Protein AF-A0A2H4VMV7-F1 (afdb_monomer_lite)

Organism: NCBI:txid59277

Foldseek 3Di:
DQDPQDADPLLQVLCVVLQKHFPGFDPLQVLQSLADDDPVVVQLLVVCVLAFPQVVLVVVLNSNQNDDDPVPDPPDCPSPPPVVPVQGDDDWFKWWAADPPPRHTQDIDIPVPDPQPDQDWGQDPPPRDTDRDHPVNIDGSDPPDPVVVVVVVVVCVVVPQKDWFKWWAFPPPRDIDGDDPPDDDQADPVRGGTDIDTDIGGPDPPPVPNPPDDDFSVQLSVLQVLVVLQAVRKGAQTWIWHDDPNDIDIDTFGIWGQDPVRFIETEAEEEDDDDADDLVSVVCQLVCQVSGRYYEYEYLAQDHDPVSLVVVCVSHPDRYHYQYNVNSCCVRQALVSLVVCCVPVHLVSSLSSLQNHDLVSVLVNLVVLLVVCLVCLNLDLSSLQSNLCSLVSDDPVLVSCVVVVVSLLRSLLSLLVCLVVVHSQLSSLSSLLSVCVRDVPCSCVRDDPLVLLLSLLVQLALDPPPRPSNNVSSLVSLLVNLVPPDDPCVSYDLVSLASSLLSLLSVCVSDLDLVSNLSSLSSNVSSLVSDDLVSLQSNLVSLLVLLPDPPRDPSSNVSSLVSCVVCLVVHDPVSNVSNVVSND

Sequence (584 aa):
MLRANVPDRRIVRKLTEQNLNVIGYSAIGTSMNGFKTNPASNRKLFSFLIENNLNRYLFGVLLRIGNLDIDNIAFQEELFNPNQIKQIVKESFIKKFSCNTCDHLLFRRHLPEIKYNYDYEFTCPICDKIYKFNYHDLEDDFDINRNDLTKFLERLHKIGIIDKNLKYVCPSCKHEEEFSDDGLEIECECGSTRELKFQYSFLDDFFGTNLRFRDGRWFEWYVYEICQSIYDHVDHNLLIKYEKSGLERQAELDVVFLAENDDLTVYECKDYLKGNLTLRELQNLPKISSFLDNISVVSSSKHLKNQMKIDINELCDNEIKFIEGVDLEELFLSEKRVLDVFDTSGVEKGIFLFQKLNDIKKMNISTTVLDRIISSNAEDADQINLMSEIIGKTKNICTLLDSEIDKLKISTSYCFENIKNDRFVADSTIYLRSIFTIFKEDLFEIIDLNEFFENATRYLSPIPEVGYNKRRPFYYFLCAIVNSTGIDVSFLKQETMESFILKFIPMLDVYYGNISRENTLMVIKDLWSFKTEEIEIKLIEQIETLLSDTSTSRNSKLIMSRFLERNYPHFSINAQNKIDTVIN

InterPro domains:
  IPR011335 Restriction endonuclease type II-like [SSF52980] (188-287)
  IPR011856 tRNA endonuclease-like domain superfamily [G3DSA:3.40.1350.10] (207-340)
  IPR015093 Card1, endonuclease domain [PF09002] (211-305)

Secondary structure (DSSP, 8-state):
----S---HHHHHHHHHTT-EEEEE-HHHHHHHT-PPPTTTHHHHHHHHHH-TTHHHHHHHHHHHT---GGG----TTTT-HHHHTTS-----EEEEE-TTT--EEEEEEGGG--TTS-EEEE-TTT--EEEE-GGGPEES-SS-HHHHHHHHHHHHHTTSSEEEEEEE-TTT--EEE--SS---SB-TTS-B-EEEEEEE-SSSTHHHHTT----HHHHHHHHHHHHTT-SSEEEEEEEEEEETTEEEEEEEEEEEE-TTS-EEEEEEE--SSSPPPGGGGTTHHHHGGG-SEEEEEESSS---HHHHHHHHHH-SSPPEEE-HHHHHHHHS-HHHHHHHHHHT-HHHHHHHHHTS-HHHHHHHHHHHHHHHHHTTT--HHHHHHHHHHHHH-TTHHHHHGGGHHHHHHHHHHHHHHHHTTSSHHHHHHHHHHHHTT-HHHHHHHS-HHHHHHHHHHH----TTS-HHHHHHHHHHHHHHHHSTT--GGGS-HHHHHHHHHHHTTHHHH--SHHHHHHHHHHHHHTGGG--HHHHHHHHHHHHHHHH-TTS-HHHHHHHHHHHHHHGGGS-HHHHHHHHHHH-

pLDDT: mean 72.82, std 19.32, range [26.55, 96.94]

Structure (mmCIF, N/CA/C/O backbone):
data_AF-A0A2H4VMV7-F1
#
_entry.id   AF-A0A2H4VMV7-F1
#
loop_
_atom_site.group_PDB
_atom_site.id
_atom_site.type_symbol
_atom_site.label_atom_id
_atom_site.label_alt_id
_atom_site.label_comp_id
_atom_site.label_asym_id
_atom_site.label_entity_id
_atom_site.label_seq_id
_atom_site.pdbx_PDB_ins_code
_atom_site.Cartn_x
_atom_site.Cartn_y
_atom_site.Cartn_z
_atom_site.occupancy
_atom_site.B_iso_or_equiv
_atom_site.auth_seq_id
_atom_site.auth_comp_id
_atom_site.auth_asym_id
_atom_site.auth_atom_id
_atom_site.pdbx_PDB_model_num
ATOM 1 N N . MET A 1 1 ? -0.366 -15.370 -8.486 1.00 29.69 1 MET A N 1
ATOM 2 C CA . MET A 1 1 ? -0.837 -16.108 -9.680 1.00 29.69 1 MET A CA 1
AT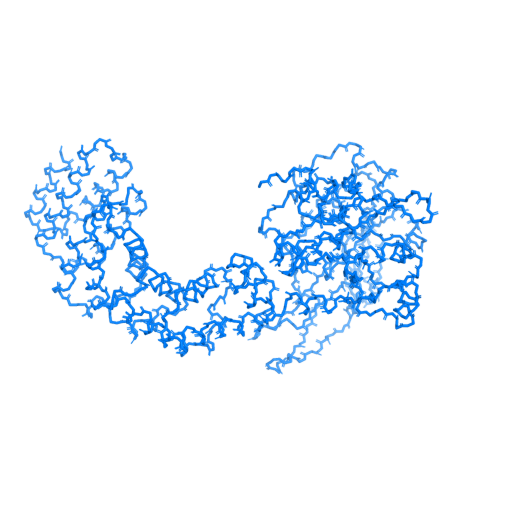OM 3 C C . MET A 1 1 ? 0.341 -16.264 -10.625 1.00 29.69 1 MET A C 1
ATOM 5 O O . MET A 1 1 ? 1.014 -15.273 -10.860 1.00 29.69 1 MET A O 1
ATOM 9 N N . LEU A 1 2 ? 0.627 -17.474 -11.117 1.00 30.31 2 LEU A N 1
ATOM 10 C CA . LEU A 1 2 ? 1.564 -17.668 -12.231 1.00 30.31 2 LEU A CA 1
ATOM 11 C C . LEU A 1 2 ? 0.947 -16.977 -13.453 1.00 30.31 2 LEU A C 1
ATOM 13 O O . LEU A 1 2 ? -0.100 -17.428 -13.917 1.00 30.31 2 LEU A O 1
ATOM 17 N N . ARG A 1 3 ? 1.527 -15.874 -13.941 1.00 46.19 3 ARG A N 1
ATOM 18 C CA . ARG A 1 3 ? 1.170 -15.403 -15.282 1.00 46.19 3 ARG A CA 1
ATOM 19 C C . ARG A 1 3 ? 1.661 -16.479 -16.246 1.00 46.19 3 ARG A C 1
ATOM 21 O O . ARG A 1 3 ? 2.806 -16.916 -16.160 1.00 46.19 3 ARG A O 1
ATOM 28 N N . ALA A 1 4 ? 0.764 -16.997 -17.079 1.00 48.56 4 ALA A N 1
ATOM 29 C CA . ALA A 1 4 ? 1.173 -17.869 -18.170 1.00 48.56 4 ALA A CA 1
ATOM 30 C C . ALA A 1 4 ? 2.183 -17.103 -19.046 1.00 48.56 4 ALA A C 1
ATOM 32 O O . ALA A 1 4 ? 2.072 -15.885 -19.143 1.00 48.56 4 ALA A O 1
ATOM 33 N N . ASN A 1 5 ? 3.129 -17.802 -19.684 1.00 64.94 5 ASN A N 1
ATOM 34 C CA . ASN A 1 5 ? 4.051 -17.262 -20.703 1.00 64.94 5 ASN A CA 1
ATOM 35 C C . ASN A 1 5 ? 3.291 -16.816 -21.974 1.00 64.94 5 ASN A C 1
ATOM 37 O O . ASN A 1 5 ? 3.580 -17.263 -23.082 1.00 64.94 5 ASN A O 1
ATOM 41 N N . VAL A 1 6 ? 2.254 -16.000 -21.814 1.00 79.88 6 VAL A N 1
ATOM 42 C CA . VAL A 1 6 ? 1.335 -15.564 -22.855 1.00 79.88 6 VAL A CA 1
ATOM 43 C C . VAL A 1 6 ? 1.258 -14.041 -22.783 1.00 79.88 6 VAL A C 1
ATOM 45 O O . VAL A 1 6 ? 0.782 -13.536 -21.765 1.00 79.88 6 VAL A O 1
ATOM 48 N N . PRO A 1 7 ? 1.692 -13.340 -23.845 1.00 86.38 7 PRO A N 1
ATOM 49 C CA . PRO A 1 7 ? 1.578 -11.891 -23.946 1.00 86.38 7 PRO A CA 1
ATOM 50 C C . PRO A 1 7 ? 0.155 -11.370 -23.724 1.00 86.38 7 PRO A C 1
ATOM 52 O O . PRO A 1 7 ? -0.832 -12.056 -24.029 1.00 86.38 7 PRO A O 1
ATOM 55 N N . ASP A 1 8 ? 0.046 -10.143 -23.220 1.00 89.25 8 ASP A N 1
ATOM 56 C CA . ASP A 1 8 ? -1.229 -9.482 -22.967 1.00 89.25 8 ASP A CA 1
ATOM 57 C C . ASP A 1 8 ? -2.043 -9.361 -24.265 1.00 89.25 8 ASP A C 1
ATOM 59 O O . ASP A 1 8 ? -1.598 -8.821 -25.280 1.00 89.25 8 ASP A O 1
ATOM 63 N N . ARG A 1 9 ? -3.283 -9.863 -24.243 1.00 89.88 9 ARG A N 1
ATOM 64 C CA . ARG A 1 9 ? -4.120 -9.959 -25.448 1.00 89.88 9 ARG A CA 1
ATOM 65 C C . ARG A 1 9 ? -4.470 -8.599 -26.048 1.00 89.88 9 ARG A C 1
ATOM 67 O O . ARG A 1 9 ? -4.648 -8.521 -27.264 1.00 89.88 9 ARG A O 1
ATOM 74 N N . ARG A 1 10 ? -4.625 -7.551 -25.232 1.00 90.31 10 ARG A N 1
ATOM 75 C CA . ARG A 1 10 ? -4.949 -6.211 -25.735 1.00 90.31 10 ARG A CA 1
ATOM 76 C C . ARG A 1 10 ? -3.729 -5.576 -26.385 1.00 90.31 10 ARG A C 1
ATOM 78 O O . ARG A 1 10 ? -3.874 -5.032 -27.478 1.00 90.31 10 ARG A O 1
ATOM 85 N N . ILE A 1 11 ? -2.553 -5.730 -25.776 1.00 92.62 11 ILE A N 1
ATOM 86 C CA . ILE A 1 11 ? -1.282 -5.276 -26.358 1.00 92.62 11 ILE A CA 1
ATOM 87 C C . ILE A 1 11 ? -0.999 -6.007 -27.674 1.00 92.62 11 ILE A C 1
ATOM 89 O O . ILE A 1 11 ? -0.742 -5.357 -28.683 1.00 92.62 11 ILE A O 1
ATOM 93 N N . VAL A 1 12 ? -1.141 -7.339 -27.713 1.00 92.88 12 VAL A N 1
ATOM 94 C CA . VAL A 1 12 ? -0.962 -8.133 -28.945 1.00 92.88 12 VAL A CA 1
ATOM 95 C C . VAL A 1 12 ? -1.894 -7.656 -30.055 1.00 92.88 12 VAL A C 1
ATOM 97 O O . VAL A 1 12 ? -1.461 -7.492 -31.196 1.00 92.88 12 VAL A O 1
ATOM 100 N N . ARG A 1 13 ? -3.172 -7.414 -29.737 1.00 92.56 13 ARG A N 1
ATOM 101 C CA . ARG A 1 13 ? -4.145 -6.916 -30.716 1.00 92.56 13 ARG A CA 1
ATOM 102 C C . ARG A 1 13 ? -3.730 -5.549 -31.266 1.00 92.56 13 ARG A C 1
ATOM 104 O O . ARG A 1 13 ? -3.721 -5.385 -32.480 1.00 92.56 13 ARG A O 1
ATOM 111 N N . LYS A 1 14 ? -3.349 -4.609 -30.395 1.00 93.06 14 LYS A N 1
ATOM 112 C CA . LYS A 1 14 ? -2.920 -3.256 -30.785 1.00 93.06 14 LYS A CA 1
ATOM 113 C C . LYS A 1 14 ? -1.651 -3.256 -31.636 1.00 93.06 14 LYS A C 1
ATOM 115 O O . LYS A 1 14 ? -1.624 -2.621 -32.683 1.00 93.06 14 LYS A O 1
ATOM 120 N N . LEU A 1 15 ? -0.650 -4.048 -31.256 1.00 92.50 15 LEU A N 1
ATOM 121 C CA . LEU A 1 15 ? 0.554 -4.256 -32.063 1.00 92.50 15 LEU A CA 1
ATOM 122 C C . LEU A 1 15 ? 0.211 -4.835 -33.446 1.00 92.50 15 LEU A C 1
ATOM 124 O O . LEU A 1 15 ? 0.725 -4.369 -34.460 1.00 92.50 15 LEU A O 1
ATOM 128 N N . THR A 1 16 ? -0.718 -5.794 -33.512 1.00 92.31 16 THR A N 1
ATOM 129 C CA . THR A 1 16 ? -1.156 -6.391 -34.786 1.00 92.31 16 THR A CA 1
ATOM 130 C C . THR A 1 16 ? -1.885 -5.374 -35.675 1.00 92.31 16 THR A C 1
ATOM 132 O O . THR A 1 16 ? -1.638 -5.343 -36.879 1.00 92.31 16 THR A O 1
ATOM 135 N N . GLU A 1 17 ? -2.734 -4.509 -35.101 1.00 91.62 17 GLU A N 1
ATOM 136 C CA . GLU A 1 17 ? -3.374 -3.380 -35.808 1.00 91.62 17 GLU A CA 1
ATOM 137 C C . GLU A 1 17 ? -2.332 -2.431 -36.436 1.00 91.62 17 GLU A C 1
ATOM 139 O O . GLU A 1 17 ? -2.579 -1.856 -37.494 1.00 91.62 17 GLU A O 1
ATOM 144 N N . GLN A 1 18 ? -1.145 -2.331 -35.830 1.00 89.38 18 GLN A N 1
ATOM 145 C CA . GLN A 1 18 ? 0.000 -1.543 -36.297 1.00 89.38 18 GLN A CA 1
ATOM 146 C C . GLN A 1 18 ? 0.987 -2.333 -37.184 1.00 89.38 18 GLN A C 1
ATOM 148 O O . GLN A 1 18 ? 2.090 -1.866 -37.457 1.00 89.38 18 GLN A O 1
ATOM 153 N N . ASN A 1 19 ? 0.607 -3.517 -37.683 1.00 89.31 19 ASN A N 1
ATOM 154 C CA . ASN A 1 19 ? 1.451 -4.417 -38.490 1.00 89.31 19 ASN A CA 1
ATOM 155 C C . ASN A 1 19 ? 2.699 -4.966 -37.768 1.00 89.31 19 ASN A C 1
ATOM 157 O O . ASN A 1 19 ? 3.676 -5.367 -38.408 1.00 89.31 19 ASN A O 1
ATOM 161 N N . LEU A 1 20 ? 2.660 -5.037 -36.437 1.00 91.12 20 LEU A N 1
ATOM 162 C CA . LEU A 1 20 ? 3.686 -5.654 -35.601 1.00 91.12 20 LEU A CA 1
ATOM 163 C C . LEU A 1 20 ? 3.149 -6.975 -35.032 1.00 91.12 20 LEU A C 1
ATOM 165 O O . LEU A 1 20 ? 2.360 -7.004 -34.091 1.00 91.12 20 LEU A O 1
ATOM 169 N N . ASN A 1 21 ? 3.582 -8.104 -35.594 1.00 92.44 21 ASN A N 1
ATOM 170 C CA . ASN A 1 21 ? 3.126 -9.419 -35.145 1.00 92.44 21 ASN A CA 1
ATOM 171 C C . ASN A 1 21 ? 3.951 -9.892 -33.943 1.00 92.44 21 ASN A C 1
ATOM 173 O O . ASN A 1 21 ? 5.157 -10.107 -34.069 1.00 92.44 21 ASN A O 1
ATOM 177 N N . VAL A 1 22 ? 3.310 -10.106 -32.793 1.00 92.38 22 VAL A N 1
ATOM 178 C CA . VAL A 1 22 ? 3.973 -10.662 -31.604 1.00 92.38 22 VAL A CA 1
ATOM 179 C C . VAL A 1 22 ? 4.174 -12.163 -31.790 1.00 92.38 22 VAL A C 1
ATOM 181 O O . VAL A 1 22 ? 3.211 -12.909 -31.959 1.00 92.38 22 VAL A O 1
ATOM 184 N N . ILE A 1 23 ? 5.427 -12.614 -31.746 1.00 91.56 23 ILE A N 1
ATOM 185 C CA . ILE A 1 23 ? 5.788 -14.034 -31.897 1.00 91.56 23 ILE A CA 1
ATOM 186 C C . ILE A 1 23 ? 6.138 -14.708 -30.564 1.00 91.56 23 ILE A C 1
ATOM 188 O O . ILE A 1 23 ? 6.339 -15.920 -30.523 1.00 91.56 23 ILE A O 1
ATOM 192 N N . GLY A 1 24 ? 6.161 -13.941 -29.473 1.00 89.88 24 GLY A N 1
ATOM 193 C CA . GLY A 1 24 ? 6.326 -14.429 -28.109 1.00 89.88 24 GLY A CA 1
ATOM 194 C C . GLY A 1 24 ? 7.152 -13.471 -27.260 1.00 89.88 24 GLY A C 1
ATOM 195 O O . GLY A 1 24 ? 7.322 -12.302 -27.600 1.00 89.88 24 GLY A O 1
ATOM 196 N N . TYR A 1 25 ? 7.688 -13.995 -26.166 1.00 84.31 25 TYR A N 1
ATOM 197 C CA . TYR A 1 25 ? 8.692 -13.312 -25.361 1.00 84.31 25 TYR A CA 1
ATOM 198 C C . TYR A 1 25 ? 10.090 -13.578 -25.911 1.00 84.31 25 TYR A C 1
ATOM 200 O O . TYR A 1 25 ? 10.371 -14.669 -26.415 1.00 84.31 25 TYR A O 1
ATOM 208 N N . SER A 1 26 ? 10.995 -12.614 -25.760 1.00 81.44 26 SER A N 1
ATOM 209 C CA . SER A 1 26 ? 12.420 -12.872 -25.948 1.00 81.44 26 SER A CA 1
ATOM 210 C C . SER A 1 26 ? 12.943 -13.864 -24.897 1.00 81.44 26 SER A C 1
ATOM 212 O O . SER A 1 26 ? 12.251 -14.240 -23.939 1.00 81.44 26 SER A O 1
ATOM 214 N N . ALA A 1 27 ? 14.199 -14.298 -25.036 1.00 69.62 27 ALA A N 1
ATOM 215 C CA . ALA A 1 27 ? 14.848 -15.117 -24.008 1.00 69.62 27 ALA A CA 1
ATOM 216 C C . ALA A 1 27 ? 14.898 -14.395 -22.642 1.00 69.62 27 ALA A C 1
ATOM 218 O O . ALA A 1 27 ? 14.833 -15.038 -21.591 1.00 69.62 27 ALA A O 1
ATOM 219 N N . ILE A 1 28 ? 14.972 -13.058 -22.660 1.00 68.56 28 ILE A N 1
ATOM 220 C CA . ILE A 1 28 ? 14.928 -12.209 -21.466 1.00 68.56 28 ILE A CA 1
ATOM 221 C C . ILE A 1 28 ? 13.516 -12.224 -20.878 1.00 68.56 28 ILE A C 1
ATOM 223 O O . ILE A 1 28 ? 13.359 -12.583 -19.710 1.00 68.56 28 ILE A O 1
ATOM 227 N N . GLY A 1 29 ? 12.490 -11.965 -21.696 1.00 69.69 29 GLY A N 1
ATOM 228 C CA . GLY A 1 29 ? 11.092 -11.988 -21.248 1.00 69.69 29 GLY A CA 1
ATOM 229 C C . GLY A 1 29 ? 10.673 -13.336 -20.656 1.00 69.69 29 GLY A C 1
ATOM 230 O O . GLY A 1 29 ? 10.061 -13.394 -19.592 1.00 69.69 29 GLY A O 1
ATOM 231 N N . THR A 1 30 ? 11.111 -14.440 -21.269 1.00 71.62 30 THR A N 1
ATOM 232 C CA . THR A 1 30 ? 10.862 -15.798 -20.753 1.00 71.62 30 THR A CA 1
ATOM 233 C C . THR A 1 30 ? 11.496 -16.013 -19.373 1.00 71.62 30 THR A C 1
ATOM 235 O O . THR A 1 30 ? 10.893 -16.652 -18.511 1.00 71.62 30 THR A O 1
ATOM 238 N N . SER A 1 31 ? 12.691 -15.459 -19.142 1.00 61.62 31 SER A N 1
ATOM 239 C CA . SER A 1 31 ? 13.378 -15.543 -17.845 1.00 61.62 31 SER A CA 1
ATOM 240 C C . SER A 1 31 ? 12.656 -14.718 -16.773 1.00 61.62 31 SER A C 1
ATOM 242 O O . SER A 1 31 ? 12.464 -15.191 -15.656 1.00 61.62 31 SER A O 1
ATOM 244 N N . MET A 1 32 ? 12.200 -13.510 -17.119 1.00 66.69 32 MET A N 1
ATOM 245 C CA . MET A 1 32 ? 11.460 -12.629 -16.208 1.00 66.69 32 MET A CA 1
ATOM 246 C C . MET A 1 32 ? 10.108 -13.215 -15.782 1.00 66.69 32 MET A C 1
ATOM 248 O O . MET A 1 32 ? 9.769 -13.147 -14.604 1.00 66.69 32 MET A O 1
ATOM 252 N N . ASN A 1 33 ? 9.375 -13.877 -16.682 1.00 63.91 33 ASN A N 1
ATOM 253 C CA . ASN A 1 33 ? 8.112 -14.547 -16.341 1.00 63.91 33 ASN A CA 1
ATOM 254 C C . ASN A 1 33 ? 8.277 -15.692 -15.322 1.00 63.91 33 ASN A C 1
ATOM 256 O O . ASN A 1 33 ? 7.343 -16.022 -14.589 1.00 63.91 33 ASN A O 1
ATOM 260 N N . GLY A 1 34 ? 9.465 -16.306 -15.263 1.00 52.31 34 GLY A N 1
ATOM 261 C CA . GLY A 1 34 ? 9.808 -17.342 -14.287 1.00 52.31 34 GLY A CA 1
ATOM 262 C C . GLY A 1 34 ? 10.160 -16.807 -12.894 1.00 52.31 34 GLY A C 1
ATOM 263 O O . GLY A 1 34 ? 10.273 -17.594 -11.951 1.00 52.31 34 GLY A O 1
ATOM 264 N N . PHE A 1 35 ? 10.322 -15.490 -12.740 1.00 47.81 35 PHE A N 1
ATOM 265 C CA . PHE A 1 35 ? 10.787 -14.865 -11.507 1.00 47.81 35 PHE A CA 1
ATOM 266 C C . PHE A 1 35 ? 9.647 -14.676 -10.498 1.00 47.81 35 PHE A C 1
ATOM 268 O O . PHE A 1 35 ? 8.767 -13.831 -10.665 1.00 47.81 35 PHE A O 1
ATOM 275 N N . LYS A 1 36 ? 9.647 -15.469 -9.417 1.00 46.59 36 LYS A N 1
ATOM 276 C CA . LYS A 1 36 ? 8.661 -15.345 -8.333 1.00 46.59 36 LYS A CA 1
ATOM 277 C C . LYS A 1 36 ? 9.158 -14.367 -7.274 1.00 46.59 36 LYS A C 1
ATOM 279 O O . LYS A 1 36 ? 10.145 -14.635 -6.595 1.00 46.59 36 LYS A O 1
ATOM 284 N N . THR A 1 37 ? 8.432 -13.272 -7.071 1.00 45.28 37 THR A N 1
ATOM 285 C CA . THR A 1 37 ? 8.752 -12.287 -6.032 1.00 45.28 37 THR A CA 1
ATOM 286 C C . THR A 1 37 ? 7.827 -12.405 -4.819 1.00 45.28 37 THR A C 1
ATOM 288 O O . THR A 1 37 ? 6.629 -12.663 -4.932 1.00 45.28 37 THR A O 1
ATOM 291 N N . ASN A 1 38 ? 8.397 -12.219 -3.625 1.00 40.38 38 ASN A N 1
ATOM 292 C CA . ASN A 1 38 ? 7.638 -11.957 -2.405 1.00 40.38 38 ASN A CA 1
ATOM 293 C C . ASN A 1 38 ? 7.397 -10.431 -2.311 1.00 40.38 38 ASN A C 1
ATOM 295 O O . ASN A 1 38 ? 8.380 -9.681 -2.318 1.00 40.38 38 ASN A O 1
ATOM 299 N N . PRO A 1 39 ? 6.144 -9.945 -2.182 1.00 37.53 39 PRO A N 1
ATOM 300 C CA . PRO A 1 39 ? 5.818 -8.512 -2.167 1.00 37.53 39 PRO A CA 1
ATOM 301 C C . PRO A 1 39 ? 6.568 -7.674 -1.117 1.00 37.53 39 PRO A C 1
ATOM 303 O O . PRO A 1 39 ? 6.785 -6.477 -1.319 1.00 37.53 39 PRO A O 1
ATOM 306 N N . ALA A 1 40 ? 6.984 -8.279 0.003 1.00 34.34 40 ALA A N 1
ATOM 307 C CA . ALA A 1 40 ? 7.737 -7.595 1.057 1.00 34.34 40 ALA A CA 1
ATOM 308 C C . ALA A 1 40 ? 9.228 -7.400 0.710 1.00 34.34 40 ALA A C 1
ATOM 310 O O . ALA A 1 40 ? 9.827 -6.399 1.110 1.00 34.34 40 ALA A O 1
ATOM 311 N N . SER A 1 41 ? 9.815 -8.315 -0.068 1.00 35.28 41 SER A N 1
ATOM 312 C CA . SER A 1 41 ? 11.228 -8.290 -0.475 1.00 35.28 41 SER A CA 1
ATOM 313 C C . SER A 1 41 ? 11.499 -7.278 -1.598 1.00 35.28 41 SER A C 1
ATOM 315 O O . SER A 1 41 ? 12.585 -6.701 -1.656 1.00 35.28 41 SER A O 1
ATOM 317 N N . ASN A 1 42 ? 10.487 -6.979 -2.425 1.00 38.91 42 ASN A N 1
ATOM 318 C CA . ASN A 1 42 ? 10.567 -6.024 -3.541 1.00 38.91 42 ASN A CA 1
ATOM 319 C C . ASN A 1 42 ? 10.926 -4.589 -3.112 1.00 38.91 42 ASN A C 1
ATOM 321 O O . ASN A 1 42 ? 11.581 -3.864 -3.854 1.00 38.91 42 ASN A O 1
ATOM 325 N N . ARG A 1 43 ? 10.511 -4.159 -1.914 1.00 37.16 43 ARG A N 1
ATOM 326 C CA . ARG A 1 43 ? 10.579 -2.743 -1.501 1.00 37.16 43 ARG A CA 1
ATOM 327 C C . ARG A 1 43 ? 11.970 -2.283 -1.074 1.00 37.16 43 ARG A C 1
ATOM 329 O O . ARG A 1 43 ? 12.338 -1.148 -1.338 1.00 37.16 43 ARG A O 1
ATOM 336 N N . LYS A 1 44 ? 12.735 -3.154 -0.410 1.00 40.56 44 LYS A N 1
ATOM 337 C CA . LYS A 1 44 ? 14.085 -2.837 0.093 1.00 40.56 44 LYS A CA 1
ATOM 338 C C . LYS A 1 44 ? 15.159 -3.038 -0.976 1.00 40.56 44 LYS A C 1
ATOM 340 O O . LYS A 1 44 ? 16.134 -2.299 -1.016 1.00 40.56 44 LYS A O 1
ATOM 345 N N . LEU A 1 45 ? 14.949 -4.008 -1.865 1.00 39.16 45 LEU A N 1
ATOM 346 C CA . LEU A 1 45 ? 15.833 -4.317 -2.987 1.00 39.16 45 LEU A CA 1
ATOM 347 C C . LEU A 1 45 ? 15.878 -3.179 -4.027 1.00 39.16 45 LEU A C 1
ATOM 349 O O . LEU A 1 45 ? 16.897 -2.971 -4.667 1.00 39.16 45 LEU A O 1
ATOM 353 N N . PHE A 1 46 ? 14.803 -2.402 -4.158 1.00 39.75 46 PHE A N 1
ATOM 354 C CA . PHE A 1 46 ? 14.681 -1.307 -5.121 1.00 39.75 46 PHE A CA 1
ATOM 355 C C . PHE A 1 46 ? 15.676 -0.145 -4.892 1.00 39.75 46 PHE A C 1
ATOM 357 O O . PHE A 1 46 ? 16.538 0.090 -5.740 1.00 39.75 46 PHE A O 1
ATOM 364 N N . SER A 1 47 ? 15.623 0.533 -3.738 1.00 37.12 47 SER A N 1
ATOM 365 C CA . SER A 1 47 ? 16.559 1.623 -3.399 1.00 37.12 47 SER A CA 1
ATOM 366 C C . SER A 1 47 ? 18.007 1.123 -3.375 1.00 37.12 47 SER A C 1
ATOM 368 O O . SER A 1 47 ? 18.910 1.747 -3.927 1.00 37.12 47 SER A O 1
ATOM 370 N N . PHE A 1 48 ? 18.216 -0.100 -2.874 1.00 40.38 48 PHE A N 1
ATOM 371 C CA . PHE A 1 48 ? 19.511 -0.775 -2.907 1.00 40.38 48 PHE A CA 1
ATOM 372 C C . PHE A 1 48 ? 20.164 -0.807 -4.288 1.00 40.38 48 PHE A C 1
ATOM 374 O O . PHE A 1 48 ? 21.346 -0.499 -4.398 1.00 40.38 48 PHE A O 1
ATOM 381 N N . LEU A 1 49 ? 19.424 -1.219 -5.324 1.00 40.38 49 LEU A N 1
ATOM 382 C CA . LEU A 1 49 ? 19.959 -1.505 -6.661 1.00 40.38 49 LEU A CA 1
ATOM 383 C C . LEU A 1 49 ? 20.292 -0.238 -7.454 1.00 40.38 49 LEU A C 1
ATOM 385 O O . LEU A 1 49 ? 21.250 -0.231 -8.238 1.00 40.38 49 LEU A O 1
ATOM 389 N N . ILE A 1 50 ? 19.526 0.833 -7.229 1.00 36.69 50 ILE A N 1
ATOM 390 C CA . ILE A 1 50 ? 19.819 2.164 -7.771 1.00 36.69 50 ILE A CA 1
ATOM 391 C C . ILE A 1 50 ? 21.118 2.686 -7.163 1.00 36.69 50 ILE A C 1
ATOM 393 O O . ILE A 1 50 ? 21.979 3.190 -7.884 1.00 36.69 50 ILE A O 1
ATOM 397 N N . GLU A 1 51 ? 21.286 2.499 -5.856 1.00 33.50 51 GLU A N 1
ATOM 398 C CA . GLU A 1 51 ? 22.376 3.116 -5.114 1.00 33.50 51 GLU A CA 1
ATOM 399 C C . GLU A 1 51 ? 23.642 2.257 -5.113 1.00 33.50 51 GLU A C 1
ATOM 401 O O . GLU A 1 51 ? 24.711 2.822 -4.938 1.00 33.50 51 GLU A O 1
ATOM 406 N N . ASN A 1 52 ? 23.556 0.940 -5.379 1.00 37.59 52 ASN A N 1
ATOM 407 C CA . ASN A 1 52 ? 24.674 -0.001 -5.265 1.00 37.59 52 ASN A CA 1
ATOM 408 C C . ASN A 1 52 ? 24.959 -0.846 -6.519 1.00 37.59 52 ASN A C 1
ATOM 410 O O . ASN A 1 52 ? 24.225 -1.780 -6.850 1.00 37.59 52 ASN A O 1
ATOM 414 N N . ASN A 1 53 ? 26.135 -0.641 -7.118 1.00 41.28 53 ASN A N 1
ATOM 415 C CA . ASN A 1 53 ? 26.592 -1.343 -8.330 1.00 41.28 53 ASN A CA 1
ATOM 416 C C . ASN A 1 53 ? 26.749 -2.872 -8.211 1.00 41.28 53 ASN A C 1
ATOM 418 O O . ASN A 1 53 ? 26.664 -3.562 -9.225 1.00 41.28 53 ASN A O 1
ATOM 422 N N . LEU A 1 54 ? 26.958 -3.424 -7.010 1.00 40.31 54 LEU A N 1
ATOM 423 C CA . LEU A 1 54 ? 27.144 -4.871 -6.824 1.00 40.31 54 LEU A CA 1
ATOM 424 C C . LEU A 1 54 ? 25.849 -5.676 -6.956 1.00 40.31 54 LEU A C 1
ATOM 426 O O . LEU A 1 54 ? 25.837 -6.817 -7.417 1.00 40.31 54 LEU A O 1
ATOM 430 N N . ASN A 1 55 ? 24.732 -5.079 -6.567 1.00 45.31 55 ASN A N 1
ATOM 431 C CA . ASN A 1 55 ? 23.500 -5.833 -6.370 1.00 45.31 55 ASN A CA 1
ATOM 432 C C . ASN A 1 55 ? 22.746 -6.072 -7.679 1.00 45.31 55 ASN A C 1
ATOM 434 O O . ASN A 1 55 ? 21.928 -6.983 -7.752 1.00 45.31 55 ASN A O 1
ATOM 438 N N . ARG A 1 56 ? 23.093 -5.334 -8.742 1.00 47.00 56 ARG A N 1
ATOM 439 C CA . ARG A 1 56 ? 22.583 -5.531 -10.109 1.00 47.00 56 ARG A CA 1
ATOM 440 C C . ARG A 1 56 ? 22.990 -6.894 -10.678 1.00 47.00 56 ARG A C 1
ATOM 442 O O . ARG A 1 56 ? 22.187 -7.552 -11.334 1.00 47.00 56 ARG A O 1
ATOM 449 N N . TYR A 1 57 ? 24.201 -7.359 -10.355 1.00 47.31 57 TYR A N 1
ATOM 450 C CA . TYR A 1 57 ? 24.663 -8.702 -10.714 1.00 47.31 57 TYR A CA 1
ATOM 451 C C . TYR A 1 57 ? 23.936 -9.791 -9.917 1.00 47.31 57 TYR A C 1
ATOM 453 O O . TYR A 1 57 ? 23.439 -10.756 -10.500 1.00 47.31 57 TYR A O 1
ATOM 461 N N . LEU A 1 58 ? 23.829 -9.607 -8.595 1.00 47.06 58 LEU A N 1
ATOM 462 C CA . LEU A 1 58 ? 23.095 -10.519 -7.718 1.00 47.06 58 LEU A CA 1
ATOM 463 C C . LEU A 1 58 ? 21.642 -10.658 -8.192 1.00 47.06 58 LEU A C 1
ATOM 465 O O . LEU A 1 58 ? 21.140 -11.768 -8.314 1.00 47.06 58 LEU A O 1
ATOM 469 N N . PHE A 1 59 ? 21.006 -9.554 -8.582 1.00 49.28 59 PHE A N 1
ATOM 470 C CA . PHE A 1 59 ? 19.665 -9.556 -9.153 1.00 49.28 59 PHE A CA 1
ATOM 471 C C . PHE A 1 59 ? 19.580 -10.303 -10.490 1.00 49.28 59 PHE A C 1
ATOM 473 O O . PHE A 1 59 ? 18.677 -11.110 -10.670 1.00 49.28 59 PHE A O 1
ATOM 480 N N . GLY A 1 60 ? 20.542 -10.119 -11.401 1.00 50.31 60 GLY A N 1
ATOM 481 C CA . GLY A 1 60 ? 20.606 -10.886 -12.652 1.00 50.31 60 GLY A CA 1
ATOM 482 C C . GLY A 1 60 ? 20.755 -12.399 -12.433 1.00 50.31 60 GLY A C 1
ATOM 483 O O . GLY A 1 60 ? 20.200 -13.198 -13.187 1.00 50.31 60 GLY A O 1
ATOM 484 N N . VAL A 1 61 ? 21.466 -12.813 -11.381 1.00 49.72 61 VAL A N 1
ATOM 485 C CA . VAL A 1 61 ? 21.568 -14.221 -10.964 1.00 49.72 61 VAL A CA 1
ATOM 486 C C . VAL A 1 61 ? 20.247 -14.716 -10.362 1.00 49.72 61 VAL A C 1
ATOM 488 O O . VAL A 1 61 ? 19.766 -15.773 -10.763 1.00 49.72 61 VAL A O 1
ATOM 491 N N . LEU A 1 62 ? 19.613 -13.939 -9.480 1.00 49.62 62 LEU A N 1
ATOM 492 C CA . LEU A 1 62 ? 18.323 -14.285 -8.867 1.00 49.62 62 LEU A CA 1
ATOM 493 C C . LEU A 1 62 ? 17.188 -14.350 -9.906 1.00 49.62 62 LEU A C 1
ATOM 495 O O . LEU A 1 62 ? 16.367 -15.262 -9.840 1.00 49.62 62 LEU A O 1
ATOM 499 N N . LEU A 1 63 ? 17.182 -13.460 -10.907 1.00 48.22 63 LEU A N 1
ATOM 500 C CA . LEU A 1 63 ? 16.261 -13.491 -12.053 1.00 48.22 63 LEU A CA 1
ATOM 501 C C . LEU A 1 63 ? 16.376 -14.800 -12.844 1.00 48.22 63 LEU A C 1
ATOM 503 O O . LEU A 1 63 ? 15.362 -15.385 -13.207 1.00 48.22 63 LEU A O 1
ATOM 507 N N . ARG A 1 64 ? 17.603 -15.286 -13.084 1.00 50.47 64 ARG A N 1
ATOM 508 C CA . ARG A 1 64 ? 17.850 -16.557 -13.792 1.00 50.47 64 ARG A CA 1
ATOM 509 C C . ARG A 1 64 ? 17.468 -17.787 -12.963 1.00 50.47 64 ARG A C 1
ATOM 511 O O . ARG A 1 64 ? 17.056 -18.792 -13.529 1.00 50.47 64 ARG A O 1
ATOM 518 N N . ILE A 1 65 ? 17.614 -17.708 -11.641 1.00 48.28 65 ILE A N 1
ATOM 519 C CA . ILE A 1 65 ? 17.289 -18.790 -10.697 1.00 48.28 65 ILE A CA 1
ATOM 520 C C . ILE A 1 65 ? 15.786 -18.824 -10.368 1.00 48.28 65 ILE A C 1
ATOM 522 O O . ILE A 1 65 ? 15.251 -19.874 -10.018 1.00 48.28 65 ILE A O 1
ATOM 526 N N . GLY A 1 66 ? 15.087 -17.692 -10.486 1.00 43.78 66 GLY A N 1
ATOM 527 C CA . GLY A 1 66 ? 13.653 -17.585 -10.220 1.00 43.78 66 GLY A CA 1
ATOM 528 C C . GLY A 1 66 ? 13.274 -17.482 -8.734 1.00 43.78 66 GLY A C 1
ATOM 529 O O . GLY A 1 66 ? 12.086 -17.571 -8.418 1.00 43.78 66 GLY A O 1
ATOM 530 N N . ASN A 1 67 ? 14.245 -17.318 -7.819 1.00 42.31 67 ASN A N 1
ATOM 531 C CA . ASN A 1 67 ? 14.030 -17.287 -6.363 1.00 42.31 67 ASN A CA 1
ATOM 532 C C . ASN A 1 67 ? 14.976 -16.291 -5.655 1.00 42.31 67 ASN A C 1
ATOM 534 O O . ASN A 1 67 ? 16.134 -16.165 -6.042 1.00 42.31 67 ASN A O 1
ATOM 538 N N . LEU A 1 68 ? 14.477 -15.608 -4.615 1.00 41.97 68 LEU A N 1
ATOM 539 C CA . LEU A 1 68 ? 15.187 -14.615 -3.789 1.00 41.97 68 LEU A CA 1
ATOM 540 C C . LEU A 1 68 ? 15.803 -15.195 -2.495 1.00 41.97 68 LEU A C 1
ATOM 542 O O . LEU A 1 68 ? 16.523 -14.481 -1.802 1.00 41.97 68 LEU A O 1
ATOM 546 N N . ASP A 1 69 ? 15.514 -16.451 -2.146 1.00 45.03 69 ASP A N 1
ATOM 547 C CA . ASP A 1 69 ? 16.013 -17.110 -0.930 1.00 45.03 69 ASP A CA 1
ATOM 548 C C . ASP A 1 69 ? 17.329 -17.867 -1.190 1.00 45.03 69 ASP A C 1
ATOM 550 O O . ASP A 1 69 ? 17.337 -18.898 -1.866 1.00 45.03 69 ASP A O 1
ATOM 554 N N . ILE A 1 70 ? 18.436 -17.345 -0.645 1.00 42.75 70 ILE A N 1
ATOM 555 C CA . ILE A 1 70 ? 19.807 -17.846 -0.855 1.00 42.75 70 ILE A CA 1
ATOM 556 C C . ILE A 1 70 ? 19.990 -19.272 -0.312 1.00 42.75 70 ILE A C 1
ATOM 558 O O . ILE A 1 70 ? 20.752 -20.052 -0.894 1.00 42.75 70 ILE A O 1
ATOM 562 N N . ASP A 1 71 ? 19.276 -19.642 0.753 1.00 40.91 71 ASP A N 1
ATOM 563 C CA . ASP A 1 71 ? 19.392 -20.961 1.387 1.00 40.91 71 ASP A CA 1
ATOM 564 C C . ASP A 1 71 ? 18.716 -22.067 0.561 1.00 40.91 71 ASP A C 1
ATOM 566 O O . ASP A 1 71 ? 19.060 -23.244 0.679 1.00 40.91 71 ASP A O 1
ATOM 570 N N . ASN A 1 72 ? 17.808 -21.684 -0.339 1.00 42.16 72 ASN A N 1
ATOM 571 C CA . ASN A 1 72 ? 17.060 -22.583 -1.217 1.00 42.16 72 ASN A CA 1
ATOM 572 C C . ASN A 1 72 ? 17.658 -22.711 -2.632 1.00 42.16 72 ASN A C 1
ATOM 574 O O . ASN A 1 72 ? 17.059 -23.341 -3.508 1.00 42.16 72 ASN A O 1
ATOM 578 N N . ILE A 1 73 ? 18.840 -22.136 -2.880 1.00 49.19 73 ILE A N 1
ATOM 579 C CA . ILE A 1 73 ? 19.527 -22.233 -4.173 1.00 49.19 73 ILE A CA 1
ATOM 580 C C . ILE A 1 73 ? 20.277 -23.570 -4.254 1.00 49.19 73 ILE A C 1
ATOM 582 O O . ILE A 1 73 ? 21.281 -23.784 -3.572 1.00 49.19 73 ILE A O 1
ATOM 586 N N . ALA A 1 74 ? 19.820 -24.479 -5.119 1.00 45.97 74 ALA A N 1
ATOM 587 C CA . ALA A 1 74 ? 20.527 -25.724 -5.406 1.00 45.97 74 ALA A CA 1
ATOM 588 C C . ALA A 1 74 ? 21.780 -25.443 -6.260 1.00 45.97 74 ALA A C 1
ATOM 590 O O . ALA A 1 74 ? 21.693 -25.201 -7.462 1.00 45.97 74 ALA A O 1
ATOM 591 N N . PHE A 1 75 ? 22.956 -25.484 -5.631 1.00 42.97 75 PHE A N 1
ATOM 592 C CA . PHE A 1 75 ? 24.260 -25.372 -6.293 1.00 42.97 75 PHE A CA 1
ATOM 593 C C . PHE A 1 75 ? 24.592 -26.681 -7.027 1.00 42.97 75 PHE A C 1
ATOM 595 O O . PHE A 1 75 ? 25.352 -27.505 -6.526 1.00 42.97 75 PHE A O 1
ATOM 602 N N . GLN A 1 76 ? 23.976 -26.909 -8.186 1.00 43.44 76 GLN A N 1
ATOM 603 C CA . GLN A 1 76 ? 24.368 -27.990 -9.095 1.00 43.44 76 GLN A CA 1
ATOM 604 C C . GLN A 1 76 ? 25.396 -27.488 -10.120 1.00 43.44 76 GLN A C 1
ATOM 606 O O . GLN A 1 76 ? 25.383 -26.318 -10.507 1.00 43.44 76 GLN A O 1
ATOM 611 N N . GLU A 1 77 ? 26.292 -28.383 -10.544 1.00 40.06 77 GLU A N 1
ATOM 612 C CA . GLU A 1 77 ? 27.535 -28.103 -11.287 1.00 40.06 77 GLU A CA 1
ATOM 613 C C . GLU A 1 77 ? 27.356 -27.343 -12.620 1.00 40.06 77 GLU A C 1
ATOM 615 O O . GLU A 1 77 ? 28.298 -26.699 -13.083 1.00 40.06 77 GLU A O 1
ATOM 620 N N . GLU A 1 78 ? 26.161 -27.342 -13.221 1.00 40.50 78 GLU A N 1
ATOM 621 C CA . GLU A 1 78 ? 25.887 -26.614 -14.472 1.00 40.50 78 GLU A CA 1
ATOM 622 C C . GLU A 1 78 ? 25.637 -25.110 -14.278 1.00 40.50 78 GLU A C 1
ATOM 624 O O . GLU A 1 78 ? 26.112 -24.312 -15.080 1.00 40.50 78 GLU A O 1
ATOM 629 N N . LEU A 1 79 ? 24.949 -24.695 -13.206 1.00 40.34 79 LEU A N 1
ATOM 630 C CA . LEU A 1 79 ? 24.592 -23.284 -12.953 1.00 40.34 79 LEU A CA 1
ATOM 631 C C . LEU A 1 79 ? 25.787 -22.435 -12.492 1.00 40.34 79 LEU A C 1
ATOM 633 O O . LEU A 1 79 ? 25.752 -21.209 -12.602 1.00 40.34 79 LEU A O 1
ATOM 637 N N . PHE A 1 80 ? 26.838 -23.091 -11.985 1.00 40.50 80 PHE A N 1
ATOM 638 C CA . PHE A 1 80 ? 28.040 -22.453 -11.450 1.00 40.50 80 PHE A CA 1
ATOM 639 C C . PHE A 1 80 ? 29.346 -22.976 -12.069 1.00 40.50 80 PHE A C 1
ATOM 641 O O . PHE A 1 80 ? 30.395 -22.976 -11.424 1.00 40.50 80 PHE A O 1
ATOM 648 N N . ASN A 1 81 ? 29.308 -23.399 -13.337 1.00 41.31 81 ASN A N 1
ATOM 649 C CA . ASN A 1 81 ? 30.503 -23.826 -14.060 1.00 41.31 81 ASN A CA 1
ATOM 650 C C . ASN A 1 81 ? 31.550 -22.685 -14.095 1.00 41.31 81 ASN A C 1
ATOM 652 O O . ASN A 1 81 ? 31.246 -21.597 -14.601 1.00 41.31 81 ASN A O 1
ATOM 656 N N . PRO A 1 82 ? 32.798 -22.910 -13.637 1.00 33.50 82 PRO A N 1
ATOM 657 C CA . PRO A 1 82 ? 33.859 -21.903 -13.641 1.00 33.50 82 PRO A CA 1
ATOM 658 C C . PRO A 1 82 ? 34.096 -21.265 -15.016 1.00 33.50 82 PRO A C 1
ATOM 660 O O . PRO A 1 82 ? 34.433 -20.092 -15.094 1.00 33.50 82 PRO A O 1
ATOM 663 N N . ASN A 1 83 ? 33.876 -21.988 -16.118 1.00 36.28 83 ASN A N 1
ATOM 664 C CA . ASN A 1 83 ? 34.008 -21.457 -17.479 1.00 36.28 83 ASN A CA 1
ATOM 665 C C . ASN A 1 83 ? 32.867 -20.510 -17.898 1.00 36.28 83 ASN A C 1
ATOM 667 O O . ASN A 1 83 ? 33.073 -19.691 -18.790 1.00 36.28 83 ASN A O 1
ATOM 671 N N . GLN A 1 84 ? 31.703 -20.583 -17.245 1.00 36.66 84 GLN A N 1
ATOM 672 C CA . GLN A 1 84 ? 30.564 -19.681 -17.462 1.00 36.66 84 GLN A CA 1
ATOM 673 C C . GLN A 1 84 ? 30.555 -18.509 -16.465 1.00 36.66 84 GLN A C 1
ATOM 675 O O . GLN A 1 84 ? 30.228 -17.386 -16.837 1.00 36.66 84 GLN A O 1
ATOM 680 N N . ILE A 1 85 ? 31.002 -18.727 -15.224 1.00 31.59 85 ILE A N 1
ATOM 681 C CA . ILE A 1 85 ? 31.113 -17.673 -14.199 1.00 31.59 85 ILE A CA 1
ATOM 682 C C . ILE A 1 85 ? 32.309 -16.736 -14.431 1.00 31.59 85 ILE A C 1
ATOM 684 O O . ILE A 1 85 ? 32.225 -15.555 -14.084 1.00 31.59 85 ILE A O 1
ATOM 688 N N . LYS A 1 86 ? 33.365 -17.205 -15.123 1.00 33.28 86 LYS A N 1
ATOM 689 C CA . LYS A 1 86 ? 34.488 -16.403 -15.672 1.00 33.28 86 LYS A CA 1
ATOM 690 C C . LYS A 1 86 ? 34.056 -15.157 -16.468 1.00 33.28 86 LYS A C 1
ATOM 692 O O . LYS A 1 86 ? 34.900 -14.323 -16.783 1.00 33.28 86 LYS A O 1
ATOM 697 N N . GLN A 1 87 ? 32.769 -15.020 -16.800 1.00 34.94 87 GLN A N 1
ATOM 698 C CA . GLN A 1 87 ? 32.228 -13.923 -17.594 1.00 34.94 87 GLN A CA 1
ATOM 699 C C . GLN A 1 87 ? 31.571 -12.771 -16.795 1.00 34.94 87 GLN A C 1
ATOM 701 O O . GLN A 1 87 ? 31.299 -11.755 -17.428 1.00 34.94 87 GLN A O 1
ATOM 706 N N . ILE A 1 88 ? 31.263 -12.861 -15.479 1.00 35.75 88 ILE A N 1
ATOM 707 C CA . ILE A 1 88 ? 30.207 -11.965 -14.920 1.00 35.75 88 ILE A CA 1
ATOM 708 C C . ILE A 1 88 ? 30.362 -11.395 -13.471 1.00 35.75 88 ILE A C 1
ATOM 710 O O . ILE A 1 88 ? 29.348 -11.029 -12.902 1.00 35.75 88 ILE A O 1
ATOM 714 N N . VAL A 1 89 ? 31.522 -11.209 -12.807 1.00 30.86 89 VAL A N 1
ATOM 715 C CA . VAL A 1 89 ? 31.500 -10.693 -11.387 1.00 30.86 89 VAL A CA 1
ATOM 716 C C . VAL A 1 89 ? 32.503 -9.585 -11.030 1.00 30.86 89 VAL A C 1
ATOM 718 O O . VAL A 1 89 ? 33.673 -9.740 -11.356 1.00 30.86 89 VAL A O 1
ATOM 721 N N . LYS A 1 90 ? 32.069 -8.535 -10.279 1.00 37.78 90 LYS A N 1
ATOM 722 C CA . LYS A 1 90 ? 32.851 -7.789 -9.238 1.00 37.78 90 LYS A CA 1
ATOM 723 C C . LYS A 1 90 ? 32.001 -6.913 -8.264 1.00 37.78 90 LYS A C 1
ATOM 725 O O . LYS A 1 90 ? 30.956 -6.415 -8.666 1.00 37.78 90 LYS A O 1
ATOM 730 N N . GLU A 1 91 ? 32.511 -6.731 -7.023 1.00 26.55 91 GLU A N 1
ATOM 731 C CA . GLU A 1 91 ? 31.921 -6.298 -5.709 1.00 26.55 91 GLU A CA 1
ATOM 732 C C . GLU A 1 91 ? 31.686 -4.791 -5.366 1.00 26.55 91 GLU A C 1
ATOM 734 O O . GLU A 1 91 ? 32.333 -3.921 -5.943 1.00 26.55 91 GLU A O 1
ATOM 739 N N . SER A 1 92 ? 30.799 -4.472 -4.382 1.00 35.19 92 SER A N 1
ATOM 740 C CA . SER A 1 92 ? 30.574 -3.162 -3.703 1.00 35.19 92 SER A CA 1
ATOM 741 C C . SER A 1 92 ? 29.581 -3.201 -2.496 1.00 35.19 92 SER A C 1
ATOM 743 O O . SER A 1 92 ? 28.514 -3.799 -2.611 1.00 35.19 92 SER A O 1
ATOM 745 N N . PHE A 1 93 ? 29.877 -2.485 -1.392 1.00 40.12 93 PHE A N 1
ATOM 746 C CA . PHE A 1 93 ? 29.002 -2.256 -0.209 1.00 40.12 93 PHE A CA 1
ATOM 747 C C . PHE A 1 93 ? 28.689 -0.755 0.006 1.00 40.12 93 PHE A C 1
ATOM 749 O O . PHE A 1 93 ? 29.530 0.089 -0.335 1.00 40.12 93 PHE A O 1
ATOM 756 N N . ILE A 1 94 ? 27.534 -0.429 0.618 1.00 41.69 94 ILE A N 1
ATOM 757 C CA . ILE A 1 94 ? 27.129 0.936 1.029 1.00 41.69 94 ILE A CA 1
ATOM 758 C C . ILE A 1 94 ? 26.897 1.057 2.528 1.00 41.69 94 ILE A C 1
ATOM 760 O O . ILE A 1 94 ? 26.278 0.204 3.159 1.00 41.69 94 ILE A O 1
ATOM 764 N N . LYS A 1 95 ? 27.360 2.197 3.039 1.00 48.44 95 LYS A N 1
ATOM 765 C CA . LYS A 1 95 ? 27.222 2.669 4.410 1.00 48.44 95 LYS A CA 1
ATOM 766 C C . LYS A 1 95 ? 26.401 3.967 4.435 1.00 48.44 95 LYS A C 1
ATOM 768 O O . LYS A 1 95 ? 26.538 4.793 3.524 1.00 48.44 95 LYS A O 1
ATOM 773 N N . LYS A 1 96 ? 25.575 4.154 5.465 1.00 57.16 96 LYS A N 1
ATOM 774 C CA . LYS A 1 96 ? 24.785 5.372 5.704 1.00 57.16 96 LYS A CA 1
ATOM 775 C C . LYS A 1 96 ? 25.181 6.066 7.004 1.00 57.16 96 LYS A C 1
ATOM 777 O O . LYS A 1 96 ? 25.669 5.424 7.927 1.00 57.16 96 LYS A O 1
ATOM 782 N N . PHE A 1 97 ? 24.939 7.369 7.072 1.00 57.84 97 PHE A N 1
ATOM 783 C CA . PHE A 1 97 ? 25.045 8.167 8.290 1.00 57.84 97 PHE A CA 1
ATOM 784 C C . PHE A 1 97 ? 23.805 9.043 8.421 1.00 57.84 97 PHE A C 1
ATOM 786 O O . PHE A 1 97 ? 23.513 9.840 7.523 1.00 57.84 97 PHE A O 1
ATOM 793 N N . SER A 1 98 ? 23.096 8.906 9.535 1.00 66.94 98 SER A N 1
ATOM 794 C CA . SER A 1 98 ? 21.912 9.704 9.842 1.00 66.94 98 SER A CA 1
ATOM 795 C C . SER A 1 98 ? 22.196 10.698 10.961 1.00 66.94 98 SER A C 1
ATOM 797 O O . SER A 1 98 ? 22.993 10.463 11.868 1.00 66.94 98 SER A O 1
ATOM 799 N N . CYS A 1 99 ? 21.520 11.835 10.889 1.00 61.81 99 CYS A N 1
ATOM 800 C CA . CYS A 1 99 ? 21.524 12.869 11.902 1.00 61.81 99 CYS A CA 1
ATOM 801 C C . CYS A 1 99 ? 20.898 12.327 13.180 1.00 61.81 99 CYS A C 1
ATOM 803 O O . CYS A 1 99 ? 19.687 12.199 13.249 1.00 61.81 99 CYS A O 1
ATOM 805 N N . ASN A 1 100 ? 21.679 12.087 14.229 1.00 68.56 100 ASN A N 1
ATOM 806 C CA . ASN A 1 100 ? 21.147 11.572 15.501 1.00 68.56 100 ASN A CA 1
ATOM 807 C C . ASN A 1 100 ? 20.166 12.511 16.246 1.00 68.56 100 ASN A C 1
ATOM 809 O O . ASN A 1 100 ? 19.882 12.296 17.418 1.00 68.56 100 ASN A O 1
ATOM 813 N N . THR A 1 101 ? 19.759 13.629 15.643 1.00 64.44 101 THR A N 1
ATOM 814 C CA . THR A 1 101 ? 18.854 14.624 16.242 1.00 64.44 101 THR A CA 1
ATOM 815 C C . THR A 1 101 ? 17.556 14.790 15.466 1.00 64.44 101 THR A C 1
ATOM 817 O O . THR A 1 101 ? 16.539 15.072 16.083 1.00 64.44 101 THR A O 1
ATOM 820 N N . CYS A 1 102 ? 17.562 14.609 14.145 1.00 58.25 102 CYS A N 1
ATOM 821 C CA . CYS A 1 102 ? 16.339 14.683 13.334 1.00 58.25 102 CYS A CA 1
ATOM 822 C C . CYS A 1 102 ? 16.189 13.505 12.366 1.00 58.25 102 CYS A C 1
ATOM 824 O O . CYS A 1 102 ? 15.390 13.579 11.441 1.00 58.25 102 CYS A O 1
ATOM 826 N N . ASP A 1 103 ? 17.016 12.469 12.522 1.00 57.69 103 ASP A N 1
ATOM 827 C CA . ASP A 1 103 ? 17.107 11.259 11.694 1.00 57.69 103 ASP A CA 1
ATOM 828 C C . ASP A 1 103 ? 17.286 11.492 10.187 1.00 57.69 103 ASP A C 1
ATOM 830 O O . ASP A 1 103 ? 17.333 10.549 9.397 1.00 57.69 103 ASP A O 1
ATOM 834 N N . HIS A 1 104 ? 17.482 12.748 9.780 1.00 57.09 104 HIS A N 1
ATOM 835 C CA . HIS A 1 104 ? 17.784 13.125 8.415 1.00 57.09 104 HIS A CA 1
ATOM 836 C C . HIS A 1 104 ? 19.044 12.402 7.939 1.00 57.09 104 HIS A C 1
ATOM 838 O O . HIS A 1 104 ? 20.093 12.476 8.579 1.00 57.09 104 HIS A O 1
ATOM 844 N N . LEU A 1 105 ? 18.951 11.706 6.808 1.00 52.75 105 LEU A N 1
ATOM 845 C CA . LEU A 1 105 ? 20.082 11.015 6.203 1.00 52.75 105 LEU A CA 1
ATOM 846 C C . LEU A 1 105 ? 21.114 12.048 5.726 1.00 52.75 105 LEU A C 1
ATOM 848 O O . LEU A 1 105 ? 20.910 12.722 4.721 1.00 52.75 105 LEU A O 1
ATOM 852 N N . LEU A 1 106 ? 22.226 12.164 6.451 1.00 48.62 106 LEU A N 1
ATOM 853 C CA . LEU A 1 106 ? 23.272 13.157 6.197 1.00 48.62 106 LEU A CA 1
ATOM 854 C C . LEU A 1 106 ? 24.239 12.705 5.108 1.00 48.62 106 LEU A C 1
ATOM 856 O O . LEU A 1 106 ? 24.781 13.526 4.371 1.00 48.62 106 LEU A O 1
ATOM 860 N N . PHE A 1 107 ? 24.494 11.397 5.023 1.00 51.47 107 PHE A N 1
ATOM 861 C CA . PHE A 1 107 ? 25.505 10.868 4.120 1.00 51.47 107 PHE A CA 1
ATOM 862 C C . PHE A 1 107 ? 25.207 9.439 3.673 1.00 51.47 107 PHE A C 1
ATOM 864 O O . PHE A 1 107 ? 24.809 8.583 4.464 1.00 51.47 107 PHE A O 1
ATOM 871 N N . ARG A 1 108 ? 25.477 9.170 2.392 1.00 47.56 108 ARG A N 1
ATOM 872 C CA . ARG A 1 108 ? 25.401 7.840 1.788 1.00 47.56 108 ARG A CA 1
ATOM 873 C C . ARG A 1 108 ? 26.465 7.709 0.705 1.00 47.56 108 ARG A C 1
ATOM 875 O O . ARG A 1 108 ? 26.403 8.410 -0.304 1.00 47.56 108 ARG A O 1
ATOM 882 N N . ARG A 1 109 ? 27.464 6.845 0.906 1.00 44.34 109 ARG A N 1
ATOM 883 C CA . ARG A 1 109 ? 28.515 6.607 -0.100 1.00 44.34 109 ARG A CA 1
ATOM 884 C C . ARG A 1 109 ? 28.933 5.150 -0.211 1.00 44.34 109 ARG A C 1
ATOM 886 O O . ARG A 1 109 ? 28.903 4.379 0.746 1.00 44.34 109 ARG A O 1
ATOM 893 N N . HIS A 1 110 ? 29.396 4.832 -1.414 1.00 40.62 110 HIS A N 1
ATOM 894 C CA . HIS A 1 110 ? 30.139 3.632 -1.751 1.00 40.62 110 HIS A CA 1
ATOM 895 C C . HIS A 1 110 ? 31.523 3.626 -1.082 1.00 40.62 110 HIS A C 1
ATOM 897 O O . HIS A 1 110 ? 32.242 4.622 -1.146 1.00 40.62 110 HIS A O 1
ATOM 903 N N . LEU A 1 111 ? 31.931 2.489 -0.502 1.00 38.06 111 LEU A N 1
ATOM 904 C CA . LEU A 1 111 ? 33.245 2.321 0.149 1.00 38.06 111 LEU A CA 1
ATOM 905 C C . LEU A 1 111 ? 34.452 2.767 -0.718 1.00 38.06 111 LEU A C 1
ATOM 907 O O . LEU A 1 111 ? 35.341 3.423 -0.179 1.00 38.06 111 LEU A O 1
ATOM 911 N N . PRO A 1 112 ? 34.491 2.519 -2.047 1.00 39.12 112 PRO A N 1
ATOM 912 C CA . PRO A 1 112 ? 35.559 3.030 -2.916 1.00 39.12 112 PRO A CA 1
ATOM 913 C C . PRO A 1 112 ? 35.641 4.564 -3.048 1.00 39.12 112 PRO A C 1
ATOM 915 O O . PRO A 1 112 ? 36.653 5.079 -3.515 1.00 39.12 112 PRO A O 1
ATOM 918 N N . GLU A 1 113 ? 34.590 5.306 -2.684 1.00 35.84 113 GLU A N 1
ATOM 919 C CA . GLU A 1 113 ? 34.481 6.763 -2.882 1.00 35.84 113 GLU A CA 1
ATOM 920 C C . GLU A 1 113 ? 34.758 7.581 -1.608 1.00 35.84 113 GLU A C 1
ATOM 922 O O . GLU A 1 113 ? 34.662 8.815 -1.619 1.00 35.84 113 GLU A O 1
ATOM 927 N N . ILE A 1 114 ? 35.098 6.916 -0.501 1.00 42.31 114 ILE A N 1
ATOM 928 C CA . ILE A 1 114 ? 35.394 7.548 0.786 1.00 42.31 114 ILE A CA 1
ATOM 929 C C . ILE A 1 114 ? 36.918 7.597 0.974 1.00 42.31 114 ILE A C 1
ATOM 931 O O . ILE A 1 114 ? 37.588 6.573 1.087 1.00 42.31 114 ILE A O 1
ATOM 935 N N . LYS A 1 115 ? 37.491 8.807 1.025 1.00 42.91 115 LYS A N 1
ATOM 936 C CA . LYS A 1 115 ? 38.882 9.017 1.462 1.00 42.91 115 LYS A CA 1
ATOM 937 C C . LYS A 1 115 ? 38.920 8.935 2.993 1.00 42.91 115 LYS A C 1
ATOM 939 O O . LYS A 1 115 ? 38.688 9.930 3.666 1.00 42.91 115 LYS A O 1
ATOM 944 N N . TYR A 1 116 ? 39.185 7.746 3.525 1.00 41.03 116 TYR A N 1
ATOM 945 C CA . TYR A 1 116 ? 39.003 7.348 4.933 1.00 41.03 116 TYR A CA 1
ATOM 946 C C . TYR A 1 116 ? 39.860 8.033 6.022 1.00 41.03 116 TYR A C 1
ATOM 948 O O . TYR A 1 116 ? 39.866 7.556 7.151 1.00 41.03 116 TYR A O 1
ATOM 956 N N . ASN A 1 117 ? 40.554 9.138 5.738 1.00 43.94 117 ASN A N 1
ATOM 957 C CA . ASN A 1 117 ? 41.523 9.734 6.673 1.00 43.94 117 ASN A CA 1
ATOM 958 C C . ASN A 1 117 ? 41.155 11.142 7.175 1.00 43.94 117 ASN A C 1
ATOM 960 O O . ASN A 1 117 ? 42.040 11.872 7.611 1.00 43.94 117 ASN A O 1
ATOM 964 N N . TYR A 1 118 ? 39.886 11.549 7.124 1.00 48.88 118 TYR A N 1
ATOM 965 C CA . TYR A 1 118 ? 39.492 12.880 7.590 1.00 48.88 118 TYR A CA 1
ATOM 966 C C . TYR A 1 118 ? 38.269 12.806 8.496 1.00 48.88 118 TYR A C 1
ATOM 968 O O . TYR A 1 118 ? 37.261 12.219 8.106 1.00 48.88 118 TYR A O 1
ATOM 976 N N . ASP A 1 119 ? 38.364 13.438 9.670 1.00 55.75 119 ASP A N 1
ATOM 977 C CA . ASP A 1 119 ? 37.199 13.880 10.434 1.00 55.75 119 ASP A CA 1
ATOM 978 C C . ASP A 1 119 ? 36.380 14.778 9.509 1.00 55.75 119 ASP A C 1
ATOM 980 O O . ASP A 1 119 ? 36.770 15.910 9.204 1.00 55.75 119 ASP A O 1
ATOM 984 N N . TYR A 1 120 ? 35.294 14.230 8.971 1.00 56.91 120 TYR A N 1
ATOM 985 C CA . TYR A 1 120 ? 34.452 14.965 8.048 1.00 56.91 120 TYR A CA 1
ATOM 986 C C . TYR A 1 120 ? 33.444 15.755 8.869 1.00 56.91 120 TYR A C 1
ATOM 988 O O . TYR A 1 120 ? 32.582 15.186 9.541 1.00 56.91 120 TYR A O 1
ATOM 996 N N . GLU A 1 121 ? 33.605 17.076 8.850 1.00 62.28 121 GLU A N 1
ATOM 997 C CA . GLU A 1 121 ? 32.682 17.995 9.495 1.00 62.28 121 GLU A CA 1
ATOM 998 C C . GLU A 1 121 ? 31.557 18.336 8.514 1.00 62.28 121 GLU A C 1
ATOM 1000 O O . GLU A 1 121 ? 31.796 18.877 7.432 1.00 62.28 121 GLU A O 1
ATOM 1005 N N . PHE A 1 122 ? 30.331 17.969 8.876 1.00 60.66 122 PHE A N 1
ATOM 1006 C CA . PHE A 1 122 ? 29.138 18.181 8.068 1.00 60.66 122 PHE A CA 1
ATOM 1007 C C . PHE A 1 122 ? 28.035 18.803 8.915 1.00 60.66 122 PHE A C 1
ATOM 1009 O O . PHE A 1 122 ? 27.672 18.276 9.967 1.00 60.66 122 PHE A O 1
ATOM 1016 N N . THR A 1 123 ? 27.472 19.909 8.446 1.00 68.06 123 THR A N 1
ATOM 1017 C CA . THR A 1 123 ? 26.322 20.546 9.088 1.00 68.06 123 THR A CA 1
ATOM 1018 C C . THR A 1 123 ? 25.041 19.933 8.543 1.00 68.06 123 THR A C 1
ATOM 1020 O O . THR A 1 123 ? 24.814 19.948 7.334 1.00 68.06 123 THR A O 1
ATOM 1023 N N . CYS A 1 124 ? 24.199 19.393 9.425 1.00 57.53 124 CYS A N 1
ATOM 1024 C CA . CYS A 1 124 ? 22.884 18.898 9.043 1.00 57.53 124 CYS A CA 1
ATOM 1025 C C . CYS A 1 124 ? 22.054 20.031 8.425 1.00 57.53 124 CYS A C 1
ATOM 1027 O O . CYS A 1 124 ? 21.807 21.015 9.116 1.00 57.53 124 CYS A O 1
ATOM 1029 N N . PRO A 1 125 ? 21.560 19.889 7.184 1.00 51.72 125 PRO A N 1
ATOM 1030 C CA . PRO A 1 125 ? 20.822 20.956 6.510 1.00 51.72 125 PRO A CA 1
ATOM 1031 C C . PRO A 1 125 ? 19.411 21.182 7.076 1.00 51.72 125 PRO A C 1
ATOM 1033 O O . PRO A 1 125 ? 18.763 22.151 6.703 1.00 51.72 125 PRO A O 1
ATOM 1036 N N . ILE A 1 126 ? 18.917 20.281 7.935 1.00 65.06 126 ILE A N 1
ATOM 1037 C CA . ILE A 1 126 ? 17.577 20.368 8.534 1.00 65.06 126 ILE A CA 1
ATOM 1038 C C . ILE A 1 126 ? 17.607 21.006 9.924 1.00 65.06 126 ILE A C 1
ATOM 1040 O O . ILE A 1 126 ? 16.692 21.740 10.280 1.00 65.06 126 ILE A O 1
ATOM 1044 N N . CYS A 1 127 ? 18.630 20.714 10.730 1.00 70.25 127 CYS A N 1
ATOM 1045 C CA . CYS A 1 127 ? 18.667 21.133 12.135 1.00 70.25 127 CYS A CA 1
ATOM 1046 C C . CYS A 1 127 ? 19.939 21.899 12.517 1.00 70.25 127 CYS A C 1
ATOM 1048 O O . CYS A 1 127 ? 20.208 22.062 13.706 1.00 70.25 127 CYS A O 1
ATOM 1050 N N . ASP A 1 128 ? 20.762 22.270 11.532 1.00 74.75 128 ASP A N 1
ATOM 1051 C CA . ASP A 1 128 ? 22.028 23.010 11.652 1.00 74.75 128 ASP A CA 1
ATOM 1052 C C . ASP A 1 128 ? 23.063 22.415 12.619 1.00 74.75 128 ASP A C 1
ATOM 1054 O O . ASP A 1 128 ? 24.093 23.017 12.930 1.00 74.75 128 ASP A O 1
ATOM 1058 N N . LYS A 1 129 ? 22.826 21.188 13.090 1.00 76.62 129 LYS A N 1
ATOM 1059 C CA . LYS A 1 129 ? 23.734 20.504 13.997 1.00 76.62 129 LYS A CA 1
ATOM 1060 C C . LYS A 1 129 ? 24.966 20.060 13.227 1.00 76.62 129 LYS A C 1
ATOM 1062 O O . LYS A 1 129 ? 24.866 19.395 12.196 1.00 76.62 129 LYS A O 1
ATOM 1067 N N . ILE A 1 130 ? 26.126 20.429 13.750 1.00 77.31 130 ILE A N 1
ATOM 1068 C CA . ILE A 1 130 ? 27.419 20.070 13.182 1.00 77.31 130 ILE A CA 1
ATOM 1069 C C . ILE A 1 130 ? 27.792 18.668 13.658 1.00 77.31 130 ILE A C 1
ATOM 1071 O O . ILE A 1 130 ? 27.832 18.390 14.858 1.00 77.31 130 ILE A O 1
ATOM 1075 N N . TYR A 1 131 ? 28.079 17.796 12.701 1.00 62.84 131 TYR A N 1
ATOM 1076 C CA . TYR A 1 131 ? 28.520 16.431 12.919 1.00 62.84 131 TYR A CA 1
ATOM 1077 C C . TYR A 1 131 ? 29.978 16.289 12.529 1.00 62.84 131 TYR A C 1
ATOM 1079 O O . TYR A 1 131 ? 30.362 16.652 11.421 1.00 62.84 131 TYR A O 1
ATOM 1087 N N . LYS A 1 132 ? 30.767 15.705 13.429 1.00 63.47 132 LYS A N 1
ATOM 1088 C CA . LYS A 1 132 ? 32.064 15.115 13.105 1.00 63.47 132 LYS A CA 1
ATOM 1089 C C . LYS A 1 132 ? 31.871 13.614 13.152 1.00 63.47 132 LYS A C 1
ATOM 1091 O O . LYS A 1 132 ? 31.548 13.097 14.218 1.00 63.47 132 LYS A O 1
ATOM 1096 N N . PHE A 1 133 ? 31.994 12.951 12.010 1.00 56.41 133 PHE A N 1
ATOM 1097 C CA . PHE A 1 133 ? 31.822 11.505 11.934 1.00 56.41 133 PHE A CA 1
ATOM 1098 C C . PHE A 1 133 ? 33.013 10.843 11.248 1.00 56.41 133 PHE A C 1
ATOM 1100 O O . PHE A 1 133 ? 33.637 11.413 10.348 1.00 56.41 133 PHE A O 1
ATOM 1107 N N . ASN A 1 134 ? 33.319 9.628 11.693 1.00 55.84 134 ASN A N 1
ATOM 1108 C CA . ASN A 1 134 ? 34.317 8.745 11.111 1.00 55.84 134 ASN A CA 1
ATOM 1109 C C . ASN A 1 134 ? 33.662 7.436 10.628 1.00 55.84 134 ASN A C 1
ATOM 1111 O O . ASN A 1 134 ? 32.444 7.274 10.632 1.00 55.84 134 ASN A O 1
ATOM 1115 N N . TYR A 1 135 ? 34.476 6.490 10.157 1.00 48.19 135 TYR A N 1
ATOM 1116 C CA . TYR A 1 135 ? 33.994 5.222 9.603 1.00 48.19 135 TYR A CA 1
ATOM 1117 C C . TYR A 1 135 ? 33.102 4.405 10.553 1.00 48.19 135 TYR A C 1
ATOM 1119 O O . TYR A 1 135 ? 32.190 3.727 10.083 1.00 48.19 135 TYR A O 1
ATOM 1127 N N . HIS A 1 136 ? 33.370 4.441 11.859 1.00 52.78 136 HIS A N 1
ATOM 1128 C CA . HIS A 1 136 ? 32.660 3.632 12.852 1.00 52.78 136 HIS A CA 1
ATOM 1129 C C . HIS A 1 136 ? 31.270 4.169 13.185 1.00 52.78 136 HIS A C 1
ATOM 1131 O O . HIS A 1 136 ? 30.449 3.421 13.707 1.00 52.78 136 HIS A O 1
ATOM 1137 N N . ASP A 1 137 ? 30.997 5.422 12.825 1.00 53.72 137 ASP A N 1
ATOM 1138 C CA . ASP A 1 137 ? 29.692 6.053 13.005 1.00 53.72 137 ASP A CA 1
ATOM 1139 C C . ASP A 1 137 ? 28.715 5.697 11.868 1.00 53.72 137 ASP A C 1
ATOM 1141 O O . ASP A 1 137 ? 27.561 6.118 11.883 1.00 53.72 137 ASP A O 1
ATOM 1145 N N . LEU A 1 138 ? 29.167 4.935 10.861 1.00 54.78 138 LEU A N 1
ATOM 1146 C CA . LEU A 1 138 ? 28.367 4.561 9.700 1.00 54.78 138 LEU A CA 1
ATOM 1147 C C . LEU A 1 138 ? 27.620 3.232 9.897 1.00 54.78 138 LEU A C 1
ATOM 1149 O O . LEU A 1 138 ? 28.219 2.197 10.199 1.00 54.78 138 LEU A O 1
ATOM 1153 N N . GLU A 1 139 ? 26.328 3.227 9.587 1.00 51.50 139 GLU A N 1
ATOM 1154 C CA . GLU A 1 139 ? 25.456 2.054 9.663 1.00 51.50 139 GLU A CA 1
ATOM 1155 C C . GLU A 1 139 ? 25.333 1.339 8.307 1.00 51.50 139 GLU A C 1
ATOM 1157 O O . GLU A 1 139 ? 25.438 1.952 7.240 1.00 51.50 139 GLU A O 1
ATOM 1162 N N . ASP A 1 140 ? 25.104 0.023 8.334 1.00 47.50 140 ASP A N 1
ATOM 1163 C CA . ASP A 1 140 ? 24.778 -0.755 7.134 1.00 47.50 140 ASP A CA 1
ATOM 1164 C C . ASP A 1 140 ? 23.310 -0.553 6.749 1.00 47.50 140 ASP A C 1
ATOM 1166 O O . ASP A 1 140 ? 22.414 -0.552 7.591 1.00 47.50 140 ASP A O 1
ATOM 1170 N N . ASP A 1 141 ? 23.046 -0.388 5.455 1.00 40.38 141 ASP A N 1
ATOM 1171 C CA . ASP A 1 141 ? 21.695 -0.098 4.966 1.00 40.38 141 ASP A CA 1
ATOM 1172 C C . ASP A 1 141 ? 20.867 -1.367 4.652 1.00 40.38 141 ASP A C 1
ATOM 1174 O O . ASP A 1 141 ? 19.692 -1.283 4.296 1.00 40.38 141 ASP A O 1
ATOM 1178 N N . PHE A 1 142 ? 21.463 -2.559 4.824 1.00 36.38 142 PHE A N 1
ATOM 1179 C CA . PHE A 1 142 ? 20.855 -3.864 4.527 1.00 36.38 142 PHE A CA 1
ATOM 1180 C C . PHE A 1 142 ? 21.048 -4.878 5.645 1.00 36.38 142 PHE A C 1
ATOM 1182 O O . PHE A 1 142 ? 22.102 -4.948 6.267 1.00 36.38 142 PHE A O 1
ATOM 1189 N N . ASP A 1 143 ? 20.041 -5.737 5.802 1.00 37.06 143 ASP A N 1
ATOM 1190 C CA . ASP A 1 143 ? 20.028 -6.876 6.724 1.00 37.06 143 ASP A CA 1
ATOM 1191 C C . ASP A 1 143 ? 20.373 -8.187 5.981 1.00 37.06 143 ASP A C 1
ATOM 1193 O O . ASP A 1 143 ? 19.734 -9.220 6.150 1.00 37.06 143 ASP A O 1
ATOM 1197 N N . ILE A 1 144 ? 21.359 -8.126 5.077 1.00 36.06 144 ILE A N 1
ATOM 1198 C CA . ILE A 1 144 ? 22.214 -9.283 4.785 1.00 36.06 144 ILE A CA 1
ATOM 1199 C C . ILE A 1 144 ? 23.405 -9.059 5.694 1.00 36.06 144 ILE A C 1
ATOM 1201 O O . ILE A 1 144 ? 24.267 -8.224 5.414 1.00 36.06 144 ILE A O 1
ATOM 1205 N N . ASN A 1 145 ? 23.403 -9.729 6.838 1.00 35.25 145 ASN A N 1
ATOM 1206 C CA . ASN A 1 145 ? 24.457 -9.508 7.808 1.00 35.25 145 ASN A CA 1
ATOM 1207 C C . ASN A 1 145 ? 25.809 -9.951 7.211 1.00 35.25 145 ASN A C 1
ATOM 1209 O O . ASN A 1 145 ? 25.903 -10.760 6.281 1.00 35.25 145 ASN A O 1
ATOM 1213 N N . ARG A 1 146 ? 26.892 -9.433 7.787 1.00 38.81 146 ARG A N 1
ATOM 1214 C CA . ARG A 1 146 ? 28.268 -9.772 7.405 1.00 38.81 146 ARG A CA 1
ATOM 1215 C C . ARG A 1 146 ? 28.522 -11.285 7.333 1.00 38.81 146 ARG A C 1
ATOM 1217 O O . ARG A 1 146 ? 29.365 -11.711 6.545 1.00 38.81 146 ARG A O 1
ATOM 1224 N N . ASN A 1 147 ? 27.808 -12.099 8.113 1.00 41.56 147 ASN A N 1
ATOM 1225 C CA . ASN A 1 147 ? 27.981 -13.551 8.131 1.00 41.56 147 ASN A CA 1
ATOM 1226 C C . ASN A 1 147 ? 27.377 -14.220 6.894 1.00 41.56 147 ASN A C 1
ATOM 1228 O O . ASN A 1 147 ? 27.966 -15.172 6.398 1.00 41.56 147 ASN A O 1
ATOM 1232 N N . ASP A 1 148 ? 26.265 -13.727 6.355 1.00 42.31 148 ASP A N 1
ATOM 1233 C CA . ASP A 1 148 ? 25.634 -14.298 5.158 1.00 42.31 148 ASP A CA 1
ATOM 1234 C C . ASP A 1 148 ? 26.449 -14.002 3.897 1.00 42.31 148 ASP A C 1
ATOM 1236 O O . ASP A 1 148 ? 26.675 -14.885 3.065 1.00 42.31 148 ASP A O 1
ATOM 1240 N N . LEU A 1 149 ? 27.035 -12.806 3.830 1.00 46.72 149 LEU A N 1
ATOM 1241 C CA . LEU A 1 149 ? 28.065 -12.487 2.848 1.00 46.72 149 LEU A CA 1
ATOM 1242 C C . LEU A 1 149 ? 29.315 -13.361 3.034 1.00 46.72 149 LEU A C 1
ATOM 1244 O O . LEU A 1 149 ? 29.834 -13.907 2.066 1.00 46.72 149 LEU A O 1
ATOM 1248 N N . THR A 1 150 ? 29.799 -13.518 4.269 1.00 46.62 150 THR A N 1
ATOM 1249 C CA . THR A 1 150 ? 30.986 -14.342 4.555 1.00 46.62 150 THR A CA 1
ATOM 1250 C C . THR A 1 150 ? 30.755 -15.796 4.138 1.00 46.62 150 THR A C 1
ATOM 1252 O O . THR A 1 150 ? 31.612 -16.368 3.474 1.00 46.62 150 THR A O 1
ATOM 1255 N N . LYS A 1 151 ? 29.576 -16.374 4.409 1.00 49.56 151 LYS A N 1
ATOM 1256 C CA . LYS A 1 151 ? 29.194 -17.717 3.937 1.00 49.56 151 LYS A CA 1
ATOM 1257 C C . LYS A 1 151 ? 29.216 -17.810 2.411 1.00 49.56 151 LYS A C 1
ATOM 1259 O O . LYS A 1 151 ? 29.651 -18.822 1.868 1.00 49.56 151 LYS A O 1
ATOM 1264 N N . PHE A 1 152 ? 28.753 -16.774 1.715 1.00 48.75 152 PHE A N 1
ATOM 1265 C CA . PHE A 1 152 ? 28.772 -16.727 0.256 1.00 48.75 152 PHE A CA 1
ATOM 1266 C C . PHE A 1 152 ? 30.208 -16.658 -0.293 1.00 48.75 152 PHE A C 1
ATOM 1268 O O . PHE A 1 152 ? 30.581 -17.487 -1.123 1.00 48.75 152 PHE A O 1
ATOM 1275 N N . LEU A 1 153 ? 31.047 -15.762 0.238 1.00 48.84 153 LEU A N 1
ATOM 1276 C CA . LEU A 1 153 ? 32.466 -15.634 -0.126 1.00 48.84 153 LEU A CA 1
ATOM 1277 C C . LEU A 1 153 ? 33.264 -16.905 0.182 1.00 48.84 153 LEU A C 1
ATOM 1279 O O . LEU A 1 153 ? 34.077 -17.348 -0.623 1.00 48.84 153 LEU A O 1
ATOM 1283 N N . GLU A 1 154 ? 32.994 -17.556 1.311 1.00 52.50 154 GLU A N 1
ATOM 1284 C CA . GLU A 1 154 ? 33.624 -18.828 1.665 1.00 52.50 154 GLU A CA 1
ATOM 1285 C C . GLU A 1 154 ? 33.232 -19.961 0.718 1.00 52.50 154 GLU A C 1
ATOM 1287 O O . GLU A 1 154 ? 34.055 -20.830 0.428 1.00 52.50 154 GLU A O 1
ATOM 1292 N N . ARG A 1 155 ? 32.002 -19.955 0.193 1.00 50.41 155 ARG A N 1
ATOM 1293 C CA . ARG A 1 155 ? 31.588 -20.906 -0.846 1.00 50.41 155 ARG A CA 1
ATOM 1294 C C . ARG A 1 155 ? 32.283 -20.617 -2.176 1.00 50.41 155 ARG A C 1
ATOM 1296 O O . ARG A 1 155 ? 32.690 -21.576 -2.819 1.00 50.41 155 ARG A O 1
ATOM 1303 N N . LEU A 1 156 ? 32.498 -19.346 -2.540 1.00 46.31 156 LEU A N 1
ATOM 1304 C CA . LEU A 1 156 ? 33.274 -18.946 -3.727 1.00 46.31 156 LEU A CA 1
ATOM 1305 C C . LEU A 1 156 ? 34.765 -19.311 -3.615 1.00 46.31 156 LEU A C 1
ATOM 1307 O O . LEU A 1 156 ? 35.363 -19.763 -4.592 1.00 46.31 156 LEU A O 1
ATOM 1311 N N . HIS A 1 157 ? 35.354 -19.174 -2.425 1.00 49.12 157 HIS A N 1
ATOM 1312 C CA . HIS A 1 157 ? 36.726 -19.603 -2.150 1.00 49.12 157 HIS A CA 1
ATOM 1313 C C . HIS A 1 157 ? 36.871 -21.130 -2.246 1.00 49.12 157 HIS A C 1
ATOM 1315 O O . HIS A 1 157 ? 37.765 -21.626 -2.926 1.00 49.12 157 HIS A O 1
ATOM 1321 N N . LYS A 1 158 ? 35.939 -21.893 -1.652 1.00 53.81 158 LYS A N 1
ATOM 1322 C CA . LYS A 1 158 ? 35.932 -23.371 -1.704 1.00 53.81 158 LYS A CA 1
ATOM 1323 C C . LYS A 1 158 ? 35.855 -23.946 -3.121 1.00 53.81 158 LYS A C 1
ATOM 1325 O O . LYS A 1 158 ? 36.274 -25.080 -3.322 1.00 53.81 158 LYS A O 1
ATOM 1330 N N . ILE A 1 159 ? 35.322 -23.187 -4.079 1.00 46.25 159 ILE A N 1
ATOM 1331 C CA . ILE A 1 159 ? 35.230 -23.584 -5.493 1.00 46.25 159 ILE A CA 1
ATOM 1332 C C . ILE A 1 159 ? 36.290 -22.909 -6.383 1.00 46.25 159 ILE A C 1
ATOM 1334 O O . ILE A 1 159 ? 36.202 -22.997 -7.605 1.00 46.25 159 ILE A O 1
ATOM 1338 N N . GLY A 1 160 ? 37.294 -22.252 -5.789 1.00 43.59 160 GLY A N 1
ATOM 1339 C CA . GLY A 1 160 ? 38.473 -21.740 -6.497 1.00 43.59 160 GLY A CA 1
ATOM 1340 C C . GLY A 1 160 ? 38.241 -20.479 -7.335 1.00 43.59 160 GLY A C 1
ATOM 1341 O O . GLY A 1 160 ? 38.956 -20.256 -8.308 1.00 43.59 160 GLY A O 1
ATOM 1342 N N . ILE A 1 161 ? 37.230 -19.669 -7.003 1.00 41.59 161 ILE A N 1
ATOM 1343 C CA . ILE A 1 161 ? 36.919 -18.419 -7.727 1.00 41.59 161 ILE A CA 1
ATOM 1344 C C . ILE A 1 161 ? 37.665 -17.216 -7.136 1.00 41.59 161 ILE A C 1
ATOM 1346 O O . ILE A 1 161 ? 37.994 -16.274 -7.858 1.00 41.59 161 ILE A O 1
ATOM 1350 N N . ILE A 1 162 ? 37.934 -17.247 -5.833 1.00 43.72 162 ILE A N 1
ATOM 1351 C CA . ILE A 1 162 ? 38.683 -16.214 -5.115 1.00 43.72 162 ILE A CA 1
ATOM 1352 C C . ILE A 1 162 ? 39.733 -16.869 -4.222 1.00 43.72 162 ILE A C 1
ATOM 1354 O O . ILE A 1 162 ? 39.471 -17.910 -3.613 1.00 43.72 162 ILE A O 1
ATOM 1358 N N . ASP A 1 163 ? 40.884 -16.221 -4.093 1.00 51.44 163 ASP A N 1
ATOM 1359 C CA . ASP A 1 163 ? 41.840 -16.508 -3.034 1.00 51.44 163 ASP A CA 1
ATOM 1360 C C . ASP A 1 163 ? 41.450 -15.759 -1.767 1.00 51.44 163 ASP A C 1
ATOM 1362 O O . ASP A 1 163 ? 40.981 -14.619 -1.804 1.00 51.44 163 ASP A O 1
ATOM 1366 N N . LYS A 1 164 ? 41.644 -16.427 -0.633 1.00 60.06 164 LYS A N 1
ATOM 1367 C CA . LYS A 1 164 ? 41.423 -15.887 0.705 1.00 60.06 164 LYS A CA 1
ATOM 1368 C C . LYS A 1 164 ? 42.776 -15.858 1.400 1.00 60.06 164 LYS A C 1
ATOM 1370 O O . LYS A 1 164 ? 43.207 -16.871 1.940 1.00 60.06 164 LYS A O 1
ATOM 1375 N N . ASN A 1 165 ? 43.415 -14.694 1.402 1.00 63.66 165 ASN A N 1
ATOM 1376 C CA . ASN A 1 165 ? 44.726 -14.506 2.011 1.00 63.66 165 ASN A CA 1
ATOM 1377 C C . ASN A 1 165 ? 44.591 -13.679 3.282 1.00 63.66 165 ASN A C 1
ATOM 1379 O O . ASN A 1 165 ? 43.872 -12.679 3.332 1.00 63.66 165 ASN A O 1
ATOM 1383 N N . LEU A 1 166 ? 45.252 -14.123 4.341 1.00 62.97 166 LEU A N 1
ATOM 1384 C CA . LEU A 1 166 ? 45.283 -13.408 5.604 1.00 62.97 166 LEU A CA 1
ATOM 1385 C C . LEU A 1 166 ? 46.436 -12.399 5.546 1.00 62.97 166 LEU A C 1
ATOM 1387 O O . LEU A 1 166 ? 47.549 -12.752 5.164 1.00 62.97 166 LEU A O 1
ATOM 1391 N N . LYS A 1 167 ? 46.165 -11.134 5.866 1.00 69.56 167 LYS A N 1
ATOM 1392 C CA . LYS A 1 167 ? 47.156 -10.055 5.811 1.00 69.56 167 LYS A CA 1
ATOM 1393 C C . LYS A 1 167 ? 47.140 -9.208 7.072 1.00 69.56 167 LYS A C 1
ATOM 1395 O O . LYS A 1 167 ? 46.085 -9.005 7.677 1.00 69.56 167 LYS A O 1
ATOM 1400 N N . TYR A 1 168 ? 48.303 -8.672 7.415 1.00 65.12 168 TYR A N 1
ATOM 1401 C CA . TYR A 1 168 ? 48.449 -7.557 8.334 1.00 65.12 168 TYR A CA 1
ATOM 1402 C C . TYR A 1 168 ? 48.231 -6.250 7.579 1.00 65.12 168 TYR A C 1
ATOM 1404 O O . TYR A 1 168 ? 48.911 -5.961 6.601 1.00 65.12 168 TYR A O 1
ATOM 1412 N N . VAL A 1 169 ? 47.280 -5.444 8.037 1.00 63.16 169 VAL A N 1
ATOM 1413 C CA . VAL A 1 169 ? 46.947 -4.155 7.431 1.00 63.16 169 VAL A CA 1
ATOM 1414 C C . VAL A 1 169 ? 47.050 -3.082 8.495 1.00 63.16 169 VAL A C 1
ATOM 1416 O O . VAL A 1 169 ? 46.325 -3.112 9.490 1.00 63.16 169 VAL A O 1
ATOM 1419 N N . CYS A 1 170 ? 47.924 -2.102 8.292 1.00 65.62 170 CYS A N 1
ATOM 1420 C CA . CYS A 1 170 ? 47.981 -0.970 9.203 1.00 65.62 170 CYS A CA 1
ATOM 1421 C C . CYS A 1 170 ? 46.781 -0.032 9.004 1.00 65.62 170 CYS A C 1
ATOM 1423 O O . CYS A 1 170 ? 46.573 0.473 7.894 1.00 65.62 170 CYS A O 1
ATOM 1425 N N . PRO A 1 171 ? 46.021 0.284 10.063 1.00 53.00 171 PRO A N 1
ATOM 1426 C CA . PRO A 1 171 ? 44.870 1.168 9.954 1.00 53.00 171 PRO A CA 1
ATOM 1427 C C . PRO A 1 171 ? 45.261 2.607 9.580 1.00 53.00 171 PRO A C 1
ATOM 1429 O O . PRO A 1 171 ? 44.528 3.225 8.804 1.00 53.00 171 PRO A O 1
ATOM 1432 N N . SER A 1 172 ? 46.418 3.107 10.039 1.00 64.00 172 SER A N 1
ATOM 1433 C CA . SER A 1 172 ? 46.919 4.463 9.740 1.00 64.00 172 SER A CA 1
ATOM 1434 C C . SER A 1 172 ? 47.582 4.572 8.365 1.00 64.00 172 SER A C 1
ATOM 1436 O O . SER A 1 172 ? 47.172 5.384 7.538 1.00 64.00 172 SER A O 1
ATOM 1438 N N . CYS A 1 173 ? 48.615 3.756 8.119 1.00 67.38 173 CYS A N 1
ATOM 1439 C CA . CYS A 1 173 ? 49.495 3.875 6.949 1.00 67.38 173 CYS A CA 1
ATOM 1440 C C . CYS A 1 173 ? 48.969 3.108 5.715 1.00 67.38 173 CYS A C 1
ATOM 1442 O O . CYS A 1 173 ? 49.456 3.326 4.610 1.00 67.38 173 CYS A O 1
ATOM 1444 N N . LYS A 1 174 ? 47.978 2.214 5.891 1.00 61.00 174 LYS A N 1
ATOM 1445 C CA . LYS A 1 174 ? 47.454 1.273 4.875 1.00 61.00 174 LYS A CA 1
ATOM 1446 C C . LYS A 1 174 ? 48.501 0.330 4.272 1.00 61.00 174 LYS A C 1
ATOM 1448 O O . LYS A 1 174 ? 48.210 -0.331 3.283 1.00 61.00 174 LYS A O 1
ATOM 1453 N N . HIS A 1 175 ? 49.695 0.253 4.860 1.00 73.19 175 HIS A N 1
ATOM 1454 C CA . HIS A 1 175 ? 50.691 -0.736 4.474 1.00 73.19 175 HIS A CA 1
ATOM 1455 C C . HIS A 1 175 ? 50.134 -2.139 4.739 1.00 73.19 175 HIS A C 1
ATOM 1457 O O . HIS A 1 175 ? 49.583 -2.388 5.819 1.00 73.19 175 HIS A O 1
ATOM 1463 N N . GLU A 1 176 ? 50.236 -3.006 3.732 1.00 71.62 176 GLU A N 1
ATOM 1464 C CA . GLU A 1 176 ? 49.754 -4.384 3.760 1.00 71.62 176 GLU A CA 1
ATOM 1465 C C . GLU A 1 176 ? 50.950 -5.334 3.709 1.00 71.62 176 GLU A C 1
ATOM 1467 O O . GLU A 1 176 ? 51.787 -5.227 2.815 1.00 71.62 176 GLU A O 1
ATOM 1472 N N . GLU A 1 177 ? 50.991 -6.288 4.629 1.00 73.00 177 GLU A N 1
ATOM 1473 C CA . GLU A 1 177 ? 51.975 -7.369 4.662 1.00 73.00 177 GLU A CA 1
ATOM 1474 C C . GLU A 1 177 ? 51.244 -8.709 4.738 1.00 73.00 177 GLU A C 1
ATOM 1476 O O . GLU A 1 177 ? 50.193 -8.825 5.374 1.00 73.00 177 GLU A O 1
ATOM 1481 N N . GLU A 1 178 ? 51.764 -9.729 4.060 1.00 72.69 178 GLU A N 1
ATOM 1482 C CA . GLU A 1 178 ? 51.203 -11.074 4.168 1.00 72.69 178 GLU A CA 1
ATOM 1483 C C . GLU A 1 178 ? 51.380 -11.615 5.584 1.00 72.69 178 GLU A C 1
ATOM 1485 O O . GLU A 1 178 ? 52.400 -11.391 6.235 1.00 72.69 178 GLU A O 1
ATOM 1490 N N . PHE A 1 179 ? 50.358 -12.311 6.079 1.00 65.88 179 PHE A N 1
ATOM 1491 C CA . PHE A 1 179 ? 50.465 -12.986 7.359 1.00 65.88 179 PHE A CA 1
ATOM 1492 C C . PHE A 1 179 ? 51.443 -14.162 7.238 1.00 65.88 179 PHE A C 1
ATOM 1494 O O . PHE A 1 179 ? 51.206 -15.083 6.457 1.00 65.88 179 PHE A O 1
ATOM 1501 N N . SER A 1 180 ? 52.506 -14.147 8.043 1.00 64.62 180 SER A N 1
ATOM 1502 C CA . SER A 1 180 ? 53.364 -15.304 8.299 1.00 64.62 180 SER A CA 1
ATOM 1503 C C . SER A 1 180 ? 53.271 -15.703 9.775 1.00 64.62 180 SER A C 1
ATOM 1505 O O . SER A 1 180 ? 53.211 -14.845 10.656 1.00 64.62 180 SER A O 1
ATOM 1507 N N . ASP A 1 181 ? 53.283 -17.010 10.053 1.00 58.12 181 ASP A N 1
ATOM 1508 C CA . ASP A 1 181 ? 53.283 -17.547 11.427 1.00 58.12 181 ASP A CA 1
ATOM 1509 C C . ASP A 1 181 ? 54.577 -17.201 12.199 1.00 58.12 181 ASP A C 1
ATOM 1511 O O . ASP A 1 181 ? 54.628 -17.276 13.429 1.00 58.12 181 ASP A O 1
ATOM 1515 N N . ASP A 1 182 ? 55.612 -16.759 11.482 1.00 54.03 182 ASP A N 1
ATOM 1516 C CA . ASP A 1 182 ? 56.917 -16.375 12.012 1.00 54.03 182 ASP A CA 1
ATOM 1517 C C . ASP A 1 182 ? 56.905 -14.925 12.534 1.00 54.03 182 ASP A C 1
ATOM 1519 O O . ASP A 1 182 ? 57.538 -14.036 11.972 1.00 54.03 182 ASP A O 1
ATOM 1523 N N . GLY A 1 183 ? 56.150 -14.692 13.613 1.00 56.00 183 GLY A N 1
ATOM 1524 C CA . GLY A 1 183 ? 56.316 -13.585 14.568 1.00 56.00 183 GLY A CA 1
ATOM 1525 C C . GLY A 1 183 ? 56.725 -12.216 14.003 1.00 56.00 183 GLY A C 1
ATOM 1526 O O . GLY A 1 183 ? 57.814 -11.732 14.310 1.00 56.00 183 GLY A O 1
ATOM 1527 N N . LEU A 1 184 ? 55.845 -11.567 13.236 1.00 54.56 184 LEU A N 1
ATOM 1528 C CA . LEU A 1 184 ? 56.020 -10.178 12.794 1.00 54.56 184 LEU A CA 1
ATOM 1529 C C . LEU A 1 184 ? 55.712 -9.168 13.913 1.00 54.56 184 LEU A C 1
ATOM 1531 O O . LEU A 1 184 ? 54.777 -9.346 14.699 1.00 54.56 184 LEU A O 1
ATOM 1535 N N . GLU A 1 185 ? 56.474 -8.068 13.952 1.00 57.47 185 GLU A N 1
ATOM 1536 C CA . GLU A 1 185 ? 56.164 -6.906 14.790 1.00 57.47 185 GLU A CA 1
ATOM 1537 C C . GLU A 1 185 ? 54.768 -6.372 14.434 1.00 57.47 185 GLU A C 1
ATOM 1539 O O . GLU A 1 185 ? 54.475 -5.997 13.296 1.00 57.47 185 GLU A O 1
ATOM 1544 N N . ILE A 1 186 ? 53.886 -6.339 15.436 1.00 62.62 186 ILE A N 1
ATOM 1545 C CA . ILE A 1 186 ? 52.486 -5.919 15.294 1.00 62.62 186 ILE A CA 1
ATOM 1546 C C . ILE A 1 186 ? 52.403 -4.405 15.000 1.00 62.62 186 ILE A C 1
ATOM 1548 O O . ILE A 1 186 ? 51.343 -3.899 14.666 1.00 62.62 186 ILE A O 1
ATOM 1552 N N . GLU A 1 187 ? 53.496 -3.650 15.073 1.00 67.19 187 GLU A N 1
ATOM 1553 C CA . GLU A 1 187 ? 53.531 -2.202 14.842 1.00 67.19 187 GLU A CA 1
ATOM 1554 C C . GLU A 1 187 ? 53.971 -1.875 13.392 1.00 67.19 187 GLU A C 1
ATOM 1556 O O . GLU A 1 187 ? 55.012 -2.338 12.939 1.00 67.19 187 GLU A O 1
ATOM 1561 N N . CYS A 1 188 ? 53.178 -1.099 12.628 1.00 69.00 188 CYS A N 1
ATOM 1562 C CA . CYS A 1 188 ? 53.606 -0.510 11.339 1.00 69.00 188 CYS A CA 1
ATOM 1563 C C . CYS A 1 188 ? 54.751 0.465 11.608 1.00 69.00 188 CYS A C 1
ATOM 1565 O O . CYS A 1 188 ? 54.762 1.130 12.640 1.00 69.00 188 CYS A O 1
ATOM 1567 N N . GLU A 1 189 ? 55.622 0.667 10.620 1.00 76.69 189 GLU A N 1
ATOM 1568 C CA . GLU A 1 189 ? 56.670 1.701 10.628 1.00 76.69 189 GLU A CA 1
ATOM 1569 C C . GLU A 1 189 ? 56.149 3.114 10.969 1.00 76.69 189 GLU A C 1
ATOM 1571 O O . GLU A 1 189 ? 56.901 3.978 11.409 1.00 76.69 189 GLU A O 1
ATOM 1576 N N . CYS A 1 190 ? 54.844 3.363 10.806 1.00 71.56 190 CYS A N 1
ATOM 1577 C CA . CYS A 1 190 ? 54.188 4.603 11.218 1.00 71.56 190 CYS A CA 1
ATOM 1578 C C . CYS A 1 190 ? 53.811 4.673 12.717 1.00 71.56 190 CYS A C 1
ATOM 1580 O O . CYS A 1 190 ? 53.094 5.596 13.104 1.00 71.56 190 CYS A O 1
ATOM 1582 N N . GLY A 1 191 ? 54.199 3.691 13.539 1.00 71.81 191 GLY A N 1
ATOM 1583 C CA . GLY A 1 191 ? 53.887 3.606 14.974 1.00 71.81 191 GLY A CA 1
ATOM 1584 C C . GLY A 1 191 ? 52.446 3.194 15.299 1.00 71.81 191 GLY A C 1
ATOM 1585 O O . GLY A 1 191 ? 51.922 3.541 16.352 1.00 71.81 191 GLY A O 1
ATOM 1586 N N . SER A 1 192 ? 51.736 2.542 14.371 1.00 71.88 192 SER A N 1
ATOM 1587 C CA . SER A 1 192 ? 50.348 2.090 14.582 1.00 71.88 192 SER A CA 1
ATOM 1588 C C . SER A 1 192 ? 50.241 0.573 14.524 1.00 71.88 192 SER A C 1
ATOM 1590 O O . SER A 1 192 ? 50.817 -0.049 13.636 1.00 71.88 192 SER A O 1
ATOM 1592 N N . THR A 1 193 ? 49.445 -0.017 15.414 1.00 69.38 193 THR A N 1
ATOM 1593 C CA . THR A 1 193 ? 49.203 -1.463 15.466 1.00 69.38 193 THR A CA 1
ATOM 1594 C C . THR A 1 193 ? 48.501 -1.958 14.195 1.00 69.38 193 THR A C 1
ATOM 1596 O O . THR A 1 193 ? 47.415 -1.496 13.852 1.00 69.38 193 THR A O 1
ATOM 1599 N N . ARG A 1 194 ? 49.124 -2.901 13.488 1.00 60.62 194 ARG A N 1
ATOM 1600 C CA . ARG A 1 194 ? 48.596 -3.621 12.327 1.00 60.62 194 ARG A CA 1
ATOM 1601 C C . ARG A 1 194 ? 47.446 -4.537 12.750 1.00 60.62 194 ARG A C 1
ATOM 1603 O O . ARG A 1 194 ? 47.489 -5.175 13.798 1.00 60.62 194 ARG A O 1
ATOM 1610 N N . GLU A 1 195 ? 46.426 -4.633 11.906 1.00 64.38 195 GLU A N 1
ATOM 1611 C CA . GLU A 1 195 ? 45.263 -5.498 12.111 1.00 64.38 195 GLU A CA 1
ATOM 1612 C C . GLU A 1 195 ? 45.309 -6.709 11.182 1.00 64.38 195 GLU A C 1
ATOM 1614 O O . GLU A 1 195 ? 45.675 -6.597 10.015 1.00 64.38 195 GLU A O 1
ATOM 1619 N N . LEU A 1 196 ? 44.854 -7.856 11.678 1.00 53.03 196 LEU A N 1
ATOM 1620 C CA . LEU A 1 196 ? 44.702 -9.086 10.907 1.00 53.03 196 LEU A CA 1
ATOM 1621 C C . LEU A 1 196 ? 43.387 -9.074 10.116 1.00 53.03 196 LEU A C 1
ATOM 1623 O O . LEU A 1 196 ? 42.303 -8.995 10.700 1.00 53.03 196 LEU A O 1
ATOM 1627 N N . LYS A 1 197 ? 43.463 -9.152 8.782 1.00 52.03 197 LYS A N 1
ATOM 1628 C CA . LYS A 1 197 ? 42.294 -9.122 7.889 1.00 52.03 197 LYS A CA 1
ATOM 1629 C C . LYS A 1 197 ? 42.390 -10.176 6.796 1.00 52.03 197 LYS A C 1
ATOM 1631 O O . LYS A 1 197 ? 43.429 -10.339 6.166 1.00 52.03 197 LYS A O 1
ATOM 1636 N N . PHE A 1 198 ? 41.274 -10.855 6.534 1.00 47.22 198 PHE A N 1
ATOM 1637 C CA . PHE A 1 198 ? 41.124 -11.641 5.313 1.00 47.22 198 PHE A CA 1
ATOM 1638 C C . PHE A 1 198 ? 40.939 -10.689 4.137 1.00 47.22 198 PHE A C 1
ATOM 1640 O O . PHE A 1 198 ? 39.942 -9.967 4.068 1.00 47.22 198 PHE A O 1
ATOM 1647 N N . GLN A 1 199 ? 41.903 -10.700 3.227 1.00 52.41 199 GLN A N 1
ATOM 1648 C CA . GLN A 1 199 ? 41.787 -10.076 1.927 1.00 52.41 199 GLN A CA 1
ATOM 1649 C C . GLN A 1 199 ? 41.361 -11.149 0.931 1.00 52.41 199 GLN A C 1
ATOM 1651 O O . GLN A 1 199 ? 41.996 -12.197 0.800 1.00 52.41 199 GLN A O 1
ATOM 1656 N N . TYR A 1 200 ? 40.254 -10.883 0.249 1.00 49.78 200 TYR A N 1
ATOM 1657 C CA . TYR A 1 200 ? 39.796 -11.716 -0.846 1.00 49.78 200 TYR A CA 1
ATOM 1658 C C . TYR A 1 200 ? 40.315 -11.103 -2.141 1.00 49.78 200 TYR A C 1
ATOM 1660 O O . TYR A 1 200 ? 39.986 -9.962 -2.468 1.00 49.78 200 TYR A O 1
ATOM 1668 N N . SER A 1 201 ? 41.163 -11.836 -2.849 1.00 44.34 201 SER A N 1
ATOM 1669 C CA . SER A 1 201 ? 41.741 -11.403 -4.118 1.00 44.34 201 SER A CA 1
ATOM 1670 C C . SER A 1 201 ? 41.372 -12.396 -5.202 1.00 44.34 201 SER A C 1
ATOM 1672 O O . SER A 1 201 ? 41.396 -13.606 -5.003 1.00 44.34 201 SER A O 1
ATOM 1674 N N . PHE A 1 202 ? 41.020 -11.883 -6.372 1.00 45.31 202 PHE A N 1
ATOM 1675 C CA . PHE A 1 202 ? 40.855 -12.729 -7.545 1.00 45.31 202 PHE A CA 1
ATOM 1676 C C . PHE A 1 202 ? 42.239 -13.136 -8.051 1.00 45.31 202 PHE A C 1
ATOM 1678 O O . PHE A 1 202 ? 43.157 -12.321 -8.036 1.00 45.31 202 PHE A O 1
ATOM 1685 N N . LEU A 1 203 ? 42.367 -14.375 -8.513 1.00 46.00 203 LEU A N 1
ATOM 1686 C CA . LEU A 1 203 ? 43.644 -14.983 -8.889 1.00 46.00 203 LEU A CA 1
ATOM 1687 C C . LEU A 1 203 ? 44.323 -14.381 -10.147 1.00 46.00 203 LEU A C 1
ATOM 1689 O O . LEU A 1 203 ? 45.465 -14.736 -10.392 1.00 46.00 203 LEU A O 1
ATOM 1693 N N . ASP A 1 204 ? 43.691 -13.475 -10.923 1.00 41.97 204 ASP A N 1
ATOM 1694 C CA . ASP A 1 204 ? 44.260 -12.960 -12.194 1.00 41.97 204 ASP A CA 1
ATOM 1695 C C . ASP A 1 204 ? 43.928 -11.485 -12.564 1.00 41.97 204 ASP A C 1
ATOM 1697 O O . ASP A 1 204 ? 42.831 -10.972 -12.307 1.00 41.97 204 ASP A O 1
ATOM 1701 N N . ASP A 1 205 ? 44.855 -10.850 -13.309 1.00 37.19 205 ASP A N 1
ATOM 1702 C CA . ASP A 1 205 ? 44.872 -9.463 -13.854 1.00 37.19 205 ASP A CA 1
ATOM 1703 C C . ASP A 1 205 ? 43.825 -9.154 -14.963 1.00 37.19 205 ASP A C 1
ATOM 1705 O O . ASP A 1 205 ? 43.826 -8.106 -15.616 1.00 37.19 205 ASP A O 1
ATOM 1709 N N . PHE A 1 206 ? 42.861 -10.048 -15.177 1.00 36.06 206 PHE A N 1
ATOM 1710 C CA . PHE A 1 206 ? 41.915 -10.072 -16.304 1.00 36.06 206 PHE A CA 1
ATOM 1711 C C . PHE A 1 206 ? 40.891 -8.909 -16.352 1.00 36.06 206 PHE A C 1
ATOM 1713 O O . PHE A 1 206 ? 40.191 -8.704 -17.347 1.00 36.06 206 PHE A O 1
ATOM 1720 N N . PHE A 1 207 ? 40.770 -8.119 -15.284 1.00 38.72 207 PHE A N 1
ATOM 1721 C CA . PHE A 1 207 ? 39.662 -7.171 -15.098 1.00 38.72 207 PHE A CA 1
ATOM 1722 C C . PHE A 1 207 ? 39.859 -5.772 -15.700 1.00 38.72 207 PHE A C 1
ATOM 1724 O O . PHE A 1 207 ? 38.888 -5.020 -15.793 1.00 38.72 207 PHE A O 1
ATOM 1731 N N . GLY A 1 208 ? 41.065 -5.416 -16.152 1.00 35.78 208 GLY A N 1
ATOM 1732 C CA . GLY A 1 208 ? 41.307 -4.134 -16.830 1.00 35.78 208 GLY A CA 1
ATOM 1733 C C . GLY A 1 208 ? 40.649 -4.024 -18.217 1.00 35.78 208 GLY A C 1
ATOM 1734 O O . GLY A 1 208 ? 40.419 -2.920 -18.706 1.00 35.78 208 GLY A O 1
ATOM 1735 N N . THR A 1 209 ? 40.314 -5.153 -18.852 1.00 34.44 209 THR A N 1
ATOM 1736 C CA . THR A 1 209 ? 39.932 -5.220 -20.275 1.00 34.44 209 THR A CA 1
ATOM 1737 C C . THR A 1 209 ? 38.443 -5.503 -20.542 1.00 34.44 209 THR A C 1
ATOM 1739 O O . THR A 1 209 ? 37.944 -5.074 -21.583 1.00 34.44 209 THR A O 1
ATOM 1742 N N . ASN A 1 210 ? 37.697 -6.136 -19.620 1.00 33.31 210 ASN A N 1
ATOM 1743 C CA . ASN A 1 210 ? 36.344 -6.678 -19.886 1.00 33.31 210 ASN A CA 1
ATOM 1744 C C . ASN A 1 210 ? 35.146 -5.925 -19.270 1.00 33.31 210 ASN A C 1
ATOM 1746 O O . ASN A 1 210 ? 34.003 -6.237 -19.597 1.00 33.31 210 ASN A O 1
ATOM 1750 N N . LEU A 1 211 ? 35.357 -4.863 -18.486 1.00 37.16 211 LEU A N 1
ATOM 1751 C CA . LEU A 1 211 ? 34.294 -3.967 -17.971 1.00 37.16 211 LEU A CA 1
ATOM 1752 C C . LEU A 1 211 ? 33.537 -3.163 -19.063 1.00 37.16 211 LEU A C 1
ATOM 1754 O O . LEU A 1 211 ? 32.833 -2.197 -18.765 1.00 37.16 211 LEU A O 1
ATOM 1758 N N . ARG A 1 212 ? 33.679 -3.530 -20.343 1.00 36.47 212 ARG A N 1
ATOM 1759 C CA . ARG A 1 212 ? 33.037 -2.865 -21.485 1.00 36.47 212 ARG A CA 1
ATOM 1760 C C . ARG A 1 212 ? 31.634 -3.395 -21.825 1.00 36.47 212 ARG A C 1
ATOM 1762 O O . ARG A 1 212 ? 30.933 -2.693 -22.544 1.00 36.47 212 ARG A O 1
ATOM 1769 N N . PHE A 1 213 ? 31.195 -4.548 -21.306 1.00 38.84 213 PHE A N 1
ATOM 1770 C CA . PHE A 1 213 ? 29.876 -5.132 -21.619 1.00 38.84 213 PHE A CA 1
ATOM 1771 C C . PHE A 1 213 ? 28.991 -5.231 -20.361 1.00 38.84 213 PHE A C 1
ATOM 1773 O O . PHE A 1 213 ? 29.379 -5.854 -19.378 1.00 38.84 213 PHE A O 1
ATOM 1780 N N . ARG A 1 214 ? 27.834 -4.551 -20.372 1.00 50.56 214 ARG A N 1
ATOM 1781 C CA . ARG A 1 214 ? 26.924 -4.318 -19.227 1.00 50.56 214 ARG A CA 1
ATOM 1782 C C . ARG A 1 214 ? 25.653 -5.179 -19.353 1.00 50.56 214 ARG A C 1
ATOM 1784 O O . ARG A 1 214 ? 25.121 -5.267 -20.454 1.00 50.56 214 ARG A O 1
ATOM 1791 N N . ASP A 1 215 ? 25.156 -5.775 -18.261 1.00 54.53 215 ASP A N 1
ATOM 1792 C CA . ASP A 1 215 ? 23.862 -6.497 -18.213 1.00 54.53 215 ASP A CA 1
ATOM 1793 C C . ASP A 1 215 ? 22.754 -5.558 -17.683 1.00 54.53 215 ASP A C 1
ATOM 1795 O O . ASP A 1 215 ? 22.743 -5.216 -16.500 1.00 54.53 215 ASP A O 1
ATOM 1799 N N . GLY A 1 216 ? 21.870 -5.085 -18.573 1.00 60.34 216 GLY A N 1
ATOM 1800 C CA . GLY A 1 216 ? 20.851 -4.052 -18.308 1.00 60.34 216 GLY A CA 1
ATOM 1801 C C . GLY A 1 216 ? 19.452 -4.567 -17.937 1.00 60.34 216 GLY A C 1
ATOM 1802 O O . GLY A 1 216 ? 18.568 -3.762 -17.656 1.00 60.34 216 GLY A O 1
ATOM 1803 N N . ARG A 1 217 ? 19.249 -5.890 -17.876 1.00 68.50 217 ARG A N 1
ATOM 1804 C CA . ARG A 1 217 ? 17.924 -6.535 -17.708 1.00 68.50 217 ARG A CA 1
ATOM 1805 C C . ARG A 1 217 ? 17.186 -6.142 -16.430 1.00 68.50 217 ARG A C 1
ATOM 1807 O O . ARG A 1 217 ? 15.961 -6.131 -16.385 1.00 68.50 217 ARG A O 1
ATOM 1814 N N . TRP A 1 218 ? 17.930 -5.828 -15.369 1.00 63.78 218 TRP A N 1
ATOM 1815 C CA . TRP A 1 218 ? 17.346 -5.362 -14.109 1.00 63.78 218 TRP A CA 1
ATOM 1816 C C . TRP A 1 218 ? 16.547 -4.066 -14.305 1.00 63.78 218 TRP A C 1
ATOM 1818 O O . TRP A 1 218 ? 15.540 -3.855 -13.632 1.00 63.78 218 TRP A O 1
ATOM 1828 N N . PHE A 1 219 ? 17.003 -3.212 -15.224 1.00 70.12 219 PHE A N 1
ATOM 1829 C CA . PHE A 1 219 ? 16.417 -1.908 -15.478 1.00 70.12 219 PHE A CA 1
ATOM 1830 C C . PHE A 1 219 ? 15.137 -2.031 -16.308 1.00 70.12 219 PHE A C 1
ATOM 1832 O O . PHE A 1 219 ? 14.142 -1.396 -15.980 1.00 70.12 219 PHE A O 1
ATOM 1839 N N . GLU A 1 220 ? 15.125 -2.918 -17.305 1.00 76.12 220 GLU A N 1
ATOM 1840 C CA . GLU A 1 220 ? 13.921 -3.287 -18.067 1.00 76.12 220 GLU A CA 1
ATOM 1841 C C . GLU A 1 220 ? 12.825 -3.843 -17.144 1.00 76.12 220 GLU A C 1
ATOM 1843 O O . GLU A 1 220 ? 11.698 -3.346 -17.144 1.00 76.12 220 GLU A O 1
ATOM 1848 N N . TRP A 1 221 ? 13.172 -4.806 -16.277 1.00 70.56 221 TRP A N 1
ATOM 1849 C CA . TRP A 1 221 ? 12.242 -5.348 -15.278 1.00 70.56 221 TRP A CA 1
ATOM 1850 C C . TRP A 1 221 ? 11.698 -4.269 -14.346 1.00 70.56 221 TRP A C 1
ATOM 1852 O O . TRP A 1 221 ? 10.504 -4.228 -14.058 1.00 70.56 221 TRP A O 1
ATOM 1862 N N . TYR A 1 222 ? 12.564 -3.366 -13.898 1.00 68.50 222 TYR A N 1
ATOM 1863 C CA . TYR A 1 222 ? 12.165 -2.274 -13.027 1.00 68.50 222 TYR A CA 1
ATOM 1864 C C . TYR A 1 222 ? 11.142 -1.338 -13.689 1.00 68.50 222 TYR A C 1
ATOM 1866 O O . TYR A 1 222 ? 10.104 -1.033 -13.093 1.00 68.50 222 TYR A O 1
ATOM 1874 N N . VAL A 1 223 ? 11.418 -0.901 -14.920 1.00 74.19 223 VAL A N 1
ATOM 1875 C CA . VAL A 1 223 ? 10.513 -0.029 -15.678 1.00 74.19 223 VAL A CA 1
ATOM 1876 C C . VAL A 1 223 ? 9.175 -0.733 -15.913 1.00 74.19 223 VAL A C 1
ATOM 1878 O O . VAL A 1 223 ? 8.123 -0.115 -15.739 1.00 74.19 223 VAL A O 1
ATOM 1881 N N . TYR A 1 224 ? 9.201 -2.032 -16.216 1.00 80.88 224 TYR A N 1
ATOM 1882 C CA . TYR A 1 224 ? 8.003 -2.857 -16.347 1.00 80.88 224 TYR A CA 1
ATOM 1883 C C . TYR A 1 224 ? 7.159 -2.882 -15.065 1.00 80.88 224 TYR A C 1
ATOM 1885 O O . TYR A 1 224 ? 5.979 -2.537 -15.118 1.00 80.88 224 TYR A O 1
ATOM 1893 N N . GLU A 1 225 ? 7.743 -3.212 -13.909 1.00 70.06 225 GLU A N 1
ATOM 1894 C CA . GLU A 1 225 ? 7.029 -3.278 -12.620 1.00 70.06 225 GLU A CA 1
ATOM 1895 C C . GLU A 1 225 ? 6.384 -1.938 -12.238 1.00 70.06 225 GLU A C 1
ATOM 1897 O O . GLU A 1 225 ? 5.263 -1.894 -11.721 1.00 70.06 225 GLU A O 1
ATOM 1902 N N . ILE A 1 226 ? 7.064 -0.818 -12.512 1.00 67.75 226 ILE A N 1
ATOM 1903 C CA . ILE A 1 226 ? 6.471 0.509 -12.317 1.00 67.75 226 ILE A CA 1
ATOM 1904 C C . ILE A 1 226 ? 5.284 0.708 -13.245 1.00 67.75 226 ILE A C 1
ATOM 1906 O O . ILE A 1 226 ? 4.218 1.102 -12.775 1.00 67.75 226 ILE A O 1
ATOM 1910 N N . CYS A 1 227 ? 5.441 0.408 -14.533 1.00 76.75 227 CYS A N 1
ATOM 1911 C CA . CYS A 1 227 ? 4.360 0.560 -15.495 1.00 76.75 227 CYS A CA 1
ATOM 1912 C C . CYS A 1 227 ? 3.141 -0.276 -15.091 1.00 76.75 227 CYS A C 1
ATOM 1914 O O . CYS A 1 227 ? 2.031 0.239 -15.146 1.00 76.75 227 CYS A O 1
ATOM 1916 N N . GLN A 1 228 ? 3.315 -1.507 -14.595 1.00 75.00 228 GLN A N 1
ATOM 1917 C CA . GLN A 1 228 ? 2.201 -2.350 -14.118 1.00 75.00 228 GLN A CA 1
ATOM 1918 C C . GLN A 1 228 ? 1.407 -1.728 -12.969 1.00 75.00 228 GLN A C 1
ATOM 1920 O O . GLN A 1 228 ? 0.234 -2.032 -12.759 1.00 75.00 228 GLN A O 1
ATOM 1925 N N . SER A 1 229 ? 2.073 -0.881 -12.193 1.00 66.50 229 SER A N 1
ATOM 1926 C CA . SER A 1 229 ? 1.471 -0.200 -11.051 1.00 66.50 229 SER A CA 1
ATOM 1927 C C . SER A 1 229 ? 0.702 1.053 -11.462 1.00 66.50 229 SER A C 1
ATOM 1929 O O . SER A 1 229 ? 0.032 1.654 -10.633 1.00 66.50 229 SER A O 1
ATOM 1931 N N . ILE A 1 230 ? 0.822 1.457 -12.727 1.00 69.19 230 ILE A N 1
ATOM 1932 C CA . ILE A 1 230 ? 0.275 2.698 -13.270 1.00 69.19 230 ILE A CA 1
ATOM 1933 C C . ILE A 1 230 ? -0.769 2.401 -14.348 1.00 69.19 230 ILE A C 1
ATOM 1935 O O . ILE A 1 230 ? -1.811 3.038 -14.373 1.00 69.19 230 ILE A O 1
ATOM 1939 N N . TYR A 1 231 ? -0.508 1.433 -15.223 1.00 81.38 231 TYR A N 1
ATOM 1940 C CA . TYR A 1 231 ? -1.350 1.108 -16.369 1.00 81.38 231 TYR A CA 1
ATOM 1941 C C . TYR A 1 231 ? -1.975 -0.276 -16.211 1.00 81.38 231 TYR A C 1
ATOM 1943 O O . TYR A 1 231 ? -1.432 -1.159 -15.544 1.00 81.38 231 TYR A O 1
ATOM 1951 N N . ASP A 1 232 ? -3.134 -0.473 -16.834 1.00 80.06 232 ASP A N 1
ATOM 1952 C CA . ASP A 1 232 ? -3.866 -1.740 -16.755 1.00 80.06 232 ASP A CA 1
ATOM 1953 C C . ASP A 1 232 ? -3.303 -2.822 -17.675 1.00 80.06 232 ASP A C 1
ATOM 1955 O O . ASP A 1 232 ? -3.324 -3.999 -17.317 1.00 80.06 232 ASP A O 1
ATOM 1959 N N . HIS A 1 233 ? -2.784 -2.428 -18.840 1.00 89.44 233 HIS A N 1
ATOM 1960 C CA . HIS A 1 233 ? -2.236 -3.345 -19.840 1.00 89.44 233 HIS A CA 1
ATOM 1961 C C . HIS A 1 233 ? -0.765 -3.018 -20.026 1.00 89.44 233 HIS A C 1
ATOM 1963 O O . HIS A 1 233 ? -0.431 -1.986 -20.609 1.00 89.44 233 HIS A O 1
ATOM 1969 N N . VAL A 1 234 ? 0.102 -3.887 -19.506 1.00 87.31 234 VAL A N 1
ATOM 1970 C CA . VAL A 1 234 ? 1.561 -3.737 -19.557 1.00 87.31 234 VAL A CA 1
ATOM 1971 C C . VAL A 1 234 ? 2.203 -5.088 -19.811 1.00 87.31 234 VAL A C 1
ATOM 1973 O O . VAL A 1 234 ? 1.901 -6.060 -19.114 1.00 87.31 234 VAL A O 1
ATOM 1976 N N . ASP A 1 235 ? 3.139 -5.114 -20.748 1.00 92.94 235 ASP A N 1
ATOM 1977 C CA . ASP A 1 235 ? 3.948 -6.267 -21.109 1.00 92.94 235 ASP A CA 1
ATOM 1978 C C . ASP A 1 235 ? 5.432 -5.886 -21.222 1.00 92.94 235 ASP A C 1
ATOM 1980 O O . ASP A 1 235 ? 5.793 -4.706 -21.170 1.00 92.94 235 ASP A O 1
ATOM 1984 N N . HIS A 1 236 ? 6.302 -6.884 -21.355 1.00 89.69 236 HIS A N 1
ATOM 1985 C CA . HIS A 1 236 ? 7.750 -6.676 -21.402 1.00 89.69 236 HIS A CA 1
ATOM 1986 C C . HIS A 1 236 ? 8.461 -7.647 -22.343 1.00 89.69 236 HIS A C 1
ATOM 1988 O O . HIS A 1 236 ? 8.014 -8.773 -22.555 1.00 89.69 236 HIS A O 1
ATOM 1994 N N . ASN A 1 237 ? 9.599 -7.210 -22.879 1.00 89.81 237 ASN A N 1
ATOM 1995 C CA . ASN A 1 237 ? 10.524 -7.975 -23.714 1.00 89.81 237 ASN A CA 1
ATOM 1996 C C . ASN A 1 237 ? 9.807 -8.791 -24.802 1.00 89.81 237 ASN A C 1
ATOM 1998 O O . ASN A 1 237 ? 10.062 -9.989 -24.992 1.00 89.81 237 ASN A O 1
ATOM 2002 N N . LEU A 1 238 ? 8.862 -8.149 -25.493 1.00 92.62 238 LEU A N 1
ATOM 2003 C CA . LEU A 1 238 ? 8.076 -8.778 -26.545 1.00 92.62 238 LEU A CA 1
ATOM 2004 C C . LEU A 1 238 ? 8.916 -8.900 -27.808 1.00 92.62 238 LEU A C 1
ATOM 2006 O O . LEU A 1 238 ? 9.440 -7.911 -28.319 1.00 92.62 238 LEU A O 1
ATOM 2010 N N . LEU A 1 239 ? 9.002 -10.114 -28.346 1.00 92.12 239 LEU A N 1
ATOM 2011 C CA . LEU A 1 239 ? 9.617 -10.346 -29.640 1.00 92.12 239 LEU A CA 1
ATOM 2012 C C . LEU A 1 239 ? 8.563 -10.135 -30.726 1.00 92.12 239 LEU A C 1
ATOM 2014 O O . LEU A 1 239 ? 7.555 -10.847 -30.794 1.00 92.12 239 LEU A O 1
ATOM 2018 N N . ILE A 1 240 ? 8.818 -9.156 -31.587 1.00 93.44 240 ILE A N 1
ATOM 2019 C CA . ILE A 1 240 ? 7.926 -8.778 -32.677 1.00 93.44 240 ILE A CA 1
ATOM 2020 C C . ILE A 1 240 ? 8.543 -9.079 -34.035 1.00 93.44 240 ILE A C 1
ATOM 2022 O O . ILE A 1 240 ? 9.763 -9.081 -34.225 1.00 93.44 240 ILE A O 1
ATOM 2026 N N . LYS A 1 241 ? 7.661 -9.290 -35.003 1.00 93.31 241 LYS A N 1
ATOM 2027 C CA . LYS A 1 241 ? 7.967 -9.550 -36.399 1.00 93.31 241 LYS A CA 1
ATOM 2028 C C . LYS A 1 241 ? 7.213 -8.552 -37.274 1.00 93.31 241 LYS A C 1
ATOM 2030 O O . LYS A 1 241 ? 5.998 -8.421 -37.146 1.00 93.31 241 LYS A O 1
ATOM 2035 N N . TYR A 1 242 ? 7.928 -7.871 -38.161 1.00 91.00 242 TYR A N 1
ATOM 2036 C CA . TYR A 1 242 ? 7.377 -6.814 -39.012 1.00 91.00 242 TYR A CA 1
ATOM 2037 C C . TYR A 1 242 ? 8.034 -6.808 -40.393 1.00 91.00 242 TYR A C 1
ATOM 2039 O O . TYR A 1 242 ? 9.120 -7.358 -40.583 1.00 91.00 242 TYR A O 1
ATOM 2047 N N . GLU A 1 243 ? 7.379 -6.173 -41.359 1.00 88.00 243 GLU A N 1
ATOM 2048 C CA . GLU A 1 243 ? 7.893 -6.005 -42.716 1.00 88.00 243 GLU A CA 1
ATOM 2049 C C . GLU A 1 243 ? 8.202 -4.526 -42.972 1.00 88.00 243 GLU A C 1
ATOM 2051 O O . GLU A 1 243 ? 7.350 -3.661 -42.781 1.00 88.00 243 GLU A O 1
ATOM 2056 N N . LYS A 1 244 ? 9.430 -4.216 -43.405 1.00 81.69 244 LYS A N 1
ATOM 2057 C CA . LYS A 1 244 ? 9.818 -2.858 -43.827 1.00 81.69 244 LYS A CA 1
ATOM 2058 C C . LYS A 1 244 ? 10.597 -2.953 -45.132 1.00 81.69 244 LYS A C 1
ATOM 2060 O O . LYS A 1 244 ? 11.625 -3.632 -45.199 1.00 81.69 244 LYS A O 1
ATOM 2065 N N . SER A 1 245 ? 10.092 -2.283 -46.168 1.00 81.31 245 SER A N 1
ATOM 2066 C CA . SER A 1 245 ? 10.648 -2.305 -47.530 1.00 81.31 245 SER A CA 1
ATOM 2067 C C . SER A 1 245 ? 10.723 -3.710 -48.151 1.00 81.31 245 SER A C 1
ATOM 2069 O O . SER A 1 245 ? 11.728 -4.055 -48.771 1.00 81.31 245 SER A O 1
ATOM 2071 N N . GLY A 1 246 ? 9.690 -4.539 -47.956 1.00 80.56 246 GLY A N 1
ATOM 2072 C CA . GLY A 1 246 ? 9.624 -5.899 -48.512 1.00 80.56 246 GLY A CA 1
ATOM 2073 C C . GLY A 1 246 ? 10.517 -6.927 -47.811 1.00 80.56 246 GLY A C 1
ATOM 2074 O O . GLY A 1 246 ? 10.636 -8.059 -48.274 1.00 80.56 246 GLY A O 1
ATOM 2075 N N . LEU A 1 247 ? 11.189 -6.537 -46.721 1.00 85.44 247 LEU A N 1
ATOM 2076 C CA . LEU A 1 247 ? 12.048 -7.413 -45.933 1.00 85.44 247 LEU A CA 1
ATOM 2077 C C . LEU A 1 247 ? 11.438 -7.655 -44.560 1.00 85.44 247 LEU A C 1
ATOM 2079 O O . LEU A 1 247 ? 11.147 -6.719 -43.810 1.00 85.44 247 LEU A O 1
ATOM 2083 N N . GLU A 1 248 ? 11.324 -8.932 -44.230 1.00 88.56 248 GLU A N 1
ATOM 2084 C CA . GLU A 1 248 ? 10.908 -9.404 -42.923 1.00 88.56 248 GLU A CA 1
ATOM 2085 C C . GLU A 1 248 ? 12.017 -9.171 -41.890 1.00 88.56 248 GLU A C 1
ATOM 2087 O O . GLU A 1 248 ? 13.186 -9.510 -42.101 1.00 88.56 248 GLU A O 1
ATOM 2092 N N . ARG A 1 249 ? 11.654 -8.558 -40.765 1.00 89.12 249 ARG A N 1
ATOM 2093 C CA . ARG A 1 249 ? 12.564 -8.179 -39.686 1.00 89.12 249 ARG A CA 1
ATOM 2094 C C . ARG A 1 249 ? 11.975 -8.560 -38.336 1.00 89.12 249 ARG A C 1
ATOM 2096 O O . ARG A 1 249 ? 10.770 -8.756 -38.189 1.00 89.12 249 ARG A O 1
ATOM 2103 N N . GLN A 1 250 ? 12.857 -8.648 -37.348 1.00 90.00 250 GLN A N 1
ATOM 2104 C CA . GLN A 1 250 ? 12.493 -8.859 -35.953 1.00 90.00 250 GLN A CA 1
ATOM 2105 C C . GLN A 1 250 ? 13.106 -7.769 -35.081 1.00 90.00 250 GLN A C 1
ATOM 2107 O O . GLN A 1 250 ? 14.180 -7.241 -35.391 1.00 90.00 250 GLN A O 1
ATOM 2112 N N . ALA A 1 251 ? 12.403 -7.428 -34.010 1.00 89.56 251 ALA A N 1
ATOM 2113 C CA . ALA A 1 251 ? 12.872 -6.534 -32.963 1.00 89.56 251 ALA A CA 1
ATOM 2114 C C . ALA A 1 251 ? 12.310 -6.991 -31.616 1.00 89.56 251 ALA A C 1
ATOM 2116 O O . ALA A 1 251 ? 11.303 -7.696 -31.564 1.00 89.56 251 ALA A O 1
ATOM 2117 N N . GLU A 1 252 ? 12.979 -6.591 -30.545 1.00 89.31 252 GLU A N 1
ATOM 2118 C CA . GLU A 1 252 ? 12.478 -6.728 -29.184 1.00 89.31 252 GLU A CA 1
ATOM 2119 C C . GLU A 1 252 ? 11.918 -5.376 -28.738 1.00 89.31 252 GLU A C 1
ATOM 2121 O O . GLU A 1 252 ? 12.485 -4.341 -29.088 1.00 89.31 252 GLU A O 1
ATOM 2126 N N . LEU A 1 253 ? 10.795 -5.398 -28.021 1.00 92.12 253 LEU A N 1
ATOM 2127 C CA . LEU A 1 253 ? 10.232 -4.240 -27.337 1.00 92.12 253 LEU A CA 1
ATOM 2128 C C . LEU A 1 253 ? 10.409 -4.440 -25.829 1.00 92.12 253 LEU A C 1
ATOM 2130 O O . LEU A 1 253 ? 9.803 -5.358 -25.272 1.00 92.12 253 LEU A O 1
ATOM 2134 N N . ASP A 1 254 ? 11.226 -3.603 -25.186 1.00 90.62 254 ASP A N 1
ATOM 2135 C CA . ASP A 1 254 ? 11.633 -3.798 -23.787 1.00 90.62 254 ASP A CA 1
ATOM 2136 C C . ASP A 1 254 ? 10.446 -3.692 -22.811 1.00 90.62 254 ASP A C 1
ATOM 2138 O O . ASP A 1 254 ? 10.192 -4.623 -22.051 1.00 90.62 254 ASP A O 1
ATOM 2142 N N . VAL A 1 255 ? 9.675 -2.597 -22.841 1.00 91.25 255 VAL A N 1
ATOM 2143 C CA . VAL A 1 255 ? 8.429 -2.445 -22.062 1.00 91.25 255 VAL A CA 1
ATOM 2144 C C . VAL A 1 255 ? 7.350 -1.825 -22.940 1.00 91.25 255 VAL A C 1
ATOM 2146 O O . VAL A 1 255 ? 7.587 -0.819 -23.606 1.00 91.25 255 VAL A O 1
ATOM 2149 N N . VAL A 1 256 ? 6.155 -2.415 -22.938 1.00 94.06 256 VAL A N 1
ATOM 2150 C CA . VAL A 1 256 ? 5.023 -1.989 -23.773 1.00 94.06 256 VAL A CA 1
ATOM 2151 C C . VAL A 1 256 ? 3.792 -1.815 -22.902 1.00 94.06 256 VAL A C 1
ATOM 2153 O O . VAL A 1 256 ? 3.493 -2.682 -22.086 1.00 94.06 256 VAL A O 1
ATOM 2156 N N . PHE A 1 257 ? 3.053 -0.724 -23.072 1.00 92.44 257 PHE A N 1
ATOM 2157 C CA . PHE A 1 257 ? 1.806 -0.505 -22.344 1.00 92.44 257 PHE A CA 1
ATOM 2158 C C . PHE A 1 257 ? 0.782 0.276 -23.163 1.00 92.44 257 PHE A C 1
ATOM 2160 O O . PHE A 1 257 ? 1.125 0.951 -24.134 1.00 92.44 257 PHE A O 1
ATOM 2167 N N . LEU A 1 258 ? -0.483 0.178 -22.752 1.00 90.12 258 LEU A N 1
ATOM 2168 C CA . LEU A 1 258 ? -1.558 1.035 -23.248 1.00 90.12 258 LEU A CA 1
ATOM 2169 C C . LEU A 1 258 ? -1.789 2.175 -22.257 1.00 90.12 258 LEU A C 1
ATOM 2171 O O . LEU A 1 258 ? -2.022 1.930 -21.070 1.00 90.12 258 LEU A O 1
ATOM 2175 N N . ALA A 1 259 ? -1.701 3.410 -22.745 1.00 83.38 259 ALA A N 1
ATOM 2176 C CA . ALA A 1 259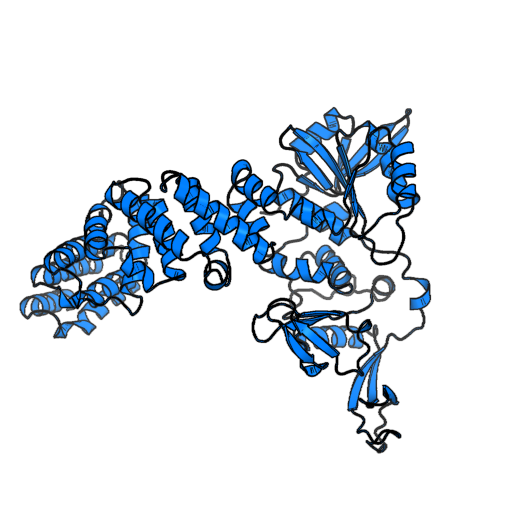 ? -2.080 4.588 -21.974 1.00 83.38 259 ALA A CA 1
ATOM 2177 C C . ALA A 1 259 ? -3.611 4.649 -21.782 1.00 83.38 259 ALA A C 1
ATOM 2179 O O . ALA A 1 259 ? -4.359 3.889 -22.394 1.00 83.38 259 ALA A O 1
ATOM 2180 N N . GLU A 1 260 ? -4.095 5.557 -20.928 1.00 75.19 260 GLU A N 1
ATOM 2181 C CA . GLU A 1 260 ? -5.532 5.689 -20.606 1.00 75.19 260 GLU A CA 1
ATOM 2182 C C . GLU A 1 260 ? -6.416 5.970 -21.837 1.00 75.19 260 GLU A C 1
ATOM 2184 O O . GLU A 1 260 ? -7.601 5.650 -21.839 1.00 75.19 260 GLU A O 1
ATOM 2189 N N . ASN A 1 261 ? -5.839 6.536 -22.898 1.00 81.50 261 ASN A N 1
ATOM 2190 C CA . ASN A 1 261 ? -6.494 6.802 -24.178 1.00 81.50 261 ASN A CA 1
ATOM 2191 C C . ASN A 1 261 ? -6.358 5.656 -25.202 1.00 81.50 261 ASN A C 1
ATOM 2193 O O . ASN A 1 261 ? -6.647 5.869 -26.375 1.00 81.50 261 ASN A O 1
ATOM 2197 N N . ASP A 1 262 ? -5.935 4.462 -24.771 1.00 82.75 262 ASP A N 1
ATOM 2198 C CA . ASP A 1 262 ? -5.640 3.289 -25.610 1.00 82.75 262 ASP A CA 1
ATOM 2199 C C . ASP A 1 262 ? -4.465 3.468 -26.603 1.00 82.75 262 ASP A C 1
ATOM 2201 O O . ASP A 1 262 ? -4.270 2.607 -27.471 1.00 82.75 262 ASP A O 1
ATOM 2205 N N . ASP A 1 263 ? -3.647 4.520 -26.460 1.00 87.81 263 ASP A N 1
ATOM 2206 C CA . ASP A 1 263 ? -2.424 4.699 -27.257 1.00 87.81 263 ASP A CA 1
ATOM 2207 C C . ASP A 1 263 ? -1.359 3.675 -26.855 1.00 87.81 263 ASP A C 1
ATOM 2209 O O . ASP A 1 263 ? -1.062 3.482 -25.666 1.00 87.81 263 ASP A O 1
ATOM 2213 N N . LEU A 1 264 ? -0.721 3.057 -27.851 1.00 90.00 264 LEU A N 1
ATOM 2214 C CA . LEU A 1 264 ? 0.367 2.121 -27.620 1.00 90.00 264 LEU A CA 1
ATOM 2215 C C . LEU A 1 264 ? 1.677 2.873 -27.375 1.00 90.00 264 LEU A C 1
ATOM 2217 O O . LEU A 1 264 ? 2.204 3.558 -28.254 1.00 90.00 264 LEU A O 1
ATOM 2221 N N . THR A 1 265 ? 2.235 2.693 -26.181 1.00 90.75 265 THR A N 1
ATOM 2222 C CA . THR A 1 265 ? 3.515 3.290 -25.800 1.00 90.75 265 THR A CA 1
ATOM 2223 C C . THR A 1 265 ? 4.574 2.221 -25.574 1.00 90.75 265 THR A C 1
ATOM 2225 O O . THR A 1 265 ? 4.333 1.215 -24.903 1.00 90.75 265 THR A O 1
ATOM 2228 N N . VAL A 1 266 ? 5.770 2.462 -26.112 1.00 92.31 266 VAL A N 1
ATOM 2229 C CA . VAL A 1 266 ? 6.947 1.609 -25.924 1.00 92.31 266 VAL A CA 1
ATOM 2230 C C . VAL A 1 266 ? 8.041 2.376 -25.195 1.00 92.31 266 VAL A C 1
ATOM 2232 O O . VAL A 1 266 ? 8.397 3.490 -25.580 1.00 92.31 266 VAL A O 1
ATOM 2235 N N . TYR A 1 267 ? 8.612 1.760 -24.167 1.00 91.19 267 TYR A N 1
ATOM 2236 C CA . TYR A 1 267 ? 9.841 2.220 -23.535 1.00 91.19 267 TYR A CA 1
ATOM 2237 C C . TYR A 1 267 ? 10.999 1.315 -23.924 1.00 91.19 267 TYR A C 1
ATOM 2239 O O . TYR A 1 267 ? 11.007 0.139 -23.578 1.00 91.19 267 TYR A O 1
ATOM 2247 N N . GLU A 1 268 ? 11.986 1.889 -24.606 1.00 90.44 268 GLU A N 1
ATOM 2248 C CA . GLU A 1 268 ? 13.294 1.283 -24.850 1.00 90.44 268 GLU A CA 1
ATOM 2249 C C . GLU A 1 268 ? 14.199 1.608 -23.659 1.00 90.44 268 GLU A C 1
ATOM 2251 O O . GLU A 1 268 ? 14.542 2.770 -23.424 1.00 90.44 268 GLU A O 1
ATOM 2256 N N . CYS A 1 269 ? 14.588 0.597 -22.890 1.00 83.75 269 CYS A N 1
ATOM 2257 C CA . CYS A 1 269 ? 15.298 0.773 -21.631 1.00 83.75 269 CYS A CA 1
ATOM 2258 C C . CYS A 1 269 ? 16.804 0.612 -21.832 1.00 83.75 269 CYS A C 1
ATOM 2260 O O . CYS A 1 269 ? 17.271 -0.309 -22.507 1.00 83.75 269 CYS A O 1
ATOM 2262 N N . LYS A 1 270 ? 17.602 1.500 -21.232 1.00 80.62 270 LYS A N 1
ATOM 2263 C CA . LYS A 1 270 ? 19.061 1.396 -21.294 1.00 80.62 270 LYS A CA 1
ATOM 2264 C C . LYS A 1 270 ? 19.754 1.764 -19.979 1.00 80.62 270 LYS A C 1
ATOM 2266 O O . LYS A 1 270 ? 19.583 2.858 -19.448 1.00 80.62 270 LYS A O 1
ATOM 2271 N N . ASP A 1 271 ? 20.593 0.861 -19.470 1.00 71.00 271 ASP A N 1
ATOM 2272 C CA . ASP A 1 271 ? 21.334 1.063 -18.217 1.00 71.00 271 ASP A CA 1
ATOM 2273 C C . ASP A 1 271 ? 22.760 1.617 -18.444 1.00 71.00 271 ASP A C 1
ATOM 2275 O O . ASP A 1 271 ? 23.594 0.963 -19.080 1.00 71.00 271 ASP A O 1
ATOM 2279 N N . TYR A 1 272 ? 23.095 2.788 -17.871 1.00 66.38 272 TYR A N 1
ATOM 2280 C CA . TYR A 1 272 ? 24.464 3.322 -17.886 1.00 66.38 272 TYR A CA 1
ATOM 2281 C C . TYR A 1 272 ? 24.932 3.973 -16.581 1.00 66.38 272 TYR A C 1
ATOM 2283 O O . TYR A 1 272 ? 24.399 4.980 -16.130 1.00 66.38 272 TYR A O 1
ATOM 2291 N N . LEU A 1 273 ? 26.075 3.483 -16.080 1.00 48.28 273 LEU A N 1
ATOM 2292 C CA . LEU A 1 273 ? 26.749 4.001 -14.882 1.00 48.28 273 LEU A CA 1
ATOM 2293 C C . LEU A 1 273 ? 27.866 5.026 -15.150 1.00 48.28 273 LEU A C 1
ATOM 2295 O O . LEU A 1 273 ? 28.011 5.971 -14.384 1.00 48.28 273 LEU A O 1
ATOM 2299 N N . LYS A 1 274 ? 28.685 4.857 -16.202 1.00 43.50 274 LYS A N 1
ATOM 2300 C CA . LYS A 1 274 ? 29.868 5.725 -16.467 1.00 43.50 274 LYS A CA 1
ATOM 2301 C C . LYS A 1 274 ? 30.246 5.892 -17.951 1.00 43.50 274 LYS A C 1
ATOM 2303 O O . LYS A 1 274 ? 31.381 6.223 -18.269 1.00 43.50 274 LYS A O 1
ATOM 2308 N N . GLY A 1 275 ? 29.343 5.583 -18.885 1.00 49.62 275 GLY A N 1
ATOM 2309 C CA . GLY A 1 275 ? 29.636 5.623 -20.329 1.00 49.62 275 GLY A CA 1
ATOM 2310 C C . GLY A 1 275 ? 28.552 6.362 -21.097 1.00 49.62 275 GLY A C 1
ATOM 2311 O O . GLY A 1 275 ? 27.396 6.296 -20.693 1.00 49.62 275 GLY A O 1
ATOM 2312 N N . ASN A 1 276 ? 28.935 7.050 -22.174 1.00 52.97 276 ASN A N 1
ATOM 2313 C CA . ASN A 1 276 ? 27.980 7.665 -23.093 1.00 52.97 276 ASN A CA 1
ATOM 2314 C C . ASN A 1 276 ? 27.258 6.555 -23.862 1.00 52.97 276 ASN A C 1
ATOM 2316 O O . ASN A 1 276 ? 27.930 5.727 -24.478 1.00 52.97 276 ASN A O 1
ATOM 2320 N N . LEU A 1 277 ? 25.925 6.573 -23.841 1.00 61.22 277 LEU A N 1
ATOM 2321 C CA . LEU A 1 277 ? 25.094 5.816 -24.773 1.00 61.22 277 LEU A CA 1
ATOM 2322 C C . LEU A 1 277 ? 25.533 6.153 -26.210 1.00 61.22 277 LEU A C 1
ATOM 2324 O O . LEU A 1 277 ? 25.812 7.311 -26.537 1.00 61.22 277 LEU A O 1
ATOM 2328 N N . THR A 1 278 ? 25.679 5.131 -27.043 1.00 66.75 278 THR A N 1
ATOM 2329 C CA . THR A 1 278 ? 26.098 5.270 -28.439 1.00 66.75 278 THR A CA 1
ATOM 2330 C C . THR A 1 278 ? 24.900 5.140 -29.372 1.00 66.75 278 THR A C 1
ATOM 2332 O O . THR A 1 278 ? 23.958 4.404 -29.091 1.00 66.75 278 THR A O 1
ATOM 2335 N N . LEU A 1 279 ? 24.957 5.786 -30.542 1.00 68.12 279 LEU A N 1
ATOM 2336 C CA . LEU A 1 279 ? 23.914 5.651 -31.573 1.00 68.12 279 LEU A CA 1
ATOM 2337 C C . LEU A 1 279 ? 23.668 4.193 -31.983 1.00 68.12 279 LEU A C 1
ATOM 2339 O O . LEU A 1 279 ? 22.545 3.808 -32.298 1.00 68.12 279 LEU A O 1
ATOM 2343 N N . ARG A 1 280 ? 24.710 3.354 -31.928 1.00 71.38 280 ARG A N 1
ATOM 2344 C CA . ARG A 1 280 ? 24.613 1.926 -32.246 1.00 71.38 280 ARG A CA 1
ATOM 2345 C C . ARG A 1 280 ? 23.665 1.180 -31.307 1.00 71.38 280 ARG A C 1
ATOM 2347 O O . ARG A 1 280 ? 23.002 0.248 -31.747 1.00 71.38 280 ARG A O 1
ATOM 2354 N N . GLU A 1 281 ? 23.598 1.571 -30.040 1.00 70.81 281 GLU A N 1
ATOM 2355 C CA . GLU A 1 281 ? 22.747 0.920 -29.036 1.00 70.81 281 GLU A CA 1
ATOM 2356 C C . GLU A 1 281 ? 21.264 1.277 -29.201 1.00 70.81 281 GLU A C 1
ATOM 2358 O O . GLU A 1 281 ? 20.414 0.539 -28.719 1.00 70.81 281 GLU A O 1
ATOM 2363 N N . LEU A 1 282 ? 20.949 2.347 -29.940 1.00 77.75 282 LEU A N 1
ATOM 2364 C CA . LEU A 1 282 ? 19.582 2.776 -30.255 1.00 77.75 282 LEU A CA 1
ATOM 2365 C C . LEU A 1 282 ? 19.192 2.562 -31.726 1.00 77.75 282 LEU A C 1
ATOM 2367 O O . LEU A 1 282 ? 18.134 2.998 -32.170 1.00 77.75 282 LEU A O 1
ATOM 2371 N N . GLN A 1 283 ? 20.016 1.852 -32.498 1.00 74.50 283 GLN A N 1
ATOM 2372 C CA . GLN A 1 283 ? 19.820 1.654 -33.941 1.00 74.50 283 GLN A CA 1
ATOM 2373 C C . GLN A 1 283 ? 18.513 0.931 -34.318 1.00 74.50 283 GLN A C 1
ATOM 2375 O O . GLN A 1 283 ? 18.184 0.827 -35.501 1.00 74.50 283 GLN A O 1
ATOM 2380 N N . ASN A 1 284 ? 17.811 0.346 -33.345 1.00 78.00 284 ASN A N 1
ATOM 2381 C CA . ASN A 1 284 ? 16.528 -0.306 -33.568 1.00 78.00 284 ASN A CA 1
ATOM 2382 C C . ASN A 1 284 ? 15.359 0.684 -33.560 1.00 78.00 284 ASN A C 1
ATOM 2384 O O . ASN A 1 284 ? 14.402 0.432 -34.287 1.00 78.00 284 ASN A O 1
ATOM 2388 N N . LEU A 1 285 ? 15.465 1.824 -32.863 1.00 84.25 285 LEU A N 1
ATOM 2389 C CA . LEU A 1 285 ? 14.389 2.821 -32.787 1.00 84.25 285 LEU A CA 1
ATOM 2390 C C . LEU A 1 285 ? 13.955 3.329 -34.172 1.00 84.25 285 LEU A C 1
ATOM 2392 O O . LEU A 1 285 ? 12.768 3.211 -34.469 1.00 84.25 285 LEU A O 1
ATOM 2396 N N . PRO A 1 286 ? 14.865 3.745 -35.085 1.00 83.38 286 PRO A N 1
ATOM 2397 C CA . PRO A 1 286 ? 14.490 4.158 -36.448 1.00 83.38 286 PRO A CA 1
ATOM 2398 C C . PRO A 1 286 ? 13.740 3.093 -37.260 1.00 83.38 286 PRO A C 1
ATOM 2400 O O . PRO A 1 286 ? 13.077 3.367 -38.264 1.00 83.38 286 PRO A O 1
ATOM 2403 N N . LYS A 1 287 ? 13.900 1.819 -36.889 1.00 84.12 287 LYS A N 1
ATOM 2404 C CA . LYS A 1 287 ? 13.308 0.706 -37.633 1.00 84.12 287 LYS A CA 1
ATOM 2405 C C . LYS A 1 287 ? 11.853 0.484 -37.247 1.00 84.12 287 LYS A C 1
ATOM 2407 O O . LYS A 1 287 ? 11.088 0.077 -38.117 1.00 84.12 287 LYS A O 1
ATOM 2412 N N . ILE A 1 288 ? 11.505 0.746 -35.986 1.00 85.38 288 ILE A N 1
ATOM 2413 C CA . ILE A 1 288 ? 10.194 0.433 -35.407 1.00 85.38 288 ILE A CA 1
ATOM 2414 C C . ILE A 1 288 ? 9.346 1.674 -35.108 1.00 85.38 288 ILE A C 1
ATOM 2416 O O . ILE A 1 288 ? 8.131 1.544 -35.010 1.00 85.38 288 ILE A O 1
ATOM 2420 N N . SER A 1 289 ? 9.948 2.863 -35.000 1.00 87.12 289 SER A N 1
ATOM 2421 C CA . SER A 1 289 ? 9.247 4.084 -34.579 1.00 87.12 289 SER A CA 1
ATOM 2422 C C . SER A 1 289 ? 8.068 4.452 -35.480 1.00 87.12 289 SER A C 1
ATOM 2424 O O . SER A 1 289 ? 7.060 4.906 -34.958 1.00 87.12 289 SER A O 1
ATOM 2426 N N . SER A 1 290 ? 8.138 4.168 -36.789 1.00 84.19 290 SER A N 1
ATOM 2427 C CA . SER A 1 290 ? 7.051 4.412 -37.758 1.00 84.19 290 SER A CA 1
ATOM 2428 C C . SER A 1 290 ? 5.733 3.717 -37.419 1.00 84.19 290 SER A C 1
ATOM 2430 O O . SER A 1 290 ? 4.685 4.121 -37.914 1.00 84.19 290 SER A O 1
ATOM 2432 N N . PHE A 1 291 ? 5.801 2.603 -36.690 1.00 84.38 291 PHE A N 1
ATOM 2433 C CA . PHE A 1 291 ? 4.648 1.746 -36.433 1.00 84.38 291 PHE A CA 1
ATOM 2434 C C . PHE A 1 291 ? 3.959 2.073 -35.108 1.00 84.38 291 PHE A C 1
ATOM 2436 O O . PHE A 1 291 ? 2.831 1.647 -34.909 1.00 84.38 291 PHE A O 1
ATOM 2443 N N . LEU A 1 292 ? 4.633 2.789 -34.206 1.00 84.94 292 LEU A N 1
ATOM 2444 C CA . LEU A 1 292 ? 4.219 2.964 -32.815 1.00 84.94 292 LEU A CA 1
ATOM 2445 C C . LEU A 1 292 ? 3.671 4.375 -32.585 1.00 84.94 292 LEU A C 1
ATOM 2447 O O . LEU A 1 292 ? 4.249 5.339 -33.086 1.00 84.94 292 LEU A O 1
ATOM 2451 N N . ASP A 1 293 ? 2.614 4.495 -31.774 1.00 83.81 293 ASP A N 1
ATOM 2452 C CA . ASP A 1 293 ? 2.004 5.797 -31.454 1.00 83.81 293 ASP A CA 1
ATOM 2453 C C . ASP A 1 293 ? 2.962 6.658 -30.624 1.00 83.81 293 ASP A C 1
ATOM 2455 O O . ASP A 1 293 ? 3.161 7.839 -30.900 1.00 83.81 293 ASP A O 1
ATOM 2459 N N . ASN A 1 294 ? 3.592 6.048 -29.615 1.00 88.25 294 ASN A N 1
ATOM 2460 C CA . ASN A 1 294 ? 4.573 6.700 -28.761 1.00 88.25 294 ASN A CA 1
ATOM 2461 C C . ASN A 1 294 ? 5.754 5.771 -28.476 1.00 88.25 294 ASN A C 1
ATOM 2463 O O . ASN A 1 294 ? 5.588 4.600 -28.129 1.00 88.25 294 ASN A O 1
ATOM 2467 N N . ILE A 1 295 ? 6.966 6.317 -28.545 1.00 90.12 295 ILE A N 1
ATOM 2468 C CA . ILE A 1 295 ? 8.175 5.612 -28.130 1.00 90.12 295 ILE A CA 1
ATOM 2469 C C . ILE A 1 295 ? 9.097 6.549 -27.350 1.00 90.12 295 ILE A C 1
ATOM 2471 O O . ILE A 1 295 ? 9.387 7.673 -27.768 1.00 90.12 295 ILE A O 1
ATOM 2475 N N . SER A 1 296 ? 9.557 6.073 -26.199 1.00 90.06 296 SER A N 1
ATOM 2476 C CA . SER A 1 296 ? 10.497 6.798 -25.351 1.00 90.06 296 SER A CA 1
ATOM 2477 C C . SER A 1 296 ? 11.718 5.943 -25.068 1.00 90.06 296 SER A C 1
ATOM 2479 O O . SER A 1 296 ? 11.623 4.732 -24.883 1.00 90.06 296 SER A O 1
ATOM 2481 N N . VAL A 1 297 ? 12.873 6.587 -24.971 1.00 87.94 297 VAL A N 1
ATOM 2482 C CA . VAL A 1 297 ? 14.078 5.980 -24.415 1.00 87.94 297 VAL A CA 1
ATOM 2483 C C . VAL A 1 297 ? 14.115 6.285 -22.932 1.00 87.94 297 VAL A C 1
ATOM 2485 O O . VAL A 1 297 ? 14.205 7.444 -22.530 1.00 87.94 297 VAL A O 1
ATOM 2488 N N . VAL A 1 298 ? 14.075 5.236 -22.125 1.00 82.25 298 VAL A N 1
ATOM 2489 C CA . VAL A 1 298 ? 14.228 5.309 -20.678 1.00 82.25 298 VAL A CA 1
ATOM 2490 C C . VAL A 1 298 ? 15.661 4.930 -20.339 1.00 82.25 298 VAL A C 1
ATOM 2492 O O . VAL A 1 298 ? 16.142 3.871 -20.735 1.00 82.25 298 VAL A O 1
ATOM 2495 N N . SER A 1 299 ? 16.371 5.795 -19.622 1.00 77.50 299 SER A N 1
ATOM 2496 C CA . SER A 1 299 ? 17.785 5.601 -19.307 1.00 77.50 299 SER A CA 1
ATOM 2497 C C . SER A 1 299 ? 18.036 5.712 -17.814 1.00 77.50 299 SER A C 1
ATOM 2499 O O . SER A 1 299 ? 17.549 6.635 -17.174 1.00 77.50 299 SER A O 1
ATOM 2501 N N . SER A 1 300 ? 18.856 4.819 -17.255 1.00 68.00 300 SER A N 1
ATOM 2502 C CA . SER A 1 300 ? 19.318 4.957 -15.865 1.00 68.00 300 SER A CA 1
ATOM 2503 C C . SER A 1 300 ? 20.387 6.052 -15.710 1.00 68.00 300 SER A C 1
ATOM 2505 O O . SER A 1 300 ? 20.755 6.423 -14.594 1.00 68.00 300 SER A O 1
ATOM 2507 N N . SER A 1 301 ? 20.908 6.577 -16.826 1.00 69.12 301 SER A N 1
ATOM 2508 C CA . SER A 1 301 ? 21.890 7.658 -16.818 1.00 69.12 301 SER A CA 1
ATOM 2509 C C . SER A 1 301 ? 21.253 8.973 -16.387 1.00 69.12 301 SER A C 1
ATOM 2511 O O . SER A 1 301 ? 20.157 9.301 -16.832 1.00 69.12 301 SER A O 1
ATOM 2513 N N . LYS A 1 302 ? 21.977 9.766 -15.587 1.00 60.41 302 LYS A N 1
ATOM 2514 C CA . LYS A 1 302 ? 21.516 11.095 -15.162 1.00 60.41 302 LYS A CA 1
ATOM 2515 C C . LYS A 1 302 ? 21.386 12.081 -16.318 1.00 60.41 302 LYS A C 1
ATOM 2517 O O . LYS A 1 302 ? 20.507 12.918 -16.244 1.00 60.41 302 LYS A O 1
ATOM 2522 N N . HIS A 1 303 ? 22.258 11.988 -17.329 1.00 66.56 303 HIS A N 1
ATOM 2523 C CA . HIS A 1 303 ? 22.252 12.876 -18.491 1.00 66.56 303 HIS A CA 1
ATOM 2524 C C . HIS A 1 303 ? 22.714 12.164 -19.761 1.00 66.56 303 HIS A C 1
ATOM 2526 O O . HIS A 1 303 ? 23.802 11.583 -19.811 1.00 66.56 303 HIS A O 1
ATOM 2532 N N . LEU A 1 304 ? 21.919 12.281 -20.821 1.00 70.31 304 LEU A N 1
ATOM 2533 C CA . LEU A 1 304 ? 22.278 11.910 -22.182 1.00 70.31 304 LEU A CA 1
ATOM 2534 C C . LEU A 1 304 ? 22.721 13.154 -22.957 1.00 70.31 304 LEU A C 1
ATOM 2536 O O . LEU A 1 304 ? 22.173 14.245 -22.810 1.00 70.31 304 LEU A O 1
ATOM 2540 N N . LYS A 1 305 ? 23.723 12.997 -23.827 1.00 76.62 305 LYS A N 1
ATOM 2541 C CA . LYS A 1 305 ? 24.236 14.106 -24.643 1.00 76.62 305 LYS A CA 1
ATOM 2542 C C . LYS A 1 305 ? 23.158 14.619 -25.603 1.00 76.62 305 LYS A C 1
ATOM 2544 O O . LYS A 1 305 ? 22.630 13.837 -26.386 1.00 76.62 305 LYS A O 1
ATOM 2549 N N . ASN A 1 306 ? 22.927 15.935 -25.629 1.00 80.19 306 ASN A N 1
ATOM 2550 C CA . ASN A 1 306 ? 21.934 16.569 -26.512 1.00 80.19 306 ASN A CA 1
ATOM 2551 C C . ASN A 1 306 ? 22.117 16.209 -27.989 1.00 80.19 306 ASN A C 1
ATOM 2553 O O . ASN A 1 306 ? 21.139 15.878 -28.647 1.00 80.19 306 ASN A O 1
ATOM 2557 N N . GLN A 1 307 ? 23.358 16.196 -28.490 1.00 80.06 307 GLN A N 1
ATOM 2558 C CA . GLN A 1 307 ? 23.628 15.810 -29.879 1.00 80.06 307 GLN A CA 1
ATOM 2559 C C . GLN A 1 307 ? 23.094 14.410 -30.195 1.00 80.06 307 GLN A C 1
ATOM 2561 O O . GLN A 1 307 ? 22.499 14.198 -31.234 1.00 80.06 307 GLN A O 1
ATOM 2566 N N . MET A 1 308 ? 23.221 13.472 -29.258 1.00 77.62 308 MET A N 1
ATOM 2567 C CA . MET A 1 308 ? 22.729 12.112 -29.443 1.00 77.62 308 MET A CA 1
ATOM 2568 C C . MET A 1 308 ? 21.193 12.053 -29.500 1.00 77.62 308 MET A C 1
ATOM 2570 O O . MET A 1 308 ? 20.636 11.262 -30.256 1.00 77.62 308 MET A O 1
ATOM 2574 N N . LYS A 1 309 ? 20.509 12.896 -28.712 1.00 83.88 309 LYS A N 1
ATOM 2575 C CA . LYS A 1 309 ? 19.045 13.036 -28.763 1.00 83.88 309 LYS A CA 1
ATOM 2576 C C . LYS A 1 309 ? 18.600 13.595 -30.117 1.00 83.88 309 LYS A C 1
ATOM 2578 O O . LYS A 1 309 ? 17.618 13.107 -30.666 1.00 83.88 309 LYS A O 1
ATOM 2583 N N . ILE A 1 310 ? 19.331 14.580 -30.647 1.00 84.62 310 ILE A N 1
ATOM 2584 C CA . ILE A 1 310 ? 19.092 15.173 -31.973 1.00 84.62 310 ILE A CA 1
ATOM 2585 C C . ILE A 1 310 ? 19.297 14.115 -33.058 1.00 84.62 310 ILE A C 1
ATOM 2587 O O . ILE A 1 310 ? 18.362 13.821 -33.792 1.00 84.62 310 ILE A O 1
ATOM 2591 N N . ASP A 1 311 ? 20.466 13.475 -33.081 1.00 83.94 311 ASP A N 1
ATOM 2592 C CA . ASP A 1 311 ? 20.837 12.476 -34.087 1.00 83.94 311 ASP A CA 1
ATOM 2593 C C . ASP A 1 311 ? 19.818 11.322 -34.161 1.00 83.94 311 ASP A C 1
ATOM 2595 O O . ASP A 1 311 ? 19.493 10.841 -35.241 1.00 83.94 311 ASP A O 1
ATOM 2599 N N . ILE A 1 312 ? 19.287 10.856 -33.023 1.00 83.81 312 ILE A N 1
ATOM 2600 C CA . ILE A 1 312 ? 18.263 9.797 -33.009 1.00 83.81 312 ILE A CA 1
ATOM 2601 C C . ILE A 1 312 ? 16.914 10.291 -33.511 1.00 83.81 312 ILE A C 1
ATOM 2603 O O . ILE A 1 312 ? 16.255 9.564 -34.254 1.00 83.81 312 ILE A O 1
ATOM 2607 N N . ASN A 1 313 ? 16.508 11.500 -33.125 1.00 87.19 313 ASN A N 1
ATOM 2608 C CA . ASN A 1 313 ? 15.264 12.094 -33.601 1.00 87.19 313 ASN A CA 1
ATOM 2609 C C . ASN A 1 313 ? 15.301 12.358 -35.111 1.00 87.19 313 ASN A C 1
ATOM 2611 O O . ASN A 1 313 ? 14.313 12.098 -35.782 1.00 87.19 313 ASN A O 1
ATOM 2615 N N . GLU A 1 314 ? 16.441 12.776 -35.667 1.00 87.31 314 GLU A N 1
ATOM 2616 C CA . GLU A 1 314 ? 16.617 12.934 -37.120 1.00 87.31 314 GLU A CA 1
ATOM 2617 C C . GLU A 1 314 ? 16.492 11.609 -37.891 1.00 87.31 314 GLU A C 1
ATOM 2619 O O . GLU A 1 314 ? 16.167 11.606 -39.078 1.00 87.31 314 GLU A O 1
ATOM 2624 N N . LEU A 1 315 ? 16.752 10.478 -37.229 1.00 85.06 315 LEU A N 1
ATOM 2625 C CA . LEU A 1 315 ? 16.659 9.144 -37.822 1.00 85.06 315 LEU A CA 1
ATOM 2626 C C 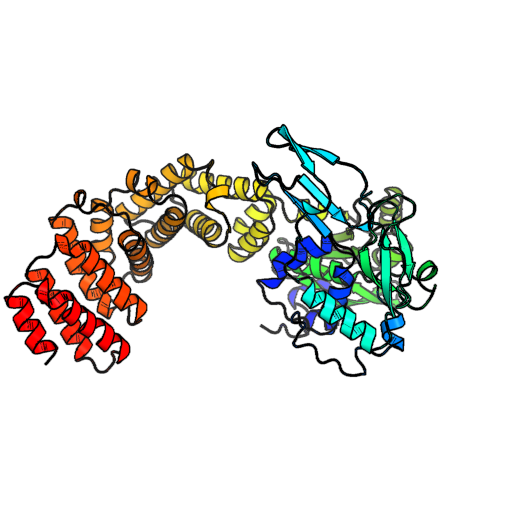. LEU A 1 315 ? 15.287 8.486 -37.628 1.00 85.06 315 LEU A C 1
ATOM 2628 O O . LEU A 1 315 ? 15.043 7.439 -38.229 1.00 85.06 315 LEU A O 1
ATOM 2632 N N . CYS A 1 316 ? 14.416 9.035 -36.782 1.00 84.50 316 CYS A N 1
ATOM 2633 C CA . CYS A 1 316 ? 13.115 8.453 -36.465 1.00 84.50 316 CYS A CA 1
ATOM 2634 C C . CYS A 1 316 ? 11.978 9.224 -37.136 1.00 84.50 316 CYS A C 1
ATOM 2636 O O . CYS A 1 316 ? 12.034 10.438 -37.278 1.00 84.50 316 CYS A O 1
ATOM 2638 N N . ASP A 1 317 ? 10.917 8.505 -37.510 1.00 78.62 317 ASP A N 1
ATOM 2639 C CA . ASP A 1 317 ? 9.737 9.125 -38.128 1.00 78.62 317 ASP A CA 1
ATOM 2640 C C . ASP A 1 317 ? 8.885 9.895 -37.097 1.00 78.62 317 ASP A C 1
ATOM 2642 O O . ASP A 1 317 ? 8.196 10.850 -37.446 1.00 78.62 317 ASP A O 1
ATOM 2646 N N . ASN A 1 318 ? 8.975 9.494 -35.823 1.00 80.50 318 ASN A N 1
ATOM 2647 C CA . ASN A 1 318 ? 8.291 10.101 -34.685 1.00 80.50 318 ASN A CA 1
ATOM 2648 C C . ASN A 1 318 ? 9.306 10.683 -33.694 1.00 80.50 318 ASN A C 1
ATOM 2650 O O . ASN A 1 318 ? 10.404 10.139 -33.533 1.00 80.50 318 ASN A O 1
ATOM 2654 N N . GLU A 1 319 ? 8.913 11.753 -32.996 1.00 85.88 319 GLU A N 1
ATOM 2655 C CA . GLU A 1 319 ? 9.726 12.348 -31.932 1.00 85.88 319 GLU A CA 1
ATOM 2656 C C . GLU A 1 319 ? 9.912 11.350 -30.778 1.00 85.88 319 GLU A C 1
ATOM 2658 O O . GLU A 1 319 ? 8.959 10.923 -30.123 1.00 85.88 319 GLU A O 1
ATOM 2663 N N . ILE A 1 320 ? 11.167 10.991 -30.522 1.00 88.00 320 ILE A N 1
ATOM 2664 C CA . ILE A 1 320 ? 11.590 10.119 -29.435 1.00 88.00 320 ILE A CA 1
ATOM 2665 C C . ILE A 1 320 ? 11.791 10.959 -28.177 1.00 88.00 320 ILE A C 1
ATOM 2667 O O . ILE A 1 320 ? 12.697 11.799 -28.099 1.00 88.00 320 ILE A O 1
ATOM 2671 N N . LYS A 1 321 ? 10.987 10.676 -27.151 1.00 87.62 321 LYS A N 1
ATOM 2672 C CA . LYS A 1 321 ? 11.157 11.275 -25.823 1.00 87.62 321 LYS A CA 1
ATOM 2673 C C . LYS A 1 321 ? 12.272 10.560 -25.067 1.00 87.62 321 LYS A C 1
ATOM 2675 O O . LYS A 1 321 ? 12.402 9.341 -25.138 1.00 87.62 321 LYS A O 1
ATOM 2680 N N . PHE A 1 322 ? 13.066 11.307 -24.309 1.00 83.44 322 PHE A N 1
ATOM 2681 C CA . PHE A 1 322 ? 14.132 10.754 -23.473 1.00 83.44 322 PHE A CA 1
ATOM 2682 C C . PHE A 1 322 ? 13.798 10.995 -22.007 1.00 83.44 322 PHE A C 1
ATOM 2684 O O . PHE A 1 322 ? 13.626 12.142 -21.605 1.00 83.44 322 PHE A O 1
ATOM 2691 N N . ILE A 1 323 ? 13.716 9.917 -21.231 1.00 77.50 323 ILE A N 1
ATOM 2692 C CA . ILE A 1 323 ? 13.448 9.941 -19.794 1.00 77.50 323 ILE A CA 1
ATOM 2693 C C . ILE A 1 323 ? 14.735 9.499 -19.095 1.00 77.50 323 ILE A C 1
ATOM 2695 O O . ILE A 1 323 ? 15.126 8.331 -19.169 1.00 77.50 323 ILE A O 1
ATOM 2699 N N . GLU A 1 324 ? 15.439 10.451 -18.488 1.00 73.81 324 GLU A N 1
ATOM 2700 C CA . GLU A 1 324 ? 16.718 10.223 -17.809 1.00 73.81 324 GLU A CA 1
ATOM 2701 C C . GLU A 1 324 ? 16.490 9.763 -16.363 1.00 73.81 324 GLU A C 1
ATOM 2703 O O . GLU A 1 324 ? 15.396 9.896 -15.820 1.00 73.81 324 GLU A O 1
ATOM 2708 N N . GLY A 1 325 ? 17.508 9.186 -15.721 1.00 59.72 325 GLY A N 1
ATOM 2709 C CA . GLY A 1 325 ? 17.320 8.417 -14.485 1.00 59.72 325 GLY A CA 1
ATOM 2710 C C . GLY A 1 325 ? 16.727 9.212 -13.317 1.00 59.72 325 GLY A C 1
ATOM 2711 O O . GLY A 1 325 ? 16.012 8.639 -12.501 1.00 59.72 325 GLY A O 1
ATOM 2712 N N . VAL A 1 326 ? 16.990 10.521 -13.248 1.00 55.03 326 VAL A N 1
ATOM 2713 C CA . VAL A 1 326 ? 16.388 11.425 -12.249 1.00 55.03 326 VAL A CA 1
ATOM 2714 C C . VAL A 1 326 ? 14.947 11.792 -12.607 1.00 55.03 326 VAL A C 1
ATOM 2716 O O . VAL A 1 326 ? 14.071 11.765 -11.746 1.00 55.03 326 VAL A O 1
ATOM 2719 N N . ASP A 1 327 ? 14.681 12.022 -13.892 1.00 60.81 327 ASP A N 1
ATOM 2720 C CA . ASP A 1 327 ? 13.351 12.355 -14.402 1.00 60.81 327 ASP A CA 1
ATOM 2721 C C . ASP A 1 327 ? 12.405 11.154 -14.313 1.00 60.81 327 ASP A C 1
ATOM 2723 O O . ASP A 1 327 ? 11.198 11.323 -14.199 1.00 60.81 327 ASP A O 1
ATOM 2727 N N . LEU A 1 328 ? 12.939 9.929 -14.337 1.00 59.59 328 LEU A N 1
ATOM 2728 C CA . LEU A 1 328 ? 12.166 8.696 -14.235 1.00 59.59 328 LEU A CA 1
ATOM 2729 C C . LEU A 1 328 ? 11.415 8.600 -12.903 1.00 59.59 328 LEU A C 1
ATOM 2731 O O . LEU A 1 328 ? 10.227 8.276 -12.869 1.00 59.59 328 LEU A O 1
ATOM 2735 N N . GLU A 1 329 ? 12.102 8.893 -11.799 1.00 54.69 329 GLU A N 1
ATOM 2736 C CA . GLU A 1 329 ? 11.471 8.922 -10.482 1.00 54.69 329 GLU A CA 1
ATOM 2737 C C . GLU A 1 329 ? 10.530 10.119 -10.342 1.00 54.69 329 GLU A C 1
ATOM 2739 O O . GLU A 1 329 ? 9.468 9.980 -9.748 1.00 54.69 329 GLU A O 1
ATOM 2744 N N . GLU A 1 330 ? 10.843 11.281 -10.913 1.00 60.44 330 GLU A N 1
ATOM 2745 C CA . GLU A 1 330 ? 9.929 12.429 -10.870 1.00 60.44 330 GLU A CA 1
ATOM 2746 C C . GLU A 1 330 ? 8.652 12.206 -11.695 1.00 60.44 330 GLU A C 1
ATOM 2748 O O . GLU A 1 330 ? 7.555 12.537 -11.240 1.00 60.44 330 GLU A O 1
ATOM 2753 N N . LEU A 1 331 ? 8.767 11.578 -12.867 1.00 65.56 331 LEU A N 1
ATOM 2754 C CA . LEU A 1 331 ? 7.647 11.273 -13.756 1.00 65.56 331 LEU A CA 1
ATOM 2755 C C . LEU A 1 331 ? 6.673 10.272 -13.117 1.00 65.56 331 LEU A C 1
ATOM 2757 O O . LEU A 1 331 ? 5.458 10.412 -13.258 1.00 65.56 331 LEU A O 1
ATOM 2761 N N . PHE A 1 332 ? 7.195 9.268 -12.404 1.00 63.56 332 PHE A N 1
ATOM 2762 C CA . PHE A 1 332 ? 6.390 8.16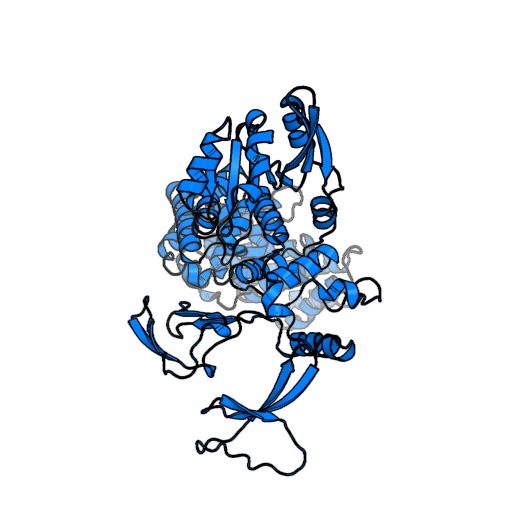9 -11.859 1.00 63.56 332 PHE A CA 1
ATOM 2763 C C . PHE A 1 332 ? 6.075 8.280 -10.366 1.00 63.56 332 PHE A C 1
ATOM 2765 O O . PHE A 1 332 ? 5.049 7.767 -9.924 1.00 63.56 332 PHE A O 1
ATOM 2772 N N . LEU A 1 333 ? 6.932 8.943 -9.590 1.00 67.12 333 LEU A N 1
ATOM 2773 C CA . LEU A 1 333 ? 6.860 9.078 -8.133 1.00 67.12 333 LEU A CA 1
ATOM 2774 C C . LEU A 1 333 ? 6.758 10.564 -7.731 1.00 67.12 333 LEU A C 1
ATOM 2776 O O . LEU A 1 333 ? 7.434 11.045 -6.810 1.00 67.12 333 LEU A O 1
ATOM 2780 N N . SER A 1 334 ? 5.910 11.315 -8.437 1.00 79.62 334 SER A N 1
ATOM 2781 C CA . SER A 1 334 ? 5.449 12.639 -8.007 1.00 79.62 334 SER A CA 1
ATOM 2782 C C . SER A 1 334 ? 4.152 12.539 -7.212 1.00 79.62 334 SER A C 1
ATOM 2784 O O . SER A 1 334 ? 3.362 11.612 -7.386 1.00 79.62 334 SER A O 1
ATOM 2786 N N . GLU A 1 335 ? 3.912 13.531 -6.357 1.00 87.75 335 GLU A N 1
ATOM 2787 C CA . GLU A 1 335 ? 2.690 13.624 -5.552 1.00 87.75 335 GLU A CA 1
ATOM 2788 C C . GLU A 1 335 ? 1.445 13.627 -6.430 1.00 87.75 335 GLU A C 1
ATOM 2790 O O . GLU A 1 335 ? 0.533 12.832 -6.216 1.00 87.75 335 GLU A O 1
ATOM 2795 N N . LYS A 1 336 ? 1.471 14.450 -7.486 1.00 89.62 336 LYS A N 1
ATOM 2796 C CA . LYS A 1 336 ? 0.407 14.514 -8.483 1.00 89.62 336 LYS A CA 1
ATOM 2797 C C . LYS A 1 336 ? 0.139 13.146 -9.103 1.00 89.62 336 LYS A C 1
ATOM 2799 O O . LYS A 1 336 ? -1.005 12.719 -9.129 1.00 89.62 336 LYS A O 1
ATOM 2804 N N . ARG A 1 337 ? 1.178 12.434 -9.558 1.00 82.88 337 ARG A N 1
ATOM 2805 C CA . ARG A 1 337 ? 0.981 11.140 -10.225 1.00 82.88 337 ARG A CA 1
ATOM 2806 C C . ARG A 1 337 ? 0.395 10.092 -9.285 1.00 82.88 337 ARG A C 1
ATOM 2808 O O . ARG A 1 337 ? -0.450 9.315 -9.709 1.00 82.88 337 ARG A O 1
ATOM 2815 N N . VAL A 1 338 ? 0.831 10.061 -8.028 1.00 85.06 338 VAL A N 1
ATOM 2816 C CA . VAL A 1 338 ? 0.294 9.114 -7.043 1.00 85.06 338 VAL A CA 1
ATOM 2817 C C . VAL A 1 338 ? -1.158 9.442 -6.690 1.00 85.06 338 VAL A C 1
ATOM 2819 O O . VAL A 1 338 ? -1.966 8.520 -6.604 1.00 85.06 338 VAL A O 1
ATOM 2822 N N . LEU A 1 339 ? -1.506 10.726 -6.556 1.00 90.69 339 LEU A N 1
ATOM 2823 C CA . LEU A 1 339 ? -2.895 11.169 -6.388 1.00 90.69 339 LEU A CA 1
ATOM 2824 C C . LEU A 1 339 ? -3.764 10.788 -7.595 1.00 90.69 339 LEU A C 1
ATOM 2826 O O . LEU A 1 339 ? -4.819 10.197 -7.404 1.00 90.69 339 LEU A O 1
ATOM 2830 N N . ASP A 1 340 ? -3.286 11.019 -8.821 1.00 88.81 340 ASP A N 1
ATOM 2831 C CA . ASP A 1 340 ? -4.002 10.620 -10.039 1.00 88.81 340 ASP A CA 1
ATOM 2832 C C . ASP A 1 340 ? -4.255 9.100 -10.056 1.00 88.81 340 ASP A C 1
ATOM 2834 O O . ASP A 1 340 ? -5.352 8.656 -10.370 1.00 88.81 340 ASP A O 1
ATOM 2838 N N . VAL A 1 341 ? -3.268 8.282 -9.663 1.00 83.75 341 VAL A N 1
ATOM 2839 C CA . VAL A 1 341 ? -3.418 6.815 -9.598 1.00 83.75 341 VAL A CA 1
ATOM 2840 C C . VAL A 1 341 ? -4.426 6.394 -8.526 1.00 83.75 341 VAL A C 1
ATOM 2842 O O . VAL A 1 341 ? -5.174 5.443 -8.761 1.00 83.75 341 VAL A O 1
ATOM 2845 N N . PHE A 1 342 ? -4.484 7.079 -7.377 1.00 88.38 342 PHE A N 1
ATOM 2846 C CA . PHE A 1 342 ? -5.555 6.852 -6.402 1.00 88.38 342 PHE A CA 1
ATOM 2847 C C . PHE A 1 342 ? -6.931 7.117 -7.016 1.00 88.38 342 PHE A C 1
ATOM 2849 O O . PHE A 1 342 ? -7.831 6.295 -6.844 1.00 88.38 342 PHE A O 1
ATOM 2856 N N . ASP A 1 343 ? -7.054 8.216 -7.762 1.00 85.38 343 ASP A N 1
ATOM 2857 C CA . ASP A 1 343 ? -8.315 8.691 -8.327 1.00 85.38 343 ASP A CA 1
ATOM 2858 C C . ASP A 1 343 ? -8.769 7.855 -9.554 1.00 85.38 343 ASP A C 1
ATOM 2860 O O . ASP A 1 343 ? -9.969 7.668 -9.750 1.00 85.38 343 ASP A O 1
ATOM 2864 N N . THR A 1 344 ? -7.850 7.310 -10.369 1.00 80.62 344 THR A N 1
ATOM 2865 C CA . THR A 1 344 ? -8.193 6.614 -11.634 1.00 80.62 344 THR A CA 1
ATOM 2866 C C . THR A 1 344 ? -7.981 5.103 -11.628 1.00 80.62 344 THR A C 1
ATOM 2868 O O . THR A 1 344 ? -8.734 4.370 -12.267 1.00 80.62 344 THR A O 1
ATOM 2871 N N . SER A 1 345 ? -6.951 4.617 -10.933 1.00 71.62 345 SER A N 1
ATOM 2872 C CA . SER A 1 345 ? -6.450 3.238 -11.063 1.00 71.62 345 SER A CA 1
ATOM 2873 C C . SER A 1 345 ? -6.645 2.395 -9.796 1.00 71.62 345 SER A C 1
ATOM 2875 O O . SER A 1 345 ? -6.422 1.181 -9.816 1.00 71.62 345 SER A O 1
ATOM 2877 N N . GLY A 1 346 ? -7.081 3.024 -8.700 1.00 79.94 346 GLY A N 1
ATOM 2878 C CA . GLY A 1 346 ? -7.515 2.380 -7.464 1.00 79.94 346 GLY A CA 1
ATOM 2879 C C . GLY A 1 346 ? -6.502 2.420 -6.315 1.00 79.94 346 GLY A C 1
ATOM 2880 O O . GLY A 1 346 ? -5.287 2.553 -6.495 1.00 79.94 346 GLY A O 1
ATOM 2881 N N . VAL A 1 347 ? -7.029 2.244 -5.097 1.00 82.69 347 VAL A N 1
ATOM 2882 C CA . VAL A 1 347 ? -6.292 2.406 -3.831 1.00 82.69 347 VAL A CA 1
ATOM 2883 C C . VAL A 1 347 ? -5.073 1.489 -3.728 1.00 82.69 347 VAL A C 1
ATOM 2885 O O . VAL A 1 347 ? -4.010 1.939 -3.319 1.00 82.69 347 VAL A O 1
ATOM 2888 N N . GLU A 1 348 ? -5.173 0.221 -4.135 1.00 77.00 348 GLU A N 1
ATOM 2889 C CA . GLU A 1 348 ? -4.062 -0.735 -4.005 1.00 77.00 348 GLU A CA 1
ATOM 2890 C C . GLU A 1 348 ? -2.822 -0.309 -4.809 1.00 77.00 348 GLU A C 1
ATOM 2892 O O . GLU A 1 348 ? -1.705 -0.292 -4.279 1.00 77.00 348 GLU A O 1
ATOM 2897 N N . LYS A 1 349 ? -3.023 0.094 -6.070 1.00 75.31 349 LYS A N 1
ATOM 2898 C CA . LYS A 1 349 ? -1.955 0.581 -6.951 1.00 75.31 349 LYS A CA 1
ATOM 2899 C C . LYS A 1 349 ? -1.370 1.896 -6.435 1.00 75.31 349 LYS A C 1
ATOM 2901 O O . LYS A 1 349 ? -0.148 2.040 -6.357 1.00 75.31 349 LYS A O 1
ATOM 2906 N N . GLY A 1 350 ? -2.227 2.822 -6.004 1.00 79.50 350 GLY A N 1
ATOM 2907 C CA . GLY A 1 350 ? -1.787 4.088 -5.424 1.00 79.50 350 GLY A CA 1
ATOM 2908 C C . GLY A 1 350 ? -0.979 3.897 -4.136 1.00 79.50 350 GLY A C 1
ATOM 2909 O O . GLY A 1 350 ? 0.089 4.489 -4.003 1.00 79.50 350 GLY A O 1
ATOM 2910 N N . ILE A 1 351 ? -1.393 2.995 -3.232 1.00 80.50 351 ILE A N 1
ATOM 2911 C CA . ILE A 1 351 ? -0.653 2.676 -1.997 1.00 80.50 351 ILE A CA 1
ATOM 2912 C C . ILE A 1 351 ? 0.728 2.111 -2.329 1.00 80.50 351 ILE A C 1
ATOM 2914 O O . ILE A 1 351 ? 1.714 2.451 -1.669 1.00 80.50 351 ILE A O 1
ATOM 2918 N N . PHE A 1 352 ? 0.826 1.269 -3.359 1.00 69.62 352 PHE A N 1
ATOM 2919 C CA . PHE A 1 352 ? 2.110 0.734 -3.795 1.00 69.62 352 PHE A CA 1
ATOM 2920 C C . PHE A 1 352 ? 3.076 1.838 -4.240 1.00 69.62 352 PHE A C 1
ATOM 2922 O O . PHE A 1 352 ? 4.239 1.821 -3.831 1.00 69.62 352 PHE A O 1
ATOM 2929 N N . LEU A 1 353 ? 2.609 2.809 -5.032 1.00 69.44 353 LEU A N 1
ATOM 2930 C CA . LEU A 1 353 ? 3.429 3.951 -5.445 1.00 69.44 353 LEU A CA 1
ATOM 2931 C C . LEU A 1 353 ? 3.729 4.889 -4.271 1.00 69.44 353 LEU A C 1
ATOM 2933 O O . LEU A 1 353 ? 4.882 5.267 -4.070 1.00 69.44 353 LEU A O 1
ATOM 2937 N N . PHE A 1 354 ? 2.728 5.190 -3.445 1.00 80.88 354 PHE A N 1
ATOM 2938 C CA . PHE A 1 354 ? 2.853 6.018 -2.248 1.00 80.88 354 PHE A CA 1
ATOM 2939 C C . PHE A 1 354 ? 3.958 5.511 -1.316 1.00 80.88 354 PHE A C 1
ATOM 2941 O O . PHE A 1 354 ? 4.793 6.277 -0.839 1.00 80.88 354 PHE A O 1
ATOM 2948 N N . GLN A 1 355 ? 4.035 4.198 -1.095 1.00 72.94 355 GLN A N 1
ATOM 2949 C CA . GLN A 1 355 ? 5.041 3.604 -0.213 1.00 72.94 355 GLN A CA 1
ATOM 2950 C C . GLN A 1 355 ? 6.483 3.776 -0.713 1.00 72.94 355 GLN A C 1
ATOM 2952 O O . GLN A 1 355 ? 7.401 3.717 0.110 1.00 72.94 355 GLN A O 1
ATOM 2957 N N . LYS A 1 356 ? 6.683 4.017 -2.017 1.00 65.25 356 LYS A N 1
ATOM 2958 C CA . LYS A 1 356 ? 7.997 4.272 -2.632 1.00 65.25 356 LYS A CA 1
ATOM 2959 C C . LYS A 1 356 ? 8.475 5.715 -2.473 1.00 65.25 356 LYS A C 1
ATOM 2961 O O . LYS A 1 356 ? 9.645 5.988 -2.717 1.00 65.25 356 LYS A O 1
ATOM 2966 N N . LEU A 1 357 ? 7.593 6.632 -2.085 1.00 68.75 357 LEU A N 1
ATOM 2967 C CA . LEU A 1 357 ? 7.932 8.040 -1.923 1.00 68.75 357 LEU A CA 1
ATOM 2968 C C . LEU A 1 357 ? 8.787 8.282 -0.673 1.00 68.75 357 LEU A C 1
ATOM 2970 O O . LEU A 1 357 ? 8.725 7.527 0.301 1.00 68.75 357 LEU A O 1
ATOM 2974 N N . ASN A 1 358 ? 9.564 9.364 -0.689 1.00 72.69 358 ASN A N 1
ATOM 2975 C CA . ASN A 1 358 ? 10.191 9.880 0.526 1.00 72.69 358 ASN A CA 1
ATOM 2976 C C . ASN A 1 358 ? 9.133 10.475 1.473 1.00 72.69 358 ASN A C 1
ATOM 2978 O O . ASN A 1 358 ? 7.997 10.731 1.067 1.00 72.69 358 ASN A O 1
ATOM 2982 N N . ASP A 1 359 ? 9.506 10.695 2.731 1.00 80.31 359 ASP A N 1
ATOM 2983 C CA . ASP A 1 359 ? 8.549 11.102 3.764 1.00 80.31 359 ASP A CA 1
ATOM 2984 C C . ASP A 1 359 ? 7.942 12.487 3.496 1.00 80.31 359 ASP A C 1
ATOM 2986 O O . ASP A 1 359 ? 6.754 12.672 3.722 1.00 80.31 359 ASP A O 1
ATOM 2990 N N . ILE A 1 360 ? 8.685 13.419 2.887 1.00 82.94 360 ILE A N 1
ATOM 2991 C CA . ILE A 1 360 ? 8.155 14.741 2.502 1.00 82.94 360 ILE A CA 1
ATOM 2992 C C . ILE A 1 360 ? 6.982 14.590 1.522 1.00 82.94 360 ILE A C 1
ATOM 2994 O O . ILE A 1 360 ? 5.899 15.123 1.751 1.00 82.94 360 ILE A O 1
ATOM 2998 N N . LYS A 1 361 ? 7.166 13.809 0.451 1.00 83.69 361 LYS A N 1
ATOM 2999 C CA . LYS A 1 361 ? 6.115 13.576 -0.550 1.00 83.69 361 LYS A CA 1
ATOM 3000 C C . LYS A 1 361 ? 4.937 12.787 0.031 1.00 83.69 361 LYS A C 1
ATOM 3002 O O . LYS A 1 361 ? 3.786 13.053 -0.308 1.00 83.69 361 LYS A O 1
ATOM 3007 N N . LYS A 1 362 ? 5.203 11.820 0.918 1.00 88.06 362 LYS A N 1
ATOM 3008 C CA . LYS A 1 362 ? 4.148 11.075 1.627 1.00 88.06 362 LYS A CA 1
ATOM 3009 C C . LYS A 1 362 ? 3.313 11.987 2.518 1.00 88.06 362 LYS A C 1
ATOM 3011 O O . LYS A 1 362 ? 2.091 11.851 2.524 1.00 88.06 362 LYS A O 1
ATOM 3016 N N . MET A 1 363 ? 3.960 12.901 3.239 1.00 90.69 363 MET A N 1
ATOM 3017 C CA . MET A 1 363 ? 3.296 13.900 4.071 1.00 90.69 363 MET A CA 1
ATOM 3018 C C . MET A 1 363 ? 2.392 14.768 3.198 1.00 90.69 363 MET A C 1
ATOM 3020 O O . MET A 1 363 ? 1.190 14.771 3.415 1.00 90.69 363 MET A O 1
ATOM 3024 N N . ASN A 1 364 ? 2.919 15.365 2.125 1.00 92.50 364 ASN A N 1
ATOM 3025 C CA . ASN A 1 364 ? 2.145 16.230 1.228 1.00 92.50 364 ASN A CA 1
ATOM 3026 C C . ASN A 1 364 ? 0.908 15.539 0.627 1.00 92.50 364 ASN A C 1
ATOM 3028 O O . ASN A 1 364 ? -0.177 16.125 0.588 1.00 92.50 364 ASN A O 1
ATOM 3032 N N . ILE A 1 365 ? 1.032 14.278 0.195 1.00 94.25 365 ILE A N 1
ATOM 3033 C CA . ILE A 1 365 ? -0.118 13.493 -0.284 1.00 94.25 365 ILE A CA 1
ATOM 3034 C C . ILE A 1 365 ? -1.118 13.248 0.843 1.00 94.25 365 ILE A C 1
ATOM 3036 O O . ILE A 1 365 ? -2.313 13.442 0.642 1.00 94.25 365 ILE A O 1
ATOM 3040 N N . SER A 1 366 ? -0.649 12.832 2.019 1.00 94.56 366 SER A N 1
ATOM 3041 C CA . SER A 1 366 ? -1.523 12.545 3.161 1.00 94.56 366 SER A CA 1
ATOM 3042 C C . SER A 1 366 ? -2.278 13.799 3.603 1.00 94.56 366 SER A C 1
ATOM 3044 O O . SER A 1 366 ? -3.489 13.750 3.797 1.00 94.56 366 SER A O 1
ATOM 3046 N N . THR A 1 367 ? -1.590 14.941 3.661 1.00 94.75 367 THR A N 1
ATOM 3047 C CA . THR A 1 367 ? -2.171 16.262 3.908 1.00 94.75 367 THR A CA 1
ATOM 3048 C C . THR A 1 367 ? -3.212 16.614 2.846 1.00 94.75 367 THR A C 1
ATOM 3050 O O . THR A 1 367 ? -4.305 17.052 3.190 1.00 94.75 367 THR A O 1
ATOM 3053 N N . THR A 1 368 ? -2.933 16.347 1.566 1.00 96.19 368 THR A N 1
ATOM 3054 C CA . THR A 1 368 ? -3.892 16.583 0.473 1.00 96.19 368 THR A CA 1
ATOM 3055 C C . THR A 1 368 ? -5.151 15.725 0.621 1.00 96.19 368 THR A C 1
ATOM 3057 O O . THR A 1 368 ? -6.261 16.226 0.452 1.00 96.19 368 THR A O 1
ATOM 3060 N N . VAL A 1 369 ? -5.008 14.439 0.952 1.00 95.88 369 VAL A N 1
ATOM 3061 C CA . VAL A 1 369 ? -6.151 13.541 1.190 1.00 95.88 369 VAL A CA 1
ATOM 3062 C C . VAL A 1 369 ? -6.948 13.997 2.419 1.00 95.88 369 VAL A C 1
ATOM 3064 O O . VAL A 1 369 ? -8.176 14.044 2.366 1.00 95.88 369 VAL A O 1
ATOM 3067 N N . LEU A 1 370 ? -6.281 14.419 3.498 1.00 95.50 370 LEU A N 1
ATOM 3068 C CA . LEU A 1 370 ? -6.943 15.008 4.667 1.00 95.50 370 LEU A CA 1
ATOM 3069 C C . LEU A 1 370 ? -7.716 16.281 4.311 1.00 95.50 370 LEU A C 1
ATOM 3071 O O . LEU A 1 370 ? -8.864 16.426 4.723 1.00 95.50 370 LEU A O 1
ATOM 3075 N N . ASP A 1 371 ? -7.137 17.169 3.504 1.00 96.94 371 ASP A N 1
ATOM 3076 C CA . ASP A 1 371 ? -7.809 18.385 3.042 1.00 96.94 371 ASP A CA 1
ATOM 3077 C C . ASP A 1 371 ? -9.044 18.064 2.185 1.00 96.94 371 ASP A C 1
ATOM 3079 O O . ASP A 1 371 ? -10.071 18.736 2.305 1.00 96.94 371 ASP A O 1
ATOM 3083 N N . ARG A 1 372 ? -9.002 17.004 1.365 1.00 96.12 372 ARG A N 1
ATOM 3084 C CA . ARG A 1 372 ? -10.173 16.503 0.616 1.00 96.12 372 ARG A CA 1
ATOM 3085 C C . ARG A 1 372 ? -11.273 15.976 1.552 1.00 96.12 372 ARG A C 1
ATOM 3087 O O . ARG A 1 372 ? -12.448 16.281 1.345 1.00 96.12 372 ARG A O 1
ATOM 3094 N N . ILE A 1 373 ? -10.917 15.257 2.620 1.00 96.19 373 ILE A N 1
ATOM 3095 C CA . ILE A 1 373 ? -11.882 14.818 3.648 1.00 96.19 373 ILE A CA 1
ATOM 3096 C C . ILE A 1 373 ? -12.494 16.032 4.359 1.00 96.19 373 ILE A C 1
ATOM 3098 O O . ILE A 1 373 ? -13.707 16.112 4.514 1.00 96.19 373 ILE A O 1
ATOM 3102 N N . ILE A 1 374 ? -11.676 16.998 4.775 1.00 96.75 374 ILE A N 1
ATOM 3103 C CA . ILE A 1 374 ? -12.138 18.185 5.508 1.00 96.75 374 ILE A CA 1
ATOM 3104 C C . ILE A 1 374 ? -13.036 19.057 4.628 1.00 96.75 374 ILE A C 1
ATOM 3106 O O . ILE A 1 374 ? -14.118 19.448 5.054 1.00 96.75 374 ILE A O 1
ATOM 3110 N N . SER A 1 375 ? -12.622 19.338 3.393 1.00 96.25 375 SER A N 1
ATOM 3111 C CA . SER A 1 375 ? -13.385 20.187 2.466 1.00 96.25 375 SER A CA 1
ATOM 3112 C C . SER A 1 375 ? -14.721 19.576 2.038 1.00 96.25 375 SER A C 1
ATOM 3114 O O . SER A 1 375 ? -15.657 20.317 1.740 1.00 96.25 375 SER A O 1
ATOM 3116 N N . SER A 1 376 ? -14.835 18.246 2.059 1.00 93.94 376 SER A N 1
ATOM 3117 C CA . SER A 1 376 ? -16.098 17.530 1.850 1.00 93.94 376 SER A CA 1
ATOM 3118 C C . SER A 1 376 ? -16.914 17.331 3.133 1.00 93.94 376 SER A C 1
ATOM 3120 O O . SER A 1 376 ? -17.954 16.687 3.075 1.00 93.94 376 SER A O 1
ATOM 3122 N N . ASN A 1 377 ? -16.475 17.841 4.293 1.00 93.25 377 ASN A N 1
ATOM 3123 C CA . ASN A 1 377 ? -17.052 17.531 5.611 1.00 93.25 377 ASN A CA 1
ATOM 3124 C C . ASN A 1 377 ? -17.183 16.015 5.867 1.00 93.25 377 ASN A C 1
ATOM 3126 O O . ASN A 1 377 ? -18.142 15.558 6.487 1.00 93.25 377 ASN A O 1
ATOM 3130 N N . ALA A 1 378 ? -16.229 15.234 5.356 1.00 91.44 378 ALA A N 1
ATOM 3131 C CA . ALA A 1 378 ? -16.238 13.777 5.347 1.00 91.44 378 ALA A CA 1
ATOM 3132 C C . ALA A 1 378 ? -17.472 13.159 4.652 1.00 91.44 378 ALA A C 1
ATOM 3134 O O . ALA A 1 378 ? -17.907 12.070 5.017 1.00 91.44 378 ALA A O 1
ATOM 3135 N N . GLU A 1 379 ? -18.049 13.817 3.643 1.00 90.56 379 GLU A N 1
ATOM 3136 C CA . GLU A 1 379 ? -19.147 13.251 2.840 1.00 90.56 379 GLU A CA 1
ATOM 3137 C C . GLU A 1 379 ? -18.662 12.406 1.644 1.00 90.56 379 GLU A C 1
ATOM 3139 O O . GLU A 1 379 ? -19.475 11.887 0.880 1.00 90.56 379 GLU A O 1
ATOM 3144 N N . ASP A 1 380 ? -17.346 12.224 1.509 1.00 91.19 380 ASP A N 1
ATOM 3145 C CA . ASP A 1 380 ? -16.702 11.371 0.508 1.00 91.19 380 ASP A CA 1
ATOM 3146 C C . ASP A 1 380 ? -16.091 10.117 1.167 1.00 91.19 380 ASP A C 1
ATOM 3148 O O . ASP A 1 380 ? -15.003 10.151 1.751 1.00 91.19 380 ASP A O 1
ATOM 3152 N N . ALA A 1 381 ? -16.811 8.994 1.079 1.00 88.56 381 ALA A N 1
ATOM 3153 C CA . ALA A 1 381 ? -16.385 7.716 1.653 1.00 88.56 381 ALA A CA 1
ATOM 3154 C C . ALA A 1 381 ? -15.089 7.173 1.033 1.00 88.56 381 ALA A C 1
ATOM 3156 O O . ALA A 1 381 ? -14.317 6.506 1.727 1.00 88.56 381 ALA A O 1
ATOM 3157 N N . ASP A 1 382 ? -14.829 7.467 -0.243 1.00 90.50 382 ASP A N 1
ATOM 3158 C CA . ASP A 1 382 ? -13.647 6.964 -0.939 1.00 90.50 382 ASP A CA 1
ATOM 3159 C C . ASP A 1 382 ? -12.385 7.630 -0.381 1.00 90.50 382 ASP A C 1
ATOM 3161 O O . ASP A 1 382 ? -11.388 6.949 -0.129 1.00 90.50 382 ASP A O 1
ATOM 3165 N N . GLN A 1 383 ? -12.445 8.929 -0.064 1.00 93.56 383 GLN A N 1
ATOM 3166 C CA . GLN A 1 383 ? -11.329 9.637 0.576 1.00 93.56 383 GLN A CA 1
ATOM 3167 C C . GLN A 1 383 ? -11.094 9.168 2.022 1.00 93.56 383 GLN A C 1
ATOM 3169 O O . GLN A 1 383 ? -9.944 8.991 2.432 1.00 93.56 383 GLN A O 1
ATOM 3174 N N . ILE A 1 384 ? -12.158 8.898 2.791 1.00 94.06 384 ILE A N 1
ATOM 3175 C CA . ILE A 1 384 ? -12.057 8.345 4.158 1.00 94.06 384 ILE A CA 1
ATOM 3176 C C . ILE A 1 384 ? -11.365 6.973 4.138 1.00 94.06 384 ILE A C 1
ATOM 3178 O O . ILE A 1 384 ? -10.455 6.701 4.934 1.00 94.06 384 ILE A O 1
ATOM 3182 N N . ASN A 1 385 ? -11.775 6.110 3.208 1.00 91.38 385 ASN A N 1
ATOM 3183 C CA . ASN A 1 385 ? -11.189 4.787 3.030 1.00 91.38 385 ASN A CA 1
ATOM 3184 C C . ASN A 1 385 ? -9.733 4.867 2.572 1.00 91.38 385 ASN A C 1
ATOM 3186 O O . ASN A 1 385 ? -8.877 4.181 3.135 1.00 91.38 385 ASN A O 1
ATOM 3190 N N . LEU A 1 386 ? -9.432 5.744 1.613 1.00 93.94 386 LEU A N 1
ATOM 3191 C CA . LEU A 1 386 ? -8.072 5.987 1.150 1.00 93.94 386 LEU A CA 1
ATOM 3192 C C . LEU A 1 386 ? -7.151 6.393 2.306 1.00 93.94 386 LEU A C 1
ATOM 3194 O O . LEU A 1 386 ? -6.087 5.798 2.483 1.00 93.94 386 LEU A O 1
ATOM 3198 N N . MET A 1 387 ? -7.565 7.356 3.132 1.00 95.19 387 MET A N 1
ATOM 3199 C CA . MET A 1 387 ? -6.746 7.798 4.261 1.00 95.19 387 MET A CA 1
ATOM 3200 C C . MET A 1 387 ? -6.548 6.687 5.300 1.00 95.19 387 MET A C 1
ATOM 3202 O O . MET A 1 387 ? -5.452 6.527 5.839 1.00 95.19 387 MET A O 1
ATOM 3206 N N . SER A 1 388 ? -7.573 5.867 5.542 1.00 92.44 388 SER A N 1
ATOM 3207 C CA . SER A 1 388 ? -7.466 4.699 6.426 1.00 92.44 388 SER A CA 1
ATOM 3208 C C . SER A 1 388 ? -6.427 3.689 5.924 1.00 92.44 388 SER A C 1
ATOM 3210 O O . SER A 1 388 ? -5.617 3.187 6.707 1.00 92.44 388 SER A O 1
ATOM 3212 N N . GLU A 1 389 ? -6.399 3.419 4.615 1.00 89.75 389 GLU A N 1
ATOM 3213 C CA . GLU A 1 389 ? -5.391 2.551 3.996 1.00 89.75 389 GLU A CA 1
ATOM 3214 C C . GLU A 1 389 ? -3.989 3.172 4.045 1.00 89.75 389 GLU A C 1
ATOM 3216 O O . GLU A 1 389 ? -3.026 2.472 4.367 1.00 89.75 389 GLU A O 1
ATOM 3221 N N . ILE A 1 390 ? -3.853 4.483 3.808 1.00 91.50 390 ILE A N 1
ATOM 3222 C CA . ILE A 1 390 ? -2.572 5.192 3.965 1.00 91.50 390 ILE A CA 1
ATOM 3223 C C . ILE A 1 390 ? -2.044 5.004 5.390 1.00 91.50 390 ILE A C 1
ATOM 3225 O O . ILE A 1 390 ? -0.897 4.579 5.561 1.00 91.50 390 ILE A O 1
ATOM 3229 N N . ILE A 1 391 ? -2.876 5.236 6.409 1.00 90.44 391 ILE A N 1
ATOM 3230 C CA . ILE A 1 391 ? -2.478 5.088 7.813 1.00 90.44 391 ILE A CA 1
ATOM 3231 C C . ILE A 1 391 ? -2.084 3.639 8.116 1.00 90.44 391 ILE A C 1
ATOM 3233 O O . ILE A 1 391 ? -0.990 3.379 8.618 1.00 90.44 391 ILE A O 1
ATOM 3237 N N . GLY A 1 392 ? -2.933 2.677 7.746 1.00 81.50 392 GLY A N 1
ATOM 3238 C CA . GLY A 1 392 ? -2.719 1.260 8.045 1.00 81.50 392 GLY A CA 1
ATOM 3239 C C . GLY A 1 392 ? -1.517 0.628 7.332 1.00 81.50 392 GLY A C 1
ATOM 3240 O O . GLY A 1 392 ? -1.027 -0.422 7.759 1.00 81.50 392 GLY A O 1
ATOM 3241 N N . LYS A 1 393 ? -1.028 1.232 6.242 1.00 78.12 393 LYS A N 1
ATOM 3242 C CA . LYS A 1 393 ? 0.058 0.692 5.405 1.00 78.12 393 LYS A CA 1
ATOM 3243 C C . LYS A 1 393 ? 1.373 1.465 5.522 1.00 78.12 393 LYS A C 1
ATOM 3245 O O . LYS A 1 393 ? 2.354 1.067 4.878 1.00 78.12 393 LYS A O 1
ATOM 3250 N N . THR A 1 394 ? 1.427 2.518 6.333 1.00 77.06 394 THR A N 1
ATOM 3251 C CA . THR A 1 394 ? 2.608 3.379 6.476 1.00 77.06 394 THR A CA 1
ATOM 3252 C C . THR A 1 394 ? 3.330 3.113 7.787 1.00 77.06 394 THR A C 1
ATOM 3254 O O . THR A 1 394 ? 2.758 3.185 8.870 1.00 77.06 394 THR A O 1
ATOM 3257 N N . LYS A 1 395 ? 4.626 2.797 7.695 1.00 73.38 395 LYS A N 1
ATOM 3258 C CA . LYS A 1 395 ? 5.486 2.701 8.880 1.00 73.38 395 LYS A CA 1
ATOM 3259 C C . LYS A 1 395 ? 5.773 4.105 9.404 1.00 73.38 395 LYS A C 1
ATOM 3261 O O . LYS A 1 395 ? 5.992 4.998 8.596 1.00 73.38 395 LYS A O 1
ATOM 3266 N N . ASN A 1 396 ? 5.815 4.266 10.725 1.00 76.19 396 ASN A N 1
ATOM 3267 C CA . ASN A 1 396 ? 6.063 5.551 11.394 1.00 76.19 396 ASN A CA 1
ATOM 3268 C C . ASN A 1 396 ? 5.054 6.648 11.007 1.00 76.19 396 ASN A C 1
ATOM 3270 O O . ASN A 1 396 ? 5.395 7.827 10.975 1.00 76.19 396 ASN A O 1
ATOM 3274 N N . ILE A 1 397 ? 3.805 6.262 10.721 1.00 81.81 397 ILE A N 1
ATOM 3275 C CA . ILE A 1 397 ? 2.738 7.200 10.354 1.00 81.81 397 ILE A CA 1
ATOM 3276 C C . ILE A 1 397 ? 2.525 8.299 11.408 1.00 81.81 397 ILE A C 1
ATOM 3278 O O . ILE A 1 397 ? 2.215 9.425 11.038 1.00 81.81 397 ILE A O 1
ATOM 3282 N N . CYS A 1 398 ? 2.764 8.007 12.693 1.00 81.50 398 CYS A N 1
ATOM 3283 C CA . CYS A 1 398 ? 2.679 9.004 13.760 1.00 81.50 398 CYS A CA 1
ATOM 3284 C C . CYS A 1 398 ? 3.638 10.172 13.524 1.00 81.50 398 CYS A C 1
ATOM 3286 O O . CYS A 1 398 ? 3.212 11.316 13.533 1.00 81.50 398 CYS A O 1
ATOM 3288 N N . THR A 1 399 ? 4.905 9.884 13.219 1.00 82.88 399 THR A N 1
ATOM 3289 C CA . THR A 1 399 ? 5.908 10.913 12.912 1.00 82.88 399 THR A CA 1
ATOM 3290 C C . THR A 1 399 ? 5.571 11.666 11.628 1.00 82.88 399 THR A C 1
ATOM 3292 O O . THR A 1 399 ? 5.817 12.862 11.536 1.00 82.88 399 THR A O 1
ATOM 3295 N N . LEU A 1 400 ? 4.998 10.975 10.636 1.00 83.00 400 LEU A N 1
ATOM 3296 C CA . LEU A 1 400 ? 4.641 11.581 9.354 1.00 83.00 400 LEU A CA 1
ATOM 3297 C C . LEU A 1 400 ? 3.514 12.617 9.481 1.00 83.00 400 LEU A C 1
ATOM 3299 O O . LEU A 1 400 ? 3.502 13.587 8.732 1.00 83.00 400 LEU A O 1
ATOM 3303 N N . LEU A 1 401 ? 2.557 12.387 10.384 1.00 87.31 401 LEU A N 1
ATOM 3304 C CA . LEU A 1 401 ? 1.350 13.209 10.523 1.00 87.31 401 LEU A CA 1
ATOM 3305 C C . LEU A 1 401 ? 1.328 14.072 11.789 1.00 87.31 401 LEU A C 1
ATOM 3307 O O . LEU A 1 401 ? 0.312 14.703 12.069 1.00 87.31 401 LEU A O 1
ATOM 3311 N N . ASP A 1 402 ? 2.432 14.133 12.532 1.00 84.31 402 ASP A N 1
ATOM 3312 C CA . ASP A 1 402 ? 2.527 14.887 13.789 1.00 84.31 402 ASP A CA 1
ATOM 3313 C C . ASP A 1 402 ? 2.265 16.390 13.574 1.00 84.31 402 ASP A C 1
ATOM 3315 O O . ASP A 1 402 ? 1.593 17.048 14.363 1.00 84.31 402 ASP A O 1
ATOM 3319 N N . SER A 1 403 ? 2.701 16.938 12.434 1.00 86.31 403 SER A N 1
ATOM 3320 C CA . SER A 1 403 ? 2.421 18.330 12.053 1.00 86.31 403 SER A CA 1
ATOM 3321 C C . SER A 1 403 ? 0.983 18.579 11.586 1.00 86.31 403 SER A C 1
ATOM 3323 O O . SER A 1 403 ? 0.597 19.729 11.406 1.00 86.31 403 SER A O 1
ATOM 3325 N N . GLU A 1 404 ? 0.191 17.526 11.371 1.00 90.38 404 GLU A N 1
ATOM 3326 C CA . GLU A 1 404 ? -1.176 17.595 10.840 1.00 90.38 404 GLU A CA 1
ATOM 3327 C C . GLU A 1 404 ? -2.235 17.278 11.910 1.00 90.38 404 GLU A C 1
ATOM 3329 O O . GLU A 1 404 ? -3.402 17.061 11.576 1.00 90.38 404 GLU A O 1
ATOM 3334 N N . ILE A 1 405 ? -1.859 17.270 13.197 1.00 88.50 405 ILE A N 1
ATOM 3335 C CA . ILE A 1 405 ? -2.755 16.940 14.319 1.00 88.50 405 ILE A CA 1
ATOM 3336 C C . ILE A 1 405 ? -4.072 17.718 14.246 1.00 88.50 405 ILE A C 1
ATOM 3338 O O . ILE A 1 405 ? -5.133 17.103 14.323 1.00 88.50 405 ILE A O 1
ATOM 3342 N N . ASP A 1 406 ? -4.043 19.033 14.016 1.00 90.62 406 ASP A N 1
ATOM 3343 C CA . ASP A 1 406 ? -5.265 19.848 13.953 1.00 90.62 406 ASP A CA 1
ATOM 3344 C C . ASP A 1 406 ? -6.213 19.396 12.830 1.00 90.62 406 ASP A C 1
ATOM 3346 O O . ASP A 1 406 ? -7.429 19.306 13.027 1.00 90.62 406 ASP A O 1
ATOM 3350 N N . LYS A 1 407 ? -5.672 19.027 11.663 1.00 93.06 407 LYS A N 1
ATOM 3351 C CA . LYS A 1 407 ? -6.466 18.482 10.550 1.00 93.06 407 LYS A CA 1
ATOM 3352 C C . LYS A 1 407 ? -7.048 17.120 10.898 1.00 93.06 407 LYS A C 1
ATOM 3354 O O . LYS A 1 407 ? -8.208 16.837 10.577 1.00 93.06 407 LYS A O 1
ATOM 3359 N N . LEU A 1 408 ? -6.277 16.283 11.589 1.00 92.56 408 LEU A N 1
ATOM 3360 C CA . LEU A 1 408 ? -6.777 15.012 12.097 1.00 92.56 408 LEU A CA 1
ATOM 3361 C C . LEU A 1 408 ? -7.899 15.227 13.123 1.00 92.56 408 LEU A C 1
ATOM 3363 O O . LEU A 1 408 ? -8.899 14.513 13.064 1.00 92.56 408 LEU A O 1
ATOM 3367 N N . LYS A 1 409 ? -7.809 16.238 14.005 1.00 92.00 409 LYS A N 1
ATOM 3368 C CA . LYS A 1 409 ? -8.879 16.561 14.968 1.00 92.00 409 LYS A CA 1
ATOM 3369 C C . LYS A 1 409 ? -10.182 16.964 14.259 1.00 92.00 409 LYS A C 1
ATOM 3371 O O . LYS A 1 409 ? -11.263 16.479 14.607 1.00 92.00 409 LYS A O 1
ATOM 3376 N N . ILE A 1 410 ? -10.083 17.793 13.216 1.00 94.06 410 ILE A N 1
ATOM 3377 C CA . ILE A 1 410 ? -11.237 18.251 12.422 1.00 94.06 410 ILE A CA 1
ATOM 3378 C C . ILE A 1 410 ? -11.885 17.084 11.662 1.00 94.06 410 ILE A C 1
ATOM 3380 O O . ILE A 1 410 ? -13.087 16.847 11.782 1.00 94.06 410 ILE A O 1
ATOM 3384 N N . SER A 1 411 ? -11.097 16.313 10.912 1.00 95.25 411 SER A N 1
ATOM 3385 C CA . SER A 1 411 ? -11.599 15.161 10.142 1.00 95.25 411 SER A CA 1
ATOM 3386 C C . SER A 1 411 ? -12.176 14.052 11.034 1.00 95.25 411 SER A C 1
ATOM 3388 O O . SER A 1 411 ? -13.193 13.449 10.684 1.00 95.25 411 SER A O 1
ATOM 3390 N N . THR A 1 412 ? -11.598 13.839 12.220 1.00 94.38 412 THR A N 1
ATOM 3391 C CA . THR A 1 412 ? -12.149 12.968 13.271 1.00 94.38 412 THR A CA 1
ATOM 3392 C C . THR A 1 412 ? -13.535 13.436 13.705 1.00 94.38 412 THR A C 1
ATOM 3394 O O . THR A 1 412 ? -14.459 12.625 13.751 1.00 94.38 412 THR A O 1
ATOM 3397 N N . SER A 1 413 ? -13.702 14.736 13.973 1.00 94.31 413 SER A N 1
ATOM 3398 C CA . SER A 1 413 ? -14.999 15.315 14.350 1.00 94.31 413 SER A CA 1
ATOM 3399 C C . SER A 1 413 ? -16.058 15.050 13.277 1.00 94.31 413 SER A C 1
ATOM 3401 O O . SER A 1 413 ? -17.139 14.556 13.591 1.00 94.31 413 SER A O 1
ATOM 3403 N N . TYR A 1 414 ? -15.734 15.281 12.000 1.00 95.75 414 TYR A N 1
ATOM 3404 C CA . TYR A 1 414 ? -16.659 15.001 10.896 1.00 95.75 414 TYR A CA 1
ATOM 3405 C C . TYR A 1 414 ? -17.007 13.512 10.767 1.00 95.75 414 TYR A C 1
ATOM 3407 O O . TYR A 1 414 ? -18.177 13.162 10.609 1.00 95.75 414 TYR A O 1
ATOM 3415 N N . CYS A 1 415 ? -16.026 12.615 10.897 1.00 94.62 415 CYS A N 1
ATOM 3416 C CA . CYS A 1 415 ? -16.278 11.172 10.868 1.00 94.62 415 CYS A CA 1
ATOM 3417 C C . CYS A 1 415 ? -17.137 10.704 12.054 1.00 94.62 415 CYS A C 1
ATOM 3419 O O . CYS A 1 415 ? -17.960 9.798 11.909 1.00 94.62 415 CYS A O 1
ATOM 3421 N N . PHE A 1 416 ? -16.988 11.323 13.225 1.00 92.75 416 PHE A N 1
ATOM 3422 C CA . PHE A 1 416 ? -17.845 11.032 14.368 1.00 92.75 416 PHE A CA 1
ATOM 3423 C C . PHE A 1 416 ? -19.277 11.549 14.151 1.00 92.75 416 PHE A C 1
ATOM 3425 O O . PHE A 1 416 ? -20.237 10.822 14.404 1.00 92.75 416 PHE A O 1
ATOM 3432 N N . GLU A 1 417 ? -19.448 12.743 13.580 1.00 93.38 417 GLU A N 1
ATOM 3433 C CA . GLU A 1 417 ? -20.767 13.262 13.188 1.00 93.38 417 GLU A CA 1
ATOM 3434 C C . GLU A 1 417 ? -21.460 12.388 12.131 1.00 93.38 417 GLU A C 1
ATOM 3436 O O . GLU A 1 417 ? -22.673 12.171 12.192 1.00 93.38 417 GLU A O 1
ATOM 3441 N N . ASN A 1 418 ? -20.714 11.814 11.187 1.00 92.62 418 ASN A N 1
ATOM 3442 C CA . ASN A 1 418 ? -21.246 10.834 10.238 1.00 92.62 418 ASN A CA 1
ATOM 3443 C C . ASN A 1 418 ? -21.870 9.624 10.944 1.00 92.62 418 ASN A C 1
ATOM 3445 O O . ASN A 1 418 ? -23.010 9.255 10.653 1.00 92.62 418 ASN A O 1
ATOM 3449 N N . ILE A 1 419 ? -21.171 9.065 11.934 1.00 90.38 419 ILE A N 1
ATOM 3450 C CA . ILE A 1 419 ? -21.662 7.950 12.752 1.00 90.38 419 ILE A CA 1
ATOM 3451 C C . ILE A 1 419 ? -22.970 8.305 13.471 1.00 90.38 419 ILE A C 1
ATOM 3453 O O . ILE A 1 419 ? -23.905 7.495 13.462 1.00 90.38 419 ILE A O 1
ATOM 3457 N N . LYS A 1 420 ? -23.050 9.499 14.076 1.00 89.38 420 LYS A N 1
ATOM 3458 C CA . LYS A 1 420 ? -24.251 9.971 14.792 1.00 89.38 420 LYS A CA 1
ATOM 3459 C C . LYS A 1 420 ? -25.463 10.075 13.877 1.00 89.38 420 LYS A C 1
ATOM 3461 O O . LYS A 1 420 ? -26.577 9.730 14.273 1.00 89.38 420 LYS A O 1
ATOM 3466 N N . ASN A 1 421 ? -25.221 10.522 12.648 1.00 90.12 421 ASN A N 1
ATOM 3467 C CA . ASN A 1 421 ? -26.237 10.761 11.631 1.00 90.12 421 ASN A CA 1
ATOM 3468 C C . ASN A 1 421 ? -26.504 9.536 10.730 1.00 90.12 421 ASN A C 1
ATOM 3470 O O . ASN A 1 421 ? -27.182 9.671 9.715 1.00 90.12 421 ASN A O 1
ATOM 3474 N N . ASP A 1 422 ? -25.980 8.353 11.080 1.00 87.81 422 ASP A N 1
ATOM 3475 C CA . ASP A 1 422 ? -26.104 7.093 10.323 1.00 87.81 422 ASP A CA 1
ATOM 3476 C C . ASP A 1 422 ? -25.600 7.169 8.860 1.00 87.81 422 ASP A C 1
ATOM 3478 O O . ASP A 1 422 ? -26.087 6.471 7.966 1.00 87.81 422 ASP A O 1
ATOM 3482 N N . ARG A 1 423 ? -24.577 7.997 8.605 1.00 89.62 423 ARG A N 1
ATOM 3483 C CA . ARG A 1 423 ? -23.914 8.165 7.298 1.00 89.62 423 ARG A CA 1
ATOM 3484 C C . ARG A 1 423 ? -22.510 7.571 7.328 1.00 89.62 423 ARG A C 1
ATOM 3486 O O . ARG A 1 423 ? -21.831 7.683 8.338 1.00 89.62 423 ARG A O 1
ATOM 3493 N N . PHE A 1 424 ? -22.096 6.903 6.245 1.00 89.31 424 PHE A N 1
ATOM 3494 C CA . PHE A 1 424 ? -20.737 6.341 6.065 1.00 89.31 424 PHE A CA 1
ATOM 3495 C C . PHE A 1 424 ? -20.177 5.599 7.293 1.00 89.31 424 PHE A C 1
ATOM 3497 O O . PHE A 1 424 ? -18.985 5.614 7.581 1.00 89.31 424 PHE A O 1
ATOM 3504 N N . VAL A 1 425 ? -21.068 4.946 8.046 1.00 87.69 425 VAL A N 1
ATOM 3505 C CA . VAL A 1 425 ? -20.796 4.449 9.401 1.00 87.69 425 VAL A CA 1
ATOM 3506 C C . VAL A 1 425 ? -19.600 3.498 9.428 1.00 87.69 425 VAL A C 1
ATOM 3508 O O . VAL A 1 425 ? -18.767 3.575 10.327 1.00 87.69 425 VAL A O 1
ATOM 3511 N N . ALA A 1 426 ? -19.508 2.599 8.446 1.00 87.75 426 ALA A N 1
ATOM 3512 C CA . ALA A 1 426 ? -18.423 1.630 8.352 1.00 87.75 426 ALA A CA 1
ATOM 3513 C C . ALA A 1 426 ? -17.074 2.321 8.107 1.00 87.75 426 ALA A C 1
ATOM 3515 O O . ALA A 1 426 ? -16.136 2.110 8.875 1.00 87.75 426 ALA A O 1
ATOM 3516 N N . ASP A 1 427 ? -17.016 3.175 7.086 1.00 91.62 427 ASP A N 1
ATOM 3517 C CA . ASP A 1 427 ? -15.810 3.864 6.622 1.00 91.62 427 ASP A CA 1
ATOM 3518 C C . ASP A 1 427 ? -15.286 4.817 7.703 1.00 91.62 427 ASP A C 1
ATOM 3520 O O . ASP A 1 427 ? -14.129 4.729 8.114 1.00 91.62 427 ASP A O 1
ATOM 3524 N N . SER A 1 428 ? -16.172 5.638 8.283 1.00 93.75 428 SER A N 1
ATOM 3525 C CA . SER A 1 428 ? -15.836 6.527 9.398 1.00 93.75 428 SER A CA 1
ATOM 3526 C C . SER A 1 428 ? -15.328 5.757 10.618 1.00 93.75 428 SER A C 1
ATOM 3528 O O . SER A 1 428 ? -14.376 6.186 11.259 1.00 93.75 428 SER A O 1
ATOM 3530 N N . THR A 1 429 ? -15.883 4.584 10.928 1.00 90.62 429 THR A N 1
ATOM 3531 C CA . THR A 1 429 ? -15.403 3.780 12.065 1.00 90.62 429 THR A CA 1
ATOM 3532 C C . THR A 1 429 ? -14.024 3.166 11.810 1.00 90.62 429 THR A C 1
ATOM 3534 O O . THR A 1 429 ? -13.194 3.108 12.719 1.00 90.62 429 THR A O 1
ATOM 3537 N N . ILE A 1 430 ? -13.754 2.712 10.580 1.00 91.12 430 ILE A N 1
ATOM 3538 C CA . ILE A 1 430 ? -12.426 2.219 10.177 1.00 91.12 430 ILE A CA 1
ATOM 3539 C C . ILE A 1 430 ? -11.398 3.351 10.267 1.00 91.12 430 ILE A C 1
ATOM 3541 O O . ILE A 1 430 ? -10.297 3.142 10.789 1.00 91.12 430 ILE A O 1
ATOM 3545 N N . TYR A 1 431 ? -11.776 4.547 9.823 1.00 93.62 431 TYR A N 1
ATOM 3546 C CA . TYR A 1 431 ? -10.942 5.736 9.901 1.00 93.62 431 TYR A CA 1
ATOM 3547 C C . TYR A 1 431 ? -10.621 6.119 11.342 1.00 93.62 431 TYR A C 1
ATOM 3549 O O . TYR A 1 431 ? -9.447 6.177 11.698 1.00 93.62 431 TYR A O 1
ATOM 3557 N N . LEU A 1 432 ? -11.631 6.262 12.206 1.00 92.00 432 LEU A N 1
ATOM 3558 C CA . LEU A 1 432 ? -11.425 6.586 13.622 1.00 92.00 432 LEU A CA 1
ATOM 3559 C C . LEU A 1 432 ? -10.528 5.559 14.325 1.00 92.00 432 LEU A C 1
ATOM 3561 O O . LEU A 1 432 ? -9.641 5.925 15.093 1.00 92.00 432 LEU A O 1
ATOM 3565 N N . ARG A 1 433 ? -10.687 4.268 14.009 1.00 90.12 433 ARG A N 1
ATOM 3566 C CA . ARG A 1 433 ? -9.794 3.218 14.514 1.00 90.12 433 ARG A CA 1
ATOM 3567 C C . ARG A 1 433 ? -8.357 3.378 14.021 1.00 90.12 433 ARG A C 1
ATOM 3569 O O . ARG A 1 433 ? -7.430 3.083 14.769 1.00 90.12 433 ARG A O 1
ATOM 3576 N N . SER A 1 434 ? -8.165 3.791 12.774 1.00 90.06 434 SER A N 1
ATOM 3577 C CA . SER A 1 434 ? -6.834 4.032 12.209 1.00 90.06 434 SER A CA 1
ATOM 3578 C C . SER A 1 434 ? -6.183 5.238 12.888 1.00 90.06 434 SER A C 1
ATOM 3580 O O . SER A 1 434 ? -5.042 5.157 13.333 1.00 90.06 434 SER A O 1
ATOM 3582 N N . ILE A 1 435 ? -6.949 6.309 13.081 1.00 89.88 435 ILE A N 1
ATOM 3583 C CA . ILE A 1 435 ? -6.540 7.517 13.798 1.00 89.88 435 ILE A CA 1
ATOM 3584 C C . ILE A 1 435 ? -6.166 7.231 15.254 1.00 89.88 435 ILE A C 1
ATOM 3586 O O . ILE A 1 435 ? -5.164 7.744 15.747 1.00 89.88 435 ILE A O 1
ATOM 3590 N N . PHE A 1 436 ? -6.896 6.337 15.919 1.00 86.88 436 PHE A N 1
ATOM 3591 C CA . PHE A 1 436 ? -6.592 5.905 17.283 1.00 86.88 436 PHE A CA 1
ATOM 3592 C C . PHE A 1 436 ? -5.188 5.305 17.449 1.00 86.88 436 PHE A C 1
ATOM 3594 O O . PHE A 1 436 ? -4.631 5.330 18.543 1.00 86.88 436 PHE A O 1
ATOM 3601 N N . THR A 1 437 ? -4.594 4.773 16.373 1.00 81.19 437 THR A N 1
ATOM 3602 C CA . THR A 1 437 ? -3.205 4.282 16.401 1.00 81.19 437 THR A CA 1
ATOM 3603 C C . THR A 1 437 ? -2.164 5.402 16.371 1.00 81.19 437 THR A C 1
ATOM 3605 O O . THR A 1 437 ? -1.004 5.145 16.683 1.00 81.19 437 THR A O 1
ATOM 3608 N N . ILE A 1 438 ? -2.572 6.624 16.011 1.00 81.19 438 ILE A N 1
ATOM 3609 C CA . ILE A 1 438 ? -1.706 7.795 15.868 1.00 81.19 438 ILE A CA 1
ATOM 3610 C C . ILE A 1 438 ? -1.703 8.628 17.150 1.00 81.19 438 ILE A C 1
ATOM 3612 O O . ILE A 1 438 ? -0.640 8.803 17.738 1.00 81.19 438 ILE A O 1
ATOM 3616 N N . PHE A 1 439 ? -2.868 9.100 17.604 1.00 81.81 439 PHE A N 1
ATOM 3617 C CA . PHE A 1 439 ? -2.999 9.922 18.814 1.00 81.81 439 PHE A CA 1
ATOM 3618 C C . PHE A 1 439 ? -4.104 9.372 19.717 1.00 81.81 439 PHE A C 1
ATOM 3620 O O . PHE A 1 439 ? -5.271 9.743 19.668 1.00 81.81 439 PHE A O 1
ATOM 3627 N N . LYS A 1 440 ? -3.737 8.403 20.552 1.00 77.50 440 LYS A N 1
ATOM 3628 C CA . LYS A 1 440 ? -4.694 7.719 21.421 1.00 77.50 440 LYS A CA 1
ATOM 3629 C C . LYS A 1 440 ? -5.373 8.667 22.422 1.00 77.50 440 LYS A C 1
ATOM 3631 O O . LYS A 1 440 ? -6.579 8.563 22.625 1.00 77.50 440 LYS A O 1
ATOM 3636 N N . GLU A 1 441 ? -4.593 9.529 23.072 1.00 73.94 441 GLU A N 1
ATOM 3637 C CA . GLU A 1 441 ? -5.064 10.374 24.177 1.00 73.94 441 GLU A CA 1
ATOM 3638 C C . GLU A 1 441 ? -5.905 11.550 23.668 1.00 73.94 441 GLU A C 1
ATOM 3640 O O . GLU A 1 441 ? -7.028 11.727 24.139 1.00 73.94 441 GLU A O 1
ATOM 3645 N N . ASP A 1 442 ? -5.449 12.271 22.634 1.00 75.81 442 ASP A N 1
ATOM 3646 C CA . ASP A 1 442 ? -6.211 13.406 22.094 1.00 75.81 442 ASP A CA 1
ATOM 3647 C C . ASP A 1 442 ? -7.511 12.984 21.390 1.00 75.81 442 ASP A C 1
ATOM 3649 O O . ASP A 1 442 ? -8.406 13.806 21.197 1.00 75.81 442 ASP A O 1
ATOM 3653 N N . LEU A 1 443 ? -7.663 11.706 21.010 1.00 79.50 443 LEU A N 1
ATOM 3654 C CA . LEU A 1 443 ? -8.901 11.237 20.387 1.00 79.50 443 LEU A CA 1
ATOM 3655 C C . LEU A 1 443 ? -10.100 11.388 21.332 1.00 79.50 443 LEU A C 1
ATOM 3657 O O . LEU A 1 443 ? -11.203 11.721 20.893 1.00 79.50 443 LEU A O 1
ATOM 3661 N N . PHE A 1 444 ? -9.882 11.170 22.629 1.00 78.81 444 PHE A N 1
ATOM 3662 C CA . PHE A 1 444 ? -10.926 11.275 23.646 1.00 78.81 444 PHE A CA 1
ATOM 3663 C C . PHE A 1 444 ? -11.263 12.724 24.021 1.00 78.81 444 PHE A C 1
ATOM 3665 O O . PHE A 1 444 ? -12.281 12.954 24.668 1.00 78.81 444 PHE A O 1
ATOM 3672 N N . GLU A 1 445 ? -10.475 13.709 23.577 1.00 79.44 445 GLU A N 1
ATOM 3673 C CA . GLU A 1 445 ? -10.866 15.125 23.644 1.00 79.44 445 GLU A CA 1
ATOM 3674 C C . GLU A 1 445 ? -11.921 15.483 22.586 1.00 79.44 445 GLU A C 1
ATOM 3676 O O . GLU A 1 445 ? -12.649 16.462 22.737 1.00 79.44 445 GLU A O 1
ATOM 3681 N N . ILE A 1 446 ? -11.989 14.704 21.502 1.00 83.94 446 ILE A N 1
ATOM 3682 C CA . ILE A 1 446 ? -12.846 14.972 20.339 1.00 83.94 446 ILE A CA 1
ATOM 3683 C C . ILE A 1 446 ? -14.112 14.118 20.388 1.00 83.94 446 ILE A C 1
ATOM 3685 O O . ILE A 1 446 ? -15.205 14.591 20.079 1.00 83.94 446 ILE A O 1
ATOM 3689 N N . ILE A 1 447 ? -13.962 12.841 20.741 1.00 84.69 447 ILE A N 1
ATOM 3690 C CA . ILE A 1 447 ? -15.066 11.885 20.777 1.00 84.69 447 ILE A CA 1
ATOM 3691 C C . ILE A 1 447 ? -15.647 11.826 22.189 1.00 84.69 447 ILE A C 1
ATOM 3693 O O . ILE A 1 447 ? -14.975 11.385 23.121 1.00 84.69 447 ILE A O 1
ATOM 3697 N N . ASP A 1 448 ? -16.932 12.160 22.330 1.00 86.88 448 ASP A N 1
ATOM 3698 C CA . ASP A 1 448 ? -17.678 11.828 23.546 1.00 86.88 448 ASP A CA 1
ATOM 3699 C C . ASP A 1 448 ? -17.853 10.305 23.622 1.00 86.88 448 ASP A C 1
ATOM 3701 O O . ASP A 1 448 ? -18.610 9.696 22.859 1.00 86.88 448 ASP A O 1
ATOM 3705 N N . LEU A 1 449 ? -17.137 9.682 24.561 1.00 86.50 449 LEU A N 1
ATOM 3706 C CA . LEU A 1 449 ? -17.183 8.241 24.781 1.00 86.50 449 LEU A CA 1
ATOM 3707 C C . LEU A 1 449 ? -18.589 7.741 25.124 1.00 86.50 449 LEU A C 1
ATOM 3709 O O . LEU A 1 449 ? -18.977 6.680 24.637 1.00 86.50 449 LEU A O 1
ATOM 3713 N N . ASN A 1 450 ? -19.373 8.483 25.909 1.00 88.69 450 ASN A N 1
ATOM 3714 C CA . ASN A 1 450 ? -20.741 8.075 26.231 1.00 88.69 450 ASN A CA 1
ATOM 3715 C C . ASN A 1 450 ? -21.598 8.038 24.968 1.00 88.69 450 ASN A C 1
ATOM 3717 O O . ASN A 1 450 ? -22.291 7.054 24.715 1.00 88.69 450 ASN A O 1
ATOM 3721 N N . GLU A 1 451 ? -21.501 9.076 24.144 1.00 89.69 451 GLU A N 1
ATOM 3722 C CA . GLU A 1 451 ? -22.220 9.145 22.876 1.00 89.69 451 GLU A CA 1
ATOM 3723 C C . GLU A 1 451 ? -21.735 8.069 21.887 1.00 89.69 451 GLU A C 1
ATOM 3725 O O . GLU A 1 451 ? -22.535 7.458 21.175 1.00 89.69 451 GLU A O 1
ATOM 3730 N N . PHE A 1 452 ? -20.436 7.767 21.863 1.00 88.00 452 PHE A N 1
ATOM 3731 C CA . PHE A 1 452 ? -19.881 6.688 21.047 1.00 88.00 452 PHE A CA 1
ATOM 3732 C C . PHE A 1 452 ? -20.415 5.309 21.468 1.00 88.00 452 PHE A C 1
ATOM 3734 O O . PHE A 1 452 ? -20.879 4.547 20.614 1.00 88.00 452 PHE A O 1
ATOM 3741 N N . PHE A 1 453 ? -20.416 4.994 22.768 1.00 88.12 453 PHE A N 1
ATOM 3742 C CA . PHE A 1 453 ? -20.992 3.751 23.292 1.00 88.12 453 PHE A CA 1
ATOM 3743 C C . PHE A 1 453 ? -22.506 3.675 23.054 1.00 88.12 453 PHE A C 1
ATOM 3745 O O . PHE A 1 453 ? -23.013 2.611 22.694 1.00 88.12 453 PHE A O 1
ATOM 3752 N N . GLU A 1 454 ? -23.230 4.791 23.170 1.00 89.12 454 GLU A N 1
ATOM 3753 C CA . GLU A 1 454 ? -24.656 4.853 22.843 1.00 89.12 454 GLU A CA 1
ATOM 3754 C C . GLU A 1 454 ? -24.909 4.515 21.364 1.00 89.12 454 GLU A C 1
ATOM 3756 O O . GLU A 1 454 ? -25.748 3.660 21.053 1.00 89.12 454 GLU A O 1
ATOM 3761 N N . ASN A 1 455 ? -24.140 5.112 20.449 1.00 85.44 455 ASN A N 1
ATOM 3762 C CA . ASN A 1 455 ? -24.206 4.812 19.018 1.00 85.44 455 ASN A CA 1
ATOM 3763 C C . ASN A 1 455 ? -23.849 3.352 18.723 1.00 85.44 455 ASN A C 1
ATOM 3765 O O . ASN A 1 455 ? -24.532 2.698 17.931 1.00 85.44 455 ASN A O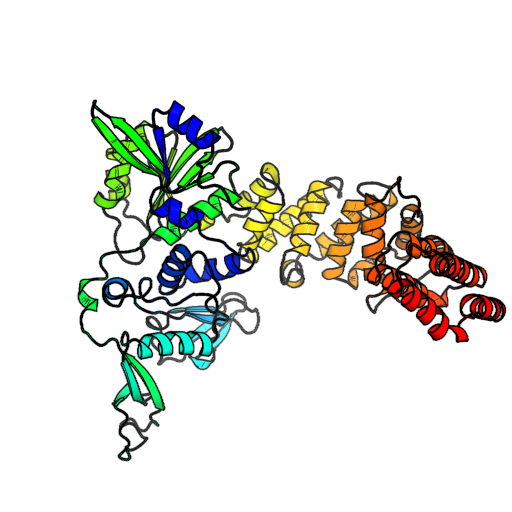 1
ATOM 3769 N N . ALA A 1 456 ? -22.845 2.796 19.404 1.00 80.62 456 ALA A N 1
ATOM 3770 C CA . ALA A 1 456 ? -22.487 1.389 19.270 1.00 80.62 456 ALA A CA 1
ATOM 3771 C C . ALA A 1 456 ? -23.681 0.462 19.555 1.00 80.62 456 ALA A C 1
ATOM 3773 O O . ALA A 1 456 ? -23.882 -0.522 18.839 1.00 80.62 456 ALA A O 1
ATOM 3774 N N . THR A 1 457 ? -24.541 0.806 20.521 1.00 78.88 457 THR A N 1
ATOM 3775 C CA . THR A 1 457 ? -25.751 0.023 20.821 1.00 78.88 457 THR A CA 1
ATOM 3776 C C . THR A 1 457 ? -26.735 -0.061 19.639 1.00 78.88 457 THR A C 1
ATOM 3778 O O . THR A 1 457 ? -27.577 -0.961 19.603 1.00 78.88 457 THR A O 1
ATOM 3781 N N . ARG A 1 458 ? -26.670 0.856 18.664 1.00 79.81 458 ARG A N 1
ATOM 3782 C CA . ARG A 1 458 ? -27.507 0.826 17.448 1.00 79.81 458 ARG A CA 1
ATOM 3783 C C . ARG A 1 458 ? -26.969 -0.159 16.411 1.00 79.81 458 ARG A C 1
ATOM 3785 O O . ARG A 1 458 ? -27.750 -0.793 15.708 1.00 79.81 458 ARG A O 1
ATOM 3792 N N . TYR A 1 459 ? -25.647 -0.310 16.337 1.00 79.88 459 TYR A N 1
ATOM 3793 C CA . TYR A 1 459 ? -24.972 -1.083 15.289 1.00 79.88 459 TYR A CA 1
ATOM 3794 C C . TYR A 1 459 ? -24.554 -2.495 15.728 1.00 79.88 459 TYR A C 1
ATOM 3796 O O . TYR A 1 459 ? -24.357 -3.375 14.888 1.00 79.88 459 TYR A O 1
ATOM 3804 N N . LEU A 1 460 ? -24.461 -2.752 17.034 1.00 76.69 460 LEU A N 1
ATOM 3805 C CA . LEU A 1 460 ? -24.159 -4.065 17.613 1.00 76.69 460 LEU A CA 1
ATOM 3806 C C . LEU A 1 460 ? -25.412 -4.954 17.708 1.00 76.69 460 LEU A C 1
ATOM 3808 O O . LEU A 1 460 ? -25.829 -5.363 18.787 1.00 76.69 460 LEU A O 1
ATOM 3812 N N . SER A 1 461 ? -26.029 -5.255 16.563 1.00 69.88 461 SER A N 1
ATOM 3813 C CA . SER A 1 461 ? -27.145 -6.208 16.487 1.00 69.88 461 SER A CA 1
ATOM 3814 C C . SER A 1 461 ? -26.637 -7.626 16.197 1.00 69.88 461 SER A C 1
ATOM 3816 O O . SER A 1 461 ? -25.836 -7.786 15.272 1.00 69.88 461 SER A O 1
ATOM 3818 N N . PRO A 1 462 ? -27.094 -8.671 16.913 1.00 65.38 462 PRO A N 1
ATOM 3819 C CA . PRO A 1 462 ? -26.725 -10.056 16.622 1.00 65.38 462 PRO A CA 1
ATOM 3820 C C . PRO A 1 462 ? -27.413 -10.636 15.376 1.00 65.38 462 PRO A C 1
ATOM 3822 O O . PRO A 1 462 ? -27.053 -11.723 14.933 1.00 65.38 462 PRO A O 1
ATOM 3825 N N . ILE A 1 463 ? -28.362 -9.915 14.769 1.00 62.72 463 ILE A N 1
ATOM 3826 C CA . ILE A 1 463 ? -29.096 -10.385 13.588 1.00 62.72 463 ILE A CA 1
ATOM 3827 C C . ILE A 1 463 ? -28.132 -10.462 12.379 1.00 62.72 463 ILE A C 1
ATOM 3829 O O . ILE A 1 463 ? -27.512 -9.451 12.028 1.00 62.72 463 ILE A O 1
ATOM 3833 N N . PRO A 1 464 ? -27.954 -11.635 11.733 1.00 53.59 464 PRO A N 1
ATOM 3834 C CA . PRO A 1 464 ? -26.926 -11.833 10.703 1.00 53.59 464 PRO A CA 1
ATOM 3835 C C . PRO A 1 464 ? -27.116 -11.001 9.427 1.00 53.59 464 PRO A C 1
ATOM 3837 O O . PRO A 1 464 ? -26.129 -10.566 8.838 1.00 53.59 464 PRO A O 1
ATOM 3840 N N . GLU A 1 465 ? -28.363 -10.764 9.012 1.00 51.38 465 GLU A N 1
ATOM 3841 C CA . GLU A 1 465 ? -28.695 -10.243 7.674 1.00 51.38 465 GLU A CA 1
ATOM 3842 C C . GLU A 1 465 ? -28.721 -8.707 7.578 1.00 51.38 465 GLU A C 1
ATOM 3844 O O . GLU A 1 465 ? -28.709 -8.160 6.477 1.00 51.38 465 GLU A O 1
ATOM 3849 N N . VAL A 1 466 ? -28.693 -7.986 8.707 1.00 51.16 466 VAL A N 1
ATOM 3850 C CA . VAL A 1 466 ? -28.764 -6.516 8.729 1.00 51.16 466 VAL A CA 1
ATOM 3851 C C . VAL A 1 466 ? -27.537 -5.943 9.435 1.00 51.16 466 VAL A C 1
ATOM 3853 O O . VAL A 1 466 ? -27.372 -6.074 10.644 1.00 51.16 466 VAL A O 1
ATOM 3856 N N . GLY A 1 467 ? -26.668 -5.274 8.674 1.00 64.81 467 GLY A N 1
ATOM 3857 C CA . GLY A 1 467 ? -25.648 -4.390 9.244 1.00 64.81 467 GLY A CA 1
ATOM 3858 C C . GLY A 1 467 ? -24.286 -5.010 9.565 1.00 64.81 467 GLY A C 1
ATOM 3859 O O . GLY A 1 467 ? -23.507 -4.350 10.247 1.00 64.81 467 GLY A O 1
ATOM 3860 N N . TYR A 1 468 ? -23.930 -6.198 9.050 1.00 72.94 468 TYR A N 1
ATOM 3861 C CA . TYR A 1 468 ? -22.581 -6.779 9.236 1.00 72.94 468 TYR A CA 1
ATOM 3862 C C . TYR A 1 468 ? -21.453 -5.784 8.903 1.00 72.94 468 TYR A C 1
ATOM 3864 O O . TYR A 1 468 ? -20.508 -5.631 9.680 1.00 72.94 468 TYR A O 1
ATOM 3872 N N . ASN A 1 469 ? -21.599 -5.048 7.794 1.00 74.94 469 ASN A N 1
ATOM 3873 C CA . ASN A 1 469 ? -20.621 -4.058 7.335 1.00 74.94 469 ASN A CA 1
ATOM 3874 C C . ASN A 1 469 ? -20.455 -2.874 8.301 1.00 74.94 469 ASN A C 1
ATOM 3876 O O . ASN A 1 469 ? -19.374 -2.306 8.355 1.00 74.94 469 ASN A O 1
ATOM 3880 N N . LYS A 1 470 ? -21.481 -2.532 9.096 1.00 79.38 470 LYS A N 1
ATOM 3881 C CA . LYS A 1 470 ? -21.407 -1.494 10.143 1.00 79.38 470 LYS A CA 1
ATOM 3882 C C . LYS A 1 470 ? -20.932 -2.081 11.480 1.00 79.38 470 LYS A C 1
ATOM 3884 O O . LYS A 1 470 ? -20.053 -1.528 12.134 1.00 79.38 470 LYS A O 1
ATOM 3889 N N . ARG A 1 471 ? -21.458 -3.251 11.857 1.00 81.62 471 ARG A N 1
ATOM 3890 C CA . ARG A 1 471 ? -21.162 -3.960 13.112 1.00 81.62 471 ARG A CA 1
ATOM 3891 C C . ARG A 1 471 ? -19.692 -4.336 13.250 1.00 81.62 471 ARG A C 1
ATOM 3893 O O . ARG A 1 471 ? -19.123 -4.197 14.331 1.00 81.62 471 ARG A O 1
ATOM 3900 N N . ARG A 1 472 ? -19.081 -4.853 12.180 1.00 83.00 472 ARG A N 1
ATOM 3901 C CA . ARG A 1 472 ? -17.705 -5.364 12.211 1.00 83.00 472 ARG A CA 1
ATOM 3902 C C . ARG A 1 472 ? -16.676 -4.268 12.514 1.00 83.00 472 ARG A C 1
ATOM 3904 O O . ARG A 1 472 ? -15.912 -4.464 13.460 1.00 83.00 472 ARG A O 1
ATOM 3911 N N . PRO A 1 473 ? -16.647 -3.131 11.796 1.00 82.75 473 PRO A N 1
ATOM 3912 C CA . PRO A 1 473 ? -15.799 -1.997 12.157 1.00 82.75 473 PRO A CA 1
ATOM 3913 C C . PRO A 1 473 ? -15.986 -1.537 13.603 1.00 82.75 473 PRO A C 1
ATOM 3915 O O . PRO A 1 473 ? -14.999 -1.407 14.326 1.00 82.75 473 PRO A O 1
ATOM 3918 N N . PHE A 1 474 ? -17.241 -1.384 14.044 1.00 85.38 474 PHE A N 1
ATOM 3919 C CA . PHE A 1 474 ? -17.573 -0.955 15.406 1.00 85.38 474 PHE A CA 1
ATOM 3920 C C . PHE A 1 474 ? -17.008 -1.885 16.466 1.00 85.38 474 PHE A C 1
ATOM 3922 O O . PHE A 1 474 ? -16.320 -1.435 17.376 1.00 85.38 474 PHE A O 1
ATOM 3929 N N . TYR A 1 475 ? -17.251 -3.187 16.317 1.00 84.81 475 TYR A N 1
ATOM 3930 C CA . TYR A 1 475 ? -16.745 -4.202 17.232 1.00 84.81 475 TYR A CA 1
ATOM 3931 C C . TYR A 1 475 ? -15.220 -4.112 17.392 1.00 84.81 475 TYR A C 1
ATOM 3933 O O . TYR A 1 475 ? -14.715 -4.057 18.512 1.00 84.81 475 TYR A O 1
ATOM 3941 N N . TYR A 1 476 ? -14.477 -4.041 16.283 1.00 84.38 476 TYR A N 1
ATOM 3942 C CA . TYR A 1 476 ? -13.017 -3.973 16.351 1.00 84.38 476 TYR A CA 1
ATOM 3943 C C . TYR A 1 476 ? -12.501 -2.663 16.936 1.00 84.38 476 TYR A C 1
ATOM 3945 O O . TYR A 1 476 ? -11.472 -2.680 17.612 1.00 84.38 476 TYR A O 1
ATOM 3953 N N . PHE A 1 477 ? -13.176 -1.542 16.677 1.00 87.25 477 PHE A N 1
ATOM 3954 C CA . PHE A 1 477 ? -12.772 -0.269 17.256 1.00 87.25 477 PHE A CA 1
ATOM 3955 C C . PHE A 1 477 ? -13.052 -0.222 18.764 1.00 87.25 477 PHE A C 1
ATOM 3957 O O . PHE A 1 477 ? -12.169 0.146 19.529 1.00 87.25 477 PHE A O 1
ATOM 3964 N N . LEU A 1 478 ? -14.211 -0.712 19.210 1.00 86.69 478 LEU A N 1
ATOM 3965 C CA . LEU A 1 478 ? -14.556 -0.826 20.632 1.00 86.69 478 LEU A CA 1
ATOM 3966 C C . LEU A 1 478 ? -13.562 -1.689 21.404 1.00 86.69 478 LEU A C 1
ATOM 3968 O O . LEU A 1 478 ? -13.055 -1.263 22.438 1.00 86.69 478 LEU A O 1
ATOM 3972 N N . CYS A 1 479 ? -13.246 -2.882 20.890 1.00 83.50 479 CYS A N 1
ATOM 3973 C CA . CYS A 1 479 ? -12.240 -3.736 21.514 1.00 83.50 479 CYS A CA 1
ATOM 3974 C C . CYS A 1 479 ? -10.876 -3.039 21.585 1.00 83.50 479 CYS A C 1
ATOM 3976 O O . CYS A 1 479 ? -10.165 -3.216 22.568 1.00 83.50 479 CYS A O 1
ATOM 3978 N N . ALA A 1 480 ? -10.507 -2.245 20.572 1.00 83.50 480 ALA A N 1
ATOM 3979 C CA . ALA A 1 480 ? -9.267 -1.476 20.602 1.00 83.50 480 ALA A CA 1
ATOM 3980 C C . ALA A 1 480 ? -9.302 -0.383 21.681 1.00 83.50 480 ALA A C 1
ATOM 3982 O O . ALA A 1 480 ? -8.339 -0.271 22.430 1.00 83.50 480 ALA A O 1
ATOM 3983 N N . ILE A 1 481 ? -10.400 0.371 21.800 1.00 84.81 481 ILE A N 1
ATOM 3984 C CA . ILE A 1 481 ? -10.555 1.429 22.806 1.00 84.81 481 ILE A CA 1
ATOM 3985 C C . ILE A 1 481 ? -10.474 0.837 24.219 1.00 84.81 481 ILE A C 1
ATOM 3987 O O . ILE A 1 481 ? -9.611 1.242 24.994 1.00 84.81 481 ILE A O 1
ATOM 3991 N N . VAL A 1 482 ? -11.292 -0.171 24.532 1.00 80.06 482 VAL A N 1
ATOM 3992 C CA . VAL A 1 482 ? -11.403 -0.729 25.893 1.00 80.06 482 VAL A CA 1
ATOM 3993 C C . VAL A 1 482 ? -10.151 -1.488 26.323 1.00 80.06 482 VAL A C 1
ATOM 3995 O O . VAL A 1 482 ? -9.651 -1.252 27.418 1.00 80.06 482 VAL A O 1
ATOM 3998 N N . ASN A 1 483 ? -9.569 -2.313 25.446 1.00 71.56 483 ASN A N 1
ATOM 3999 C CA . ASN A 1 483 ? -8.365 -3.076 25.799 1.00 71.56 483 ASN A CA 1
ATOM 4000 C C . ASN A 1 483 ? -7.102 -2.207 25.860 1.00 71.56 483 ASN A C 1
ATOM 4002 O O . ASN A 1 483 ? -6.050 -2.652 26.324 1.00 71.56 483 ASN A O 1
ATOM 4006 N N . SER A 1 484 ? -7.155 -0.988 25.333 1.00 72.50 484 SER A N 1
ATOM 4007 C CA . SER A 1 484 ? -6.024 -0.084 25.401 1.00 72.50 484 SER A CA 1
ATOM 4008 C C . SER A 1 484 ? -6.038 0.606 26.770 1.00 72.50 484 SER A C 1
ATOM 4010 O O . SER A 1 484 ? -6.871 1.464 27.033 1.00 72.50 484 SER A O 1
ATOM 4012 N N . THR A 1 485 ? -5.079 0.284 27.638 1.00 56.44 485 THR A N 1
ATOM 4013 C CA . THR A 1 485 ? -4.881 0.902 28.968 1.00 56.44 485 THR A CA 1
ATOM 4014 C C . THR A 1 485 ? -5.076 2.426 28.920 1.00 56.44 485 THR A C 1
ATOM 4016 O O . THR A 1 485 ? -4.216 3.119 28.373 1.00 56.44 485 THR A O 1
ATOM 4019 N N . GLY A 1 486 ? -6.221 2.959 29.363 1.00 58.06 486 GLY A N 1
ATOM 4020 C CA . GLY A 1 486 ? -6.481 4.402 29.245 1.00 58.06 486 GLY A CA 1
ATOM 4021 C C . GLY A 1 486 ? -7.930 4.889 29.264 1.00 58.06 486 GLY A C 1
ATOM 4022 O O . GLY A 1 486 ? -8.114 6.099 29.297 1.00 58.06 486 GLY A O 1
ATOM 4023 N N . ILE A 1 487 ? -8.955 4.027 29.267 1.00 71.06 487 ILE A N 1
ATOM 4024 C CA . ILE A 1 487 ? -10.313 4.523 29.545 1.00 71.06 487 ILE A CA 1
ATOM 4025 C C . ILE A 1 487 ? -10.443 4.758 31.045 1.00 71.06 487 ILE A C 1
ATOM 4027 O O . ILE A 1 487 ? -10.483 3.807 31.829 1.00 71.06 487 ILE A O 1
ATOM 4031 N N . ASP A 1 488 ? -10.543 6.022 31.442 1.00 75.75 488 ASP A N 1
ATOM 4032 C CA . ASP A 1 488 ? -10.999 6.361 32.780 1.00 75.75 488 ASP A CA 1
ATOM 4033 C C . ASP A 1 488 ? -12.515 6.147 32.857 1.00 75.75 488 ASP A C 1
ATOM 4035 O O . ASP A 1 488 ? -13.325 6.966 32.414 1.00 75.75 488 ASP A O 1
ATOM 4039 N N . VAL A 1 489 ? -12.889 4.997 33.418 1.00 78.50 489 VAL A N 1
ATOM 4040 C CA . VAL A 1 489 ? -14.285 4.596 33.595 1.00 78.50 489 VAL A CA 1
ATOM 4041 C C . VAL A 1 489 ? -15.080 5.602 34.431 1.00 78.50 489 VAL A C 1
ATOM 4043 O O . VAL A 1 489 ? -16.296 5.643 34.307 1.00 78.50 489 VAL A O 1
ATOM 4046 N N . SER A 1 490 ? -14.447 6.469 35.228 1.00 78.56 490 SER A N 1
ATOM 4047 C CA . SER A 1 490 ? -15.171 7.460 36.035 1.00 78.56 490 SER A CA 1
ATOM 4048 C C . SER A 1 490 ? -15.941 8.503 35.208 1.00 78.56 490 SER A C 1
ATOM 4050 O O . SER A 1 490 ? -16.908 9.075 35.712 1.00 78.56 490 SER A O 1
ATOM 4052 N N . PHE A 1 491 ? -15.582 8.709 33.935 1.00 82.81 491 PHE A N 1
ATOM 4053 C CA . PHE A 1 491 ? -16.281 9.627 33.022 1.00 82.81 491 PHE A CA 1
ATOM 4054 C C . PHE A 1 491 ? -17.449 8.981 32.257 1.00 82.81 491 PHE A C 1
ATOM 4056 O O . PHE A 1 491 ? -18.164 9.661 31.511 1.00 82.81 491 PHE A O 1
ATOM 4063 N N . LEU A 1 492 ? -17.668 7.675 32.423 1.00 89.38 492 LEU A N 1
ATOM 4064 C CA . LEU A 1 492 ? -18.739 6.949 31.746 1.00 89.38 492 LEU A CA 1
ATOM 4065 C C . LEU A 1 492 ? -20.017 6.940 32.594 1.00 89.38 492 LEU A C 1
ATOM 4067 O O . LEU A 1 492 ? -20.001 6.722 33.805 1.00 89.38 492 LEU A O 1
ATOM 4071 N N . LYS A 1 493 ? -21.156 7.166 31.942 1.00 92.12 493 LYS A N 1
ATOM 4072 C CA . LYS A 1 493 ? -22.481 7.171 32.561 1.00 92.12 493 LYS A CA 1
ATOM 4073 C C . LYS A 1 493 ? -22.951 5.739 32.784 1.00 92.12 493 LYS A C 1
ATOM 4075 O O . LYS A 1 493 ? -22.990 4.943 31.845 1.00 92.12 493 LYS A O 1
ATOM 4080 N N . GLN A 1 494 ? -23.393 5.462 34.010 1.00 93.25 494 GLN A N 1
ATOM 4081 C CA . GLN A 1 494 ? -23.909 4.158 34.431 1.00 93.25 494 GLN A CA 1
ATOM 4082 C C . GLN A 1 494 ? -24.954 3.602 33.451 1.00 93.25 494 GLN A C 1
ATOM 4084 O O . GLN A 1 494 ? -24.757 2.531 32.887 1.00 93.25 494 GLN A O 1
ATOM 4089 N N . GLU A 1 495 ? -26.017 4.363 33.178 1.00 92.69 495 GLU A N 1
ATOM 4090 C CA . GLU A 1 495 ? -27.131 3.929 32.318 1.00 92.69 495 GLU A CA 1
ATOM 4091 C C . GLU A 1 495 ? -26.681 3.603 30.881 1.00 92.69 495 GLU A C 1
ATOM 4093 O O . GLU A 1 495 ? -27.133 2.627 30.276 1.00 92.69 495 GLU A O 1
ATOM 4098 N N . THR A 1 496 ? -25.753 4.396 30.331 1.00 92.56 496 THR A N 1
ATOM 4099 C CA . THR A 1 496 ? -25.205 4.181 28.985 1.00 92.56 496 THR A CA 1
ATOM 4100 C C . THR A 1 496 ? -24.390 2.891 28.929 1.00 92.56 496 THR A C 1
ATOM 4102 O O . THR A 1 496 ? -24.550 2.107 27.991 1.00 92.56 496 THR A O 1
ATOM 4105 N N . MET A 1 497 ? -23.543 2.646 29.934 1.00 93.38 497 MET A N 1
ATOM 4106 C CA . MET A 1 497 ? -22.712 1.441 29.992 1.00 93.38 497 MET A CA 1
ATOM 4107 C C . MET A 1 497 ? -23.539 0.185 30.235 1.00 93.38 497 MET A C 1
ATOM 4109 O O . MET A 1 497 ? -23.305 -0.821 29.573 1.00 93.38 497 MET A O 1
ATOM 4113 N N . GLU A 1 498 ? -24.540 0.239 31.113 1.00 93.69 498 GLU A N 1
ATOM 4114 C CA . GLU A 1 498 ? -25.447 -0.886 31.348 1.00 93.69 498 GLU A CA 1
ATOM 4115 C C . GLU A 1 498 ? -26.164 -1.304 30.056 1.00 93.69 498 GLU A C 1
ATOM 4117 O O . GLU A 1 498 ? -26.115 -2.470 29.653 1.00 93.69 498 GLU A O 1
ATOM 4122 N N . SER A 1 499 ? -26.758 -0.334 29.351 1.00 91.75 499 SER A N 1
ATOM 4123 C CA . SER A 1 499 ? -27.413 -0.553 28.055 1.00 91.75 499 SER A CA 1
ATOM 4124 C C . SER A 1 499 ? -26.449 -1.124 27.010 1.00 91.75 499 SER A C 1
ATOM 4126 O O . SER A 1 499 ? -26.786 -2.066 26.284 1.00 91.75 499 SER A O 1
ATOM 4128 N N . PHE A 1 500 ? -25.224 -0.594 26.954 1.00 92.31 500 PHE A N 1
ATOM 4129 C CA . PHE A 1 500 ? -24.186 -1.087 26.057 1.00 92.31 500 PHE A CA 1
ATOM 4130 C C . PHE A 1 500 ? -23.800 -2.538 26.358 1.00 92.31 500 PHE A C 1
ATOM 4132 O O . PHE A 1 500 ? -23.849 -3.368 25.450 1.00 92.31 500 PHE A O 1
ATOM 4139 N N . ILE A 1 501 ? -23.464 -2.865 27.611 1.00 93.06 501 ILE A N 1
ATOM 4140 C CA . ILE A 1 501 ? -23.035 -4.212 28.012 1.00 93.06 501 ILE A CA 1
ATOM 4141 C C . ILE A 1 501 ? -24.120 -5.234 27.664 1.00 93.06 501 ILE A C 1
ATOM 4143 O O . ILE A 1 501 ? -23.821 -6.266 27.061 1.00 93.06 501 ILE A O 1
ATOM 4147 N N . LEU A 1 502 ? -25.387 -4.919 27.955 1.00 91.88 502 LEU A N 1
ATOM 4148 C CA . LEU A 1 502 ? -26.523 -5.779 27.619 1.00 91.88 502 LEU A CA 1
ATOM 4149 C C . LEU A 1 502 ? -26.611 -6.091 26.119 1.00 91.88 502 LEU A C 1
ATOM 4151 O O . LEU A 1 502 ? -26.895 -7.230 25.748 1.00 91.88 502 LEU A O 1
ATOM 4155 N N . LYS A 1 503 ? -26.342 -5.111 25.247 1.00 89.56 503 LYS A N 1
ATOM 4156 C CA . LYS A 1 503 ? -26.308 -5.331 23.791 1.00 89.56 503 LYS A CA 1
ATOM 4157 C C . LYS A 1 503 ? -25.005 -5.947 23.288 1.00 89.56 503 LYS A C 1
ATOM 4159 O O . LYS A 1 503 ? -24.981 -6.499 22.189 1.00 89.56 503 LYS A O 1
ATOM 4164 N N . PHE A 1 504 ? -23.933 -5.872 24.069 1.00 90.69 504 PHE A N 1
ATOM 4165 C CA . PHE A 1 504 ? -22.637 -6.431 23.704 1.00 90.69 504 PHE A CA 1
ATOM 4166 C C . PHE A 1 504 ? -22.526 -7.927 24.025 1.00 90.69 504 PHE A C 1
ATOM 4168 O O . PHE A 1 504 ? -21.883 -8.651 23.269 1.00 90.69 504 PHE A O 1
ATOM 4175 N N . ILE A 1 505 ? -23.201 -8.421 25.073 1.00 92.69 505 ILE A N 1
ATOM 4176 C CA . ILE A 1 505 ? -23.228 -9.851 25.454 1.00 92.69 505 ILE A CA 1
ATOM 4177 C C . ILE A 1 505 ? -23.531 -10.788 24.261 1.00 92.69 505 ILE A C 1
ATOM 4179 O O . ILE A 1 505 ? -22.760 -11.730 24.048 1.00 92.69 505 ILE A O 1
ATOM 4183 N N . PRO A 1 506 ? -24.558 -10.536 23.419 1.00 89.88 506 PRO A N 1
ATOM 4184 C CA . PRO A 1 506 ? -24.840 -11.370 22.246 1.00 89.88 506 PRO A CA 1
ATOM 4185 C C . PRO A 1 506 ? -23.690 -11.484 21.231 1.00 89.88 506 PRO A C 1
ATOM 4187 O O . PRO A 1 506 ? -23.680 -12.404 20.414 1.00 89.88 506 PRO A O 1
ATOM 4190 N N . MET A 1 507 ? -22.690 -10.592 21.255 1.00 87.12 507 MET A N 1
ATOM 4191 C CA . MET A 1 507 ? -21.541 -10.672 20.341 1.00 87.12 507 MET A CA 1
ATOM 4192 C C . MET A 1 507 ? -20.669 -11.918 20.575 1.00 87.12 507 MET A C 1
ATOM 4194 O O . MET A 1 507 ? -19.926 -12.305 19.670 1.00 87.12 507 MET A O 1
ATOM 4198 N N . LEU A 1 508 ? -20.804 -12.587 21.731 1.00 86.38 508 LEU A N 1
ATOM 4199 C CA . LEU A 1 508 ? -20.186 -13.893 22.009 1.00 86.38 508 LEU A CA 1
ATOM 4200 C C . LEU A 1 508 ? -20.620 -14.990 21.024 1.00 86.38 508 LEU A C 1
ATOM 4202 O O . LEU A 1 508 ? -19.853 -15.927 20.763 1.00 86.38 508 LEU A O 1
ATOM 4206 N N . ASP A 1 509 ? -21.835 -14.865 20.491 1.00 82.31 509 ASP A N 1
ATOM 4207 C CA . ASP A 1 509 ? -22.418 -15.786 19.517 1.00 82.31 509 ASP A CA 1
ATOM 4208 C C . ASP A 1 509 ? -22.184 -15.324 18.069 1.00 82.31 509 ASP A C 1
ATOM 4210 O O . ASP A 1 509 ? -22.032 -16.131 17.165 1.00 82.31 509 ASP A O 1
ATOM 4214 N N . VAL A 1 510 ? -22.045 -14.018 17.826 1.00 76.75 510 VAL A N 1
ATOM 4215 C CA . VAL A 1 510 ? -21.811 -13.482 16.471 1.00 76.75 510 VAL A CA 1
ATOM 4216 C C . VAL A 1 510 ? -20.394 -13.761 15.961 1.00 76.75 510 VAL A C 1
ATOM 4218 O O . VAL A 1 510 ? -20.196 -14.016 14.771 1.00 76.75 510 VAL A O 1
ATOM 4221 N N . TYR A 1 511 ? -19.386 -13.678 16.834 1.00 69.69 511 TYR A N 1
ATOM 4222 C CA . TYR A 1 511 ? -17.987 -13.881 16.457 1.00 69.69 511 TYR A CA 1
ATOM 4223 C C . TYR A 1 511 ? -17.437 -15.185 17.041 1.00 69.69 511 TYR A C 1
ATOM 4225 O O . TYR A 1 511 ? -16.844 -15.214 18.117 1.00 69.69 511 TYR A O 1
ATOM 4233 N N . TYR A 1 512 ? -17.566 -16.266 16.271 1.00 65.12 512 TYR A N 1
ATOM 4234 C CA . TYR A 1 512 ? -17.227 -17.640 16.672 1.00 65.12 512 TYR A CA 1
ATOM 4235 C C . TYR A 1 512 ? -15.737 -17.904 16.962 1.00 65.12 512 TYR A C 1
ATOM 4237 O O . TYR A 1 512 ? -15.382 -18.958 17.496 1.00 65.12 512 TYR A O 1
ATOM 4245 N N . GLY A 1 513 ? -14.843 -16.983 16.591 1.00 72.69 513 GLY A N 1
ATOM 4246 C CA . GLY A 1 513 ? -13.404 -17.131 16.792 1.00 72.69 513 GLY A CA 1
ATOM 4247 C C . GLY A 1 513 ? -13.010 -17.044 18.269 1.00 72.69 513 GLY A C 1
ATOM 4248 O O . GLY A 1 513 ? -13.479 -16.168 18.988 1.00 72.69 513 GLY A O 1
ATOM 4249 N N . ASN A 1 514 ? -12.087 -17.908 18.710 1.00 75.38 514 ASN A N 1
ATOM 4250 C CA . ASN A 1 514 ? -11.581 -17.918 20.093 1.00 75.38 514 ASN A CA 1
ATOM 4251 C C . ASN A 1 514 ? -11.108 -16.529 20.558 1.00 75.38 514 ASN A C 1
ATOM 4253 O O . ASN A 1 514 ? -11.511 -16.076 21.623 1.00 75.38 514 ASN A O 1
ATOM 4257 N N . ILE A 1 515 ? -10.323 -15.839 19.721 1.00 79.50 515 ILE A N 1
ATOM 4258 C CA . ILE A 1 515 ? -9.793 -14.495 20.007 1.00 79.50 515 ILE A CA 1
ATOM 4259 C C . ILE A 1 515 ? -10.928 -13.477 20.172 1.00 79.50 515 ILE A C 1
ATOM 4261 O O . ILE A 1 515 ? -10.897 -12.649 21.074 1.00 79.50 515 ILE A O 1
ATOM 4265 N N . SER A 1 516 ? -11.956 -13.537 19.325 1.00 80.38 516 SER A N 1
ATOM 4266 C CA . SER A 1 516 ? -13.100 -12.627 19.420 1.00 80.38 516 SER A CA 1
ATOM 4267 C C . SER A 1 516 ? -13.923 -12.872 20.684 1.00 80.38 516 SER A C 1
ATOM 4269 O O . SER A 1 516 ? -14.349 -11.920 21.334 1.00 80.38 516 SER A O 1
ATOM 4271 N N . ARG A 1 517 ? -14.119 -14.131 21.086 1.00 86.00 517 ARG A N 1
ATOM 4272 C CA . ARG A 1 517 ? -14.797 -14.456 22.350 1.00 86.00 517 ARG A CA 1
ATOM 4273 C C . ARG A 1 517 ? -14.012 -13.946 23.553 1.00 86.00 517 ARG A C 1
ATOM 4275 O O . ARG A 1 517 ? -14.593 -13.301 24.418 1.00 86.00 517 ARG A O 1
ATOM 4282 N N . GLU A 1 518 ? -12.699 -14.155 23.566 1.00 86.56 518 GLU A N 1
ATOM 4283 C CA . GLU A 1 518 ? -11.816 -13.622 24.606 1.00 86.56 518 GLU A CA 1
ATOM 4284 C C . GLU A 1 518 ? -11.872 -12.089 24.672 1.00 86.56 518 GLU A C 1
ATOM 4286 O O . GLU A 1 518 ? -12.115 -11.541 25.742 1.00 86.56 518 GLU A O 1
ATOM 4291 N N . ASN A 1 519 ? -11.775 -11.400 23.530 1.00 86.44 519 ASN A N 1
ATOM 4292 C CA . ASN A 1 519 ? -11.897 -9.942 23.460 1.00 86.44 519 ASN A CA 1
ATOM 4293 C C . ASN A 1 519 ? -13.263 -9.438 23.941 1.00 86.44 519 ASN A C 1
ATOM 4295 O O . ASN A 1 519 ? -13.340 -8.416 24.612 1.00 86.44 519 ASN A O 1
ATOM 4299 N N . THR A 1 520 ? -14.344 -10.145 23.608 1.00 90.06 520 THR A N 1
ATOM 4300 C CA . THR A 1 520 ? -15.700 -9.754 24.021 1.00 90.06 520 THR A CA 1
ATOM 4301 C C . THR A 1 520 ? -15.846 -9.847 25.539 1.00 90.06 520 THR A C 1
ATOM 4303 O O . THR A 1 520 ? -16.315 -8.908 26.174 1.00 90.06 520 THR A O 1
ATOM 4306 N N . LEU A 1 521 ? -15.383 -10.949 26.134 1.00 92.31 521 LEU A N 1
ATOM 4307 C CA . LEU A 1 521 ? -15.394 -11.148 27.585 1.00 92.31 521 LEU A CA 1
ATOM 4308 C C . LEU A 1 521 ? -14.473 -10.160 28.317 1.00 92.31 521 LEU A C 1
ATOM 4310 O O . LEU A 1 521 ? -14.836 -9.667 29.381 1.00 92.31 521 LEU A O 1
ATOM 4314 N N . MET A 1 522 ? -13.309 -9.851 27.739 1.00 89.38 522 MET A N 1
ATOM 4315 C CA . MET A 1 522 ? -12.384 -8.823 28.230 1.00 89.38 522 MET A CA 1
ATOM 4316 C C . MET A 1 522 ? -13.054 -7.450 28.308 1.00 89.38 522 MET A C 1
ATOM 4318 O O . MET A 1 522 ? -13.050 -6.847 29.371 1.00 89.38 522 MET A O 1
ATOM 4322 N N . VAL A 1 523 ? -13.719 -7.005 27.237 1.00 89.62 523 VAL A N 1
ATOM 4323 C CA . VAL A 1 523 ? -14.447 -5.724 27.228 1.00 89.62 523 VAL A CA 1
ATOM 4324 C C . VAL A 1 523 ? -15.509 -5.676 28.327 1.00 89.62 523 VAL A C 1
ATOM 4326 O O . VAL A 1 523 ? -15.610 -4.686 29.046 1.00 89.62 523 VAL A O 1
ATOM 4329 N N . ILE A 1 524 ? -16.293 -6.749 28.490 1.00 91.31 524 ILE A N 1
ATOM 4330 C CA . ILE A 1 524 ? -17.315 -6.814 29.546 1.00 91.31 524 ILE A CA 1
ATOM 4331 C C . ILE A 1 524 ? -16.653 -6.717 30.928 1.00 91.31 524 ILE A C 1
ATOM 4333 O O . ILE A 1 524 ? -17.137 -5.991 31.793 1.00 91.31 524 ILE A O 1
ATOM 4337 N N . LYS A 1 525 ? -15.531 -7.416 31.132 1.00 90.25 525 LYS A N 1
ATOM 4338 C CA . LYS A 1 525 ? -14.755 -7.383 32.378 1.00 90.25 525 LYS A CA 1
ATOM 4339 C C . LYS A 1 525 ? -14.142 -6.011 32.666 1.00 90.25 525 LYS A C 1
ATOM 4341 O O . LYS A 1 525 ? -14.111 -5.592 33.818 1.00 90.25 525 LYS A O 1
ATOM 4346 N N . ASP A 1 526 ? -13.668 -5.299 31.660 1.00 88.12 526 ASP A N 1
ATOM 4347 C CA . ASP A 1 526 ? -13.082 -3.974 31.868 1.00 88.12 526 ASP A CA 1
ATOM 4348 C C . ASP A 1 526 ? -14.163 -2.929 32.206 1.00 88.12 526 ASP A C 1
ATOM 4350 O O . ASP A 1 526 ? -13.888 -1.941 32.881 1.00 88.12 526 ASP A O 1
ATOM 4354 N N . LEU A 1 527 ? -15.424 -3.202 31.849 1.00 90.06 527 LEU A N 1
ATOM 4355 C CA . LEU A 1 527 ? -16.599 -2.403 32.214 1.00 90.06 527 LEU A CA 1
ATOM 4356 C C . LEU A 1 527 ? -17.371 -2.964 33.429 1.00 90.06 527 LEU A C 1
ATOM 4358 O O . LEU A 1 527 ? -18.504 -2.565 33.699 1.00 90.06 527 LEU A O 1
ATOM 4362 N N . TRP A 1 528 ? -16.771 -3.875 34.202 1.00 89.12 528 TRP A N 1
ATOM 4363 C CA . TRP A 1 528 ? -17.440 -4.603 35.296 1.00 89.12 528 TRP A CA 1
ATOM 4364 C C . TRP A 1 528 ? -17.879 -3.720 36.473 1.00 89.12 528 TRP A C 1
ATOM 4366 O O . TRP A 1 528 ? -18.671 -4.165 37.306 1.00 89.12 528 TRP A O 1
ATOM 4376 N N . SER A 1 529 ? -17.386 -2.479 36.561 1.00 89.94 529 SER A N 1
ATOM 4377 C CA . SER A 1 529 ? -17.852 -1.476 37.530 1.00 89.94 529 SER A CA 1
ATOM 4378 C C . SER A 1 529 ? -19.307 -1.062 37.302 1.00 89.94 529 SER A C 1
ATOM 4380 O O . SER A 1 529 ? -19.969 -0.657 38.251 1.00 89.94 529 SER A O 1
ATOM 4382 N N . PHE A 1 530 ? -19.810 -1.203 36.072 1.00 92.38 530 PHE A N 1
ATOM 4383 C CA . PHE A 1 530 ? -21.172 -0.832 35.678 1.00 92.38 530 PHE A CA 1
ATOM 4384 C C . PHE A 1 530 ? -22.153 -2.002 35.721 1.00 92.38 530 PHE A C 1
ATOM 4386 O O . PHE A 1 530 ? -23.298 -1.863 35.305 1.00 92.38 530 PHE A O 1
ATOM 4393 N N . LYS A 1 531 ? -21.718 -3.187 36.157 1.00 91.25 531 LYS A N 1
ATOM 4394 C CA . LYS A 1 531 ? -22.576 -4.367 36.093 1.00 91.25 531 LYS A CA 1
ATOM 4395 C C . LYS A 1 531 ? -23.739 -4.278 37.082 1.00 91.25 531 LYS A C 1
ATOM 4397 O O . LYS A 1 531 ? -23.585 -3.838 38.221 1.00 91.25 531 LYS A O 1
ATOM 4402 N N . THR A 1 532 ? -24.866 -4.823 36.657 1.00 95.12 532 THR A N 1
ATOM 4403 C CA . THR A 1 532 ? -26.034 -5.115 37.486 1.00 95.12 532 THR A CA 1
ATOM 4404 C C . THR A 1 532 ? -26.249 -6.623 37.544 1.00 95.12 532 THR A C 1
ATOM 4406 O O . THR A 1 532 ? -25.703 -7.373 36.733 1.00 95.12 532 THR A O 1
ATOM 4409 N N . GLU A 1 533 ? -27.075 -7.087 38.478 1.00 93.81 533 GLU A N 1
ATOM 4410 C CA . GLU A 1 533 ? -27.458 -8.502 38.544 1.00 93.81 533 GLU A CA 1
ATOM 4411 C C . GLU A 1 533 ? -28.119 -8.977 37.235 1.00 93.81 533 GLU A C 1
ATOM 4413 O O . GLU A 1 533 ? -27.861 -10.087 36.781 1.00 93.81 533 GLU A O 1
ATOM 4418 N N . GLU A 1 534 ? -28.893 -8.121 36.553 1.00 95.31 534 GLU A N 1
ATOM 4419 C CA . GLU A 1 534 ? -29.464 -8.448 35.238 1.00 95.31 534 GLU A CA 1
ATOM 4420 C C . GLU A 1 534 ? -28.374 -8.750 34.195 1.00 95.31 534 GLU A C 1
ATOM 4422 O O . GLU A 1 534 ? -28.467 -9.738 33.462 1.00 95.31 534 GLU A O 1
ATOM 4427 N N . ILE A 1 535 ? -27.333 -7.912 34.138 1.00 96.25 535 ILE A N 1
ATOM 4428 C CA . ILE A 1 535 ? -26.190 -8.087 33.232 1.00 96.25 535 ILE A CA 1
ATOM 4429 C C . ILE A 1 535 ? -25.470 -9.402 33.522 1.00 96.25 535 ILE A C 1
ATOM 4431 O O . ILE A 1 535 ? -25.162 -10.153 32.595 1.00 96.25 535 ILE A O 1
ATOM 4435 N N . GLU A 1 536 ? -25.219 -9.688 34.800 1.00 96.62 536 GLU A N 1
ATOM 4436 C CA . GLU A 1 536 ? -24.574 -10.927 35.230 1.00 96.62 536 GLU A CA 1
ATOM 4437 C C . GLU A 1 536 ? -25.363 -12.154 34.767 1.00 96.62 536 GLU A C 1
ATOM 4439 O O . GLU A 1 536 ? -24.802 -13.048 34.131 1.00 96.62 536 GLU A O 1
ATOM 4444 N N . ILE A 1 537 ? -26.670 -12.174 35.034 1.00 95.38 537 ILE A N 1
ATOM 4445 C CA . ILE A 1 537 ? -27.538 -13.298 34.683 1.00 95.38 537 ILE A CA 1
ATOM 4446 C C . ILE A 1 537 ? -27.609 -13.490 33.165 1.00 95.38 537 ILE A C 1
ATOM 4448 O O . ILE A 1 537 ? -27.437 -14.618 32.701 1.00 95.38 537 ILE A O 1
ATOM 4452 N N . LYS A 1 538 ? -27.768 -12.417 32.378 1.00 95.88 538 LYS A N 1
ATOM 4453 C CA . LYS A 1 538 ? -27.781 -12.501 30.906 1.00 95.88 538 LYS A CA 1
ATOM 4454 C C . LYS A 1 538 ? -26.462 -13.001 30.325 1.00 95.88 538 LYS A C 1
ATOM 4456 O O . LYS A 1 538 ? -26.467 -13.768 29.364 1.00 95.88 538 LYS A O 1
ATOM 4461 N N . LEU A 1 539 ? -25.330 -12.588 30.895 1.00 96.69 539 LEU A N 1
ATOM 4462 C CA . LEU A 1 539 ? -24.023 -13.085 30.473 1.00 96.69 539 LEU A CA 1
ATOM 4463 C C . LEU A 1 539 ? -23.901 -14.591 30.726 1.00 96.69 539 LEU A C 1
ATOM 4465 O O . LEU A 1 539 ? -23.450 -15.324 29.845 1.00 96.69 539 LEU A O 1
ATOM 4469 N N . ILE A 1 540 ? -24.321 -15.052 31.907 1.00 96.50 540 ILE A N 1
ATOM 4470 C CA . ILE A 1 540 ? -24.284 -16.472 32.271 1.00 96.50 540 ILE A CA 1
ATOM 4471 C C . ILE A 1 540 ? -25.194 -17.288 31.347 1.00 96.50 540 ILE A C 1
ATOM 4473 O O . ILE A 1 540 ? -24.748 -18.303 30.825 1.00 96.50 540 ILE A O 1
ATOM 4477 N N . GLU A 1 541 ? -26.415 -16.823 31.072 1.00 95.19 541 GLU A N 1
ATOM 4478 C CA . GLU A 1 541 ? -27.359 -17.481 30.149 1.00 95.19 541 GLU A CA 1
ATOM 4479 C C . GLU A 1 541 ? -26.810 -17.599 28.725 1.00 95.19 541 GLU A C 1
ATOM 4481 O O . GLU A 1 541 ? -26.923 -18.647 28.080 1.00 95.19 541 GLU A O 1
ATOM 4486 N N . GLN A 1 542 ? -26.177 -16.534 28.224 1.00 94.62 542 GLN A N 1
ATOM 4487 C CA . GLN A 1 542 ? -25.553 -16.553 26.905 1.00 94.62 542 GLN A CA 1
ATOM 4488 C C . GLN A 1 542 ? -24.387 -17.551 26.858 1.00 94.62 542 GLN A C 1
ATOM 4490 O O . GLN A 1 542 ? -24.240 -18.282 25.876 1.00 94.62 542 GLN A O 1
ATOM 4495 N N . ILE A 1 543 ? -23.565 -17.604 27.912 1.00 95.12 543 ILE A N 1
ATOM 4496 C CA . ILE A 1 543 ? -22.466 -18.570 28.021 1.00 95.12 543 ILE A CA 1
ATOM 4497 C C . ILE A 1 543 ? -23.008 -20.001 28.121 1.00 95.12 543 ILE A C 1
ATOM 4499 O O . ILE A 1 543 ? -22.526 -20.868 27.400 1.00 95.12 543 ILE A O 1
ATOM 4503 N N . GLU A 1 544 ? -24.021 -20.256 28.947 1.00 95.06 544 GLU A N 1
ATOM 4504 C CA . GLU A 1 544 ? -24.679 -21.561 29.096 1.00 95.06 544 GLU A CA 1
ATOM 4505 C C . GLU A 1 544 ? -25.215 -22.083 27.753 1.00 95.06 544 GLU A C 1
ATOM 4507 O O . GLU A 1 544 ? -24.961 -23.229 27.364 1.00 95.06 544 GLU A O 1
ATOM 4512 N N . THR A 1 545 ? -25.876 -21.211 26.989 1.00 93.06 545 THR A N 1
ATOM 4513 C CA . THR A 1 545 ? -26.367 -21.524 25.638 1.00 93.06 545 THR A CA 1
ATOM 4514 C C . THR A 1 545 ? -25.220 -21.95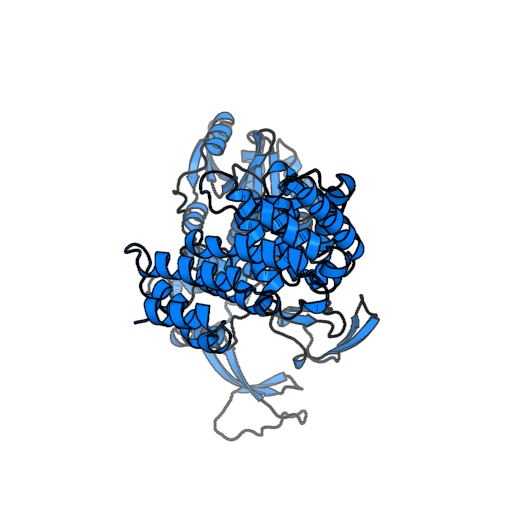6 24.716 1.00 93.06 545 THR A C 1
ATOM 4516 O O . THR A 1 545 ? -25.309 -22.966 24.020 1.00 93.06 545 THR A O 1
ATOM 4519 N N . LEU A 1 546 ? -24.089 -21.248 24.745 1.00 91.25 546 LEU A N 1
ATOM 4520 C CA . LEU A 1 546 ? -22.928 -21.567 23.906 1.00 91.25 546 LEU A CA 1
ATOM 4521 C C . LEU A 1 546 ? -22.136 -22.790 24.402 1.00 91.25 546 LEU A C 1
ATOM 4523 O O . LEU A 1 546 ? -21.513 -23.499 23.607 1.00 91.25 546 LEU A O 1
ATOM 4527 N N . LEU A 1 547 ? -22.137 -23.062 25.708 1.00 91.94 547 LEU A N 1
ATOM 4528 C CA . LEU A 1 547 ? -21.527 -24.259 26.290 1.00 91.94 547 LEU A CA 1
ATOM 4529 C C . LEU A 1 547 ? -22.320 -25.521 25.939 1.00 91.94 547 LEU A C 1
ATOM 4531 O O . LEU A 1 547 ? -21.712 -26.562 25.669 1.00 91.94 547 LEU A O 1
ATOM 4535 N N . SER A 1 548 ? -23.649 -25.426 25.892 1.00 89.50 548 SER A N 1
ATOM 4536 C CA . SER A 1 548 ? -24.534 -26.525 25.494 1.00 89.50 548 SER A CA 1
ATOM 4537 C C . SER A 1 548 ? -24.582 -26.745 23.977 1.00 89.50 548 SER A C 1
ATOM 4539 O O . SER A 1 548 ? -24.791 -27.875 23.534 1.00 89.50 548 SER A O 1
ATOM 4541 N N . ASP A 1 549 ? -24.281 -25.727 23.166 1.00 87.38 549 ASP A N 1
ATOM 4542 C CA . ASP A 1 549 ? -24.236 -25.866 21.710 1.00 87.38 549 ASP A CA 1
ATOM 4543 C C . ASP A 1 549 ? -23.111 -26.812 21.235 1.00 87.38 549 ASP A C 1
ATOM 4545 O O . ASP A 1 549 ? -21.923 -26.663 21.549 1.00 87.38 549 ASP A O 1
ATOM 4549 N N . THR A 1 550 ? -23.493 -27.803 20.431 1.00 85.75 550 THR A N 1
ATOM 4550 C CA . THR A 1 550 ? -22.588 -28.773 19.798 1.00 85.75 550 THR A CA 1
ATOM 4551 C C . THR A 1 550 ? -21.665 -28.158 18.744 1.00 85.75 550 THR A C 1
ATOM 4553 O O . THR A 1 550 ? -20.590 -28.706 18.500 1.00 85.75 550 THR A O 1
ATOM 4556 N N . SER A 1 551 ? -22.042 -27.019 18.152 1.00 84.00 551 SER A N 1
ATOM 4557 C CA . SER A 1 551 ? -21.246 -26.324 17.134 1.00 84.00 551 SER A CA 1
ATOM 4558 C C . SER A 1 551 ? -20.082 -25.517 17.730 1.00 84.00 551 SER A C 1
ATOM 4560 O O . SER A 1 551 ? -19.075 -25.257 17.064 1.00 84.00 551 SER A O 1
ATOM 4562 N N . THR A 1 552 ? -20.168 -25.167 19.018 1.00 82.94 552 THR A N 1
ATOM 4563 C CA . THR A 1 552 ? -19.137 -24.385 19.700 1.00 82.94 552 THR A CA 1
ATOM 4564 C C . THR A 1 552 ? -17.891 -25.229 19.971 1.00 82.94 552 THR A C 1
ATOM 4566 O O . THR A 1 552 ? -17.935 -26.284 20.607 1.00 82.94 552 THR A O 1
ATOM 4569 N N . SER A 1 553 ? -16.734 -24.738 19.518 1.00 83.88 553 SER A N 1
ATOM 4570 C CA . SER A 1 553 ? -15.463 -25.453 19.665 1.00 83.88 553 SER A CA 1
ATOM 4571 C C . SER A 1 553 ? -15.075 -25.674 21.132 1.00 83.88 553 SER A C 1
ATOM 4573 O O . SER A 1 553 ? -15.306 -24.819 21.990 1.00 83.88 553 SER A O 1
ATOM 4575 N N . ARG A 1 554 ? -14.377 -26.782 21.417 1.00 85.75 554 ARG A N 1
ATOM 4576 C CA . ARG A 1 554 ? -13.870 -27.103 22.765 1.00 85.75 554 ARG A CA 1
ATOM 4577 C C . ARG A 1 554 ? -13.035 -25.971 23.377 1.00 85.75 554 ARG A C 1
ATOM 4579 O O . ARG A 1 554 ? -13.164 -25.699 24.566 1.00 85.75 554 ARG A O 1
ATOM 4586 N N . ASN A 1 555 ? -12.206 -25.300 22.575 1.00 85.00 555 ASN A N 1
ATOM 4587 C CA . ASN A 1 555 ? -11.387 -24.179 23.044 1.00 85.00 555 ASN A CA 1
ATOM 4588 C C . ASN A 1 555 ? -12.240 -22.962 23.410 1.00 85.00 555 ASN A C 1
ATOM 4590 O O . ASN A 1 555 ? -11.983 -22.329 24.427 1.00 85.00 555 ASN A O 1
ATOM 4594 N N . SER A 1 556 ? -13.277 -22.661 22.628 1.00 85.12 556 SER A N 1
ATOM 4595 C CA . SER A 1 556 ? -14.209 -21.581 22.958 1.00 85.12 556 SER A CA 1
ATOM 4596 C C . SER A 1 556 ? -14.970 -21.871 24.249 1.00 85.12 556 SER A C 1
ATOM 4598 O O . SER A 1 556 ? -15.078 -20.985 25.092 1.00 85.12 556 SER A O 1
ATOM 4600 N N . LYS A 1 557 ? -15.430 -23.118 24.437 1.00 89.69 557 LYS A N 1
ATOM 4601 C CA . LYS A 1 557 ? -16.059 -23.550 25.695 1.00 89.69 557 LYS A CA 1
ATOM 4602 C C . LYS A 1 557 ? -15.118 -23.332 26.877 1.00 89.69 557 LYS A C 1
ATOM 4604 O O . LYS A 1 557 ? -15.493 -22.689 27.845 1.00 89.69 557 LYS A O 1
ATOM 4609 N N . LEU A 1 558 ? -13.859 -23.755 26.741 1.00 90.88 558 LEU A N 1
ATOM 4610 C CA . LEU A 1 558 ? -12.837 -23.568 27.771 1.00 90.88 558 LEU A CA 1
ATOM 4611 C C . LEU A 1 558 ? -12.583 -22.090 28.114 1.00 90.88 558 LEU A C 1
ATOM 4613 O O . LEU A 1 558 ? -12.395 -21.775 29.285 1.00 90.88 558 LEU A O 1
ATOM 4617 N N . ILE A 1 559 ? -12.563 -21.190 27.123 1.00 90.44 559 ILE A N 1
ATOM 4618 C CA . ILE A 1 559 ? -12.409 -19.741 27.347 1.00 90.44 559 ILE A CA 1
ATOM 4619 C C . ILE A 1 559 ? -13.563 -19.208 28.204 1.00 90.44 559 ILE A C 1
ATOM 4621 O O . ILE A 1 559 ? -13.315 -18.523 29.194 1.00 90.44 559 ILE A O 1
ATOM 4625 N N . MET A 1 560 ? -14.804 -19.558 27.856 1.00 94.06 560 MET A N 1
ATOM 4626 C CA . MET A 1 560 ? -15.994 -19.090 28.571 1.00 94.06 560 MET A CA 1
ATOM 4627 C C . MET A 1 560 ? -16.093 -19.684 29.983 1.00 94.06 560 MET A C 1
ATOM 4629 O O . MET A 1 560 ? -16.300 -18.937 30.935 1.00 94.06 560 MET A O 1
ATOM 4633 N N . SER A 1 561 ? -15.860 -20.992 30.150 1.00 93.44 561 SER A N 1
ATOM 4634 C CA . SER A 1 561 ? -15.848 -21.633 31.474 1.00 93.44 561 SER A CA 1
ATOM 4635 C C . SER A 1 561 ? -14.781 -21.016 32.379 1.00 93.44 561 SER A C 1
ATOM 4637 O O . SER A 1 561 ? -15.088 -20.588 33.486 1.00 93.44 561 SER A O 1
ATOM 4639 N N . ARG A 1 562 ? -13.546 -20.846 31.883 1.00 94.69 562 ARG A N 1
ATOM 4640 C CA . ARG A 1 562 ? -12.471 -20.198 32.655 1.00 94.69 562 ARG A CA 1
ATOM 4641 C C . ARG A 1 562 ? -12.787 -18.754 33.009 1.00 94.69 562 ARG A C 1
ATOM 4643 O O . ARG A 1 562 ? -12.327 -18.279 34.043 1.00 94.69 562 ARG A O 1
ATOM 4650 N N . PHE A 1 563 ? -13.499 -18.033 32.148 1.00 95.50 563 PHE A N 1
ATOM 4651 C CA . PHE A 1 563 ? -13.931 -16.678 32.458 1.00 95.50 563 PHE A CA 1
ATOM 4652 C C . PHE A 1 563 ? -14.890 -16.667 33.651 1.00 95.50 563 PHE A C 1
ATOM 4654 O O . PHE A 1 563 ? -14.675 -15.885 34.576 1.00 95.50 563 PHE A O 1
ATOM 4661 N N . LEU A 1 564 ? -15.894 -17.551 33.662 1.00 95.62 564 LEU A N 1
ATOM 4662 C CA . LEU A 1 564 ? -16.813 -17.687 34.792 1.00 95.62 564 LEU A CA 1
ATOM 4663 C C . LEU A 1 564 ? -16.071 -18.105 36.072 1.00 95.62 564 LEU A C 1
ATOM 4665 O O . LEU A 1 564 ? -16.203 -17.428 37.085 1.00 95.62 564 LEU A O 1
ATOM 4669 N N . GLU A 1 565 ? -15.219 -19.134 36.013 1.00 94.12 565 GLU A N 1
ATOM 4670 C CA . GLU A 1 565 ? -14.433 -19.618 37.163 1.00 94.12 565 GLU A CA 1
ATOM 4671 C C . GLU A 1 565 ? -13.539 -18.525 37.762 1.00 94.12 565 GLU A C 1
ATOM 4673 O O . GLU A 1 565 ? -13.535 -18.291 38.969 1.00 94.12 565 GLU A O 1
ATOM 4678 N N . ARG A 1 566 ? -12.767 -17.830 36.916 1.00 93.88 566 ARG A N 1
ATOM 4679 C CA . ARG A 1 566 ? -11.801 -16.818 37.372 1.00 93.88 566 ARG A CA 1
ATOM 4680 C C . ARG A 1 566 ? -12.473 -15.599 37.983 1.00 93.88 566 ARG A C 1
ATOM 4682 O O . ARG A 1 566 ? -11.884 -14.973 38.858 1.00 93.88 566 ARG A O 1
ATOM 4689 N N . ASN A 1 567 ? -13.659 -15.243 37.499 1.00 92.94 567 ASN A N 1
ATOM 4690 C CA . ASN A 1 567 ? -14.382 -14.067 37.967 1.00 92.94 567 ASN A CA 1
ATOM 4691 C C . ASN A 1 567 ? -15.496 -14.414 38.965 1.00 92.94 567 ASN A C 1
ATOM 4693 O O . ASN A 1 567 ? -16.168 -13.499 39.428 1.00 92.94 567 ASN A O 1
ATOM 4697 N N . TYR A 1 568 ? -15.659 -15.689 39.341 1.00 93.44 568 TYR A N 1
ATOM 4698 C CA . TYR A 1 568 ? -16.696 -16.181 40.254 1.00 93.44 568 TYR A CA 1
ATOM 4699 C C . TYR A 1 568 ? -16.888 -15.315 41.515 1.00 93.44 568 TYR A C 1
ATOM 4701 O O . TYR A 1 568 ? -18.021 -14.913 41.783 1.00 93.44 568 TYR A O 1
ATOM 4709 N N . PRO A 1 569 ? -15.823 -14.904 42.242 1.00 93.00 569 PRO A N 1
ATOM 4710 C CA . PRO A 1 569 ? -15.979 -14.097 43.457 1.00 93.00 569 PRO A CA 1
ATOM 4711 C C . PRO A 1 569 ? -16.543 -12.690 43.213 1.00 93.00 569 PRO A C 1
ATOM 4713 O O . PRO A 1 569 ? -16.916 -12.004 44.161 1.00 93.00 569 PRO A O 1
ATOM 4716 N N . HIS A 1 570 ? -16.555 -12.230 41.961 1.00 91.81 570 HIS A N 1
ATOM 4717 C CA . HIS A 1 570 ? -16.986 -10.891 41.576 1.00 91.81 570 HIS A CA 1
ATOM 4718 C C . HIS A 1 570 ? -18.437 -10.824 41.094 1.00 91.81 570 HIS A C 1
ATOM 4720 O O . HIS A 1 570 ? -18.883 -9.719 40.781 1.00 91.81 570 HIS A O 1
ATOM 4726 N N . PHE A 1 571 ? -19.137 -11.959 41.017 1.00 93.50 571 PHE A N 1
ATOM 4727 C CA . PHE A 1 571 ? -20.567 -12.044 40.715 1.00 93.50 571 PHE A CA 1
ATOM 4728 C C . PHE A 1 571 ? -21.416 -11.928 41.987 1.00 93.50 571 PHE A C 1
ATOM 4730 O O . PHE A 1 571 ? -20.952 -12.274 43.077 1.00 93.50 571 PHE A O 1
ATOM 4737 N N . SER A 1 572 ? -22.668 -11.484 41.859 1.00 93.81 572 SER A N 1
ATOM 4738 C CA . SER A 1 572 ? -23.656 -11.544 42.943 1.00 93.81 572 SER A CA 1
ATOM 4739 C C . SER A 1 572 ? -23.923 -12.987 43.398 1.00 93.81 572 SER A C 1
ATOM 4741 O O . SER A 1 572 ? -23.701 -13.940 42.656 1.00 93.81 572 SER A O 1
ATOM 4743 N N . ILE A 1 573 ? -24.444 -13.165 44.618 1.00 94.00 573 ILE A N 1
ATOM 4744 C CA . ILE A 1 573 ? -24.752 -14.496 45.186 1.00 94.00 573 ILE A CA 1
ATOM 4745 C C . ILE A 1 573 ? -25.700 -15.291 44.274 1.00 94.00 573 ILE A C 1
ATOM 4747 O O . ILE A 1 573 ? -25.536 -16.494 44.090 1.00 94.00 573 ILE A O 1
ATOM 4751 N N . ASN A 1 574 ? -26.692 -14.624 43.685 1.00 91.69 574 ASN A N 1
ATOM 4752 C CA . ASN A 1 574 ? -27.642 -15.275 42.790 1.00 91.69 574 ASN A CA 1
ATOM 4753 C C . ASN A 1 574 ? -26.972 -15.726 41.480 1.00 91.69 574 ASN A C 1
ATOM 4755 O O . ASN A 1 574 ? -27.154 -16.860 41.041 1.00 91.69 574 ASN A O 1
ATOM 4759 N N . ALA A 1 575 ? -26.132 -14.870 40.894 1.00 93.31 575 ALA A N 1
ATOM 4760 C CA . ALA A 1 575 ? -25.347 -15.211 39.714 1.00 93.31 575 ALA A CA 1
ATOM 4761 C C . ALA A 1 575 ? -24.336 -16.340 39.992 1.00 93.31 575 ALA A C 1
ATOM 4763 O O . ALA A 1 575 ? -24.195 -17.240 39.169 1.00 93.31 575 ALA A O 1
ATOM 4764 N N . GLN A 1 576 ? -23.701 -16.356 41.168 1.00 95.06 576 GLN A N 1
ATOM 4765 C CA . GLN A 1 576 ? -22.827 -17.444 41.624 1.00 95.06 576 GLN A CA 1
ATOM 4766 C C . GLN A 1 576 ? -23.558 -18.794 41.652 1.00 95.06 576 GLN A C 1
ATOM 4768 O O . GLN A 1 576 ? -23.099 -19.744 41.022 1.00 95.06 576 GLN A O 1
ATOM 4773 N N . ASN A 1 577 ? -24.752 -18.852 42.256 1.00 91.88 577 ASN A N 1
ATOM 4774 C CA . ASN A 1 577 ? -25.575 -20.069 42.262 1.00 91.88 577 ASN A CA 1
ATOM 4775 C C . ASN A 1 577 ? -25.898 -20.562 40.840 1.00 91.88 577 ASN A C 1
ATOM 4777 O O . ASN A 1 577 ? -25.963 -21.765 40.596 1.00 91.88 577 ASN A O 1
ATOM 4781 N N . LYS A 1 578 ? -26.100 -19.643 39.887 1.00 92.19 578 LYS A N 1
ATOM 4782 C CA . LYS A 1 578 ? -26.332 -19.998 38.483 1.00 92.19 578 LYS A CA 1
ATOM 4783 C C . LYS A 1 578 ? -25.060 -20.510 37.806 1.00 92.19 578 LYS A C 1
ATOM 4785 O O . LYS A 1 578 ? -25.119 -21.491 37.073 1.00 92.19 578 LYS A O 1
ATOM 4790 N N . ILE A 1 579 ? -23.904 -19.906 38.075 1.00 93.12 579 ILE A N 1
ATOM 4791 C CA . ILE A 1 579 ? -22.617 -20.402 37.567 1.00 93.12 579 ILE A CA 1
ATOM 4792 C C . ILE A 1 579 ? -22.365 -21.837 38.043 1.00 93.12 579 ILE A C 1
ATOM 4794 O O . ILE A 1 579 ? -21.971 -22.674 37.232 1.00 93.12 579 ILE A O 1
ATOM 4798 N N . ASP A 1 580 ? -22.670 -22.148 39.305 1.00 90.31 580 ASP A N 1
ATOM 4799 C CA . ASP A 1 580 ? -22.549 -23.508 39.839 1.00 90.31 580 ASP A CA 1
ATOM 4800 C C . ASP A 1 580 ? -23.398 -24.518 39.056 1.00 90.31 580 ASP A C 1
ATOM 4802 O O . ASP A 1 580 ? -22.971 -25.654 38.876 1.00 90.31 580 ASP A O 1
ATOM 4806 N N . THR A 1 581 ? -24.566 -24.124 38.541 1.00 87.81 581 THR A N 1
ATOM 4807 C CA . THR A 1 581 ? -25.395 -24.999 37.688 1.00 87.81 581 THR A CA 1
ATOM 4808 C C . THR A 1 581 ? -24.897 -25.133 36.248 1.00 87.81 581 THR A C 1
ATOM 4810 O O . THR A 1 581 ? -25.286 -26.072 35.565 1.00 87.81 581 THR A O 1
ATOM 4813 N N . VAL A 1 582 ? -24.066 -24.199 35.778 1.00 87.62 582 VAL A N 1
ATOM 4814 C CA . VAL A 1 582 ? -23.544 -24.172 34.401 1.00 87.62 582 VAL A CA 1
ATOM 4815 C C . VAL A 1 582 ? -22.192 -24.885 34.288 1.00 87.62 582 VAL A C 1
ATOM 4817 O O . VAL A 1 582 ? -21.867 -25.430 33.232 1.00 87.62 582 VAL A O 1
ATOM 4820 N N . ILE A 1 583 ? -21.375 -24.841 35.345 1.00 82.19 583 ILE A N 1
ATOM 4821 C CA . ILE A 1 583 ? -20.017 -25.411 35.362 1.00 82.19 583 ILE A CA 1
ATOM 4822 C C . ILE A 1 583 ? -19.995 -26.860 35.876 1.00 82.19 583 ILE A C 1
ATOM 4824 O O . ILE A 1 583 ? -19.130 -27.627 35.441 1.00 82.19 583 ILE A O 1
ATOM 4828 N N . ASN A 1 584 ? -20.921 -27.234 36.768 1.00 67.81 584 ASN A N 1
ATOM 4829 C CA . ASN A 1 584 ? -21.113 -28.620 37.221 1.00 67.81 584 ASN A CA 1
ATOM 4830 C C . ASN A 1 584 ? -22.043 -29.387 36.280 1.00 67.81 584 ASN A C 1
ATOM 4832 O O . ASN A 1 584 ? -21.802 -30.604 36.102 1.00 67.81 584 ASN A O 1
#

Radius of gyration: 32.13 Å; chains: 1; bounding box: 86×52×94 Å